Protein AF-A0A833JHH4-F1 (afdb_monomer_lite)

pLDDT: mean 77.37, std 22.22, range [22.06, 97.94]

InterPro domains:
  IPR025393 Domain of unknown function DUF4301 [PF14134] (411-539)
  IPR025393 Domain of unknown function DUF4301 [PF14134] (582-738)

Sequence (759 aa):
MQVESDKTKNTKVQNKYPLSDELILENELNINKISIHHSRIMQALNNETNTTIPIMGACTTNNGGIISWKLVTRLLSTTFHPSLRKFQKNSLRYWRENYLLTCIPAAGAASRFFTDLEKFVLGIDNKIPEFKNSFNLFLNDKNKLELTLKSRKNIQEILQNTKISPELSSLYDGLLEQDDEEIKAYSKHFYYYLSKLLISGNVDKKNLQNTILQTQSSLDFSKKEFTKSIAHSESIVRTPWEYNKNIGKSKYSEINSNLNNEIYHNSDSITSHWMDRITPQTLFARKELNTSQEPSVYLSAHEENILKTYSACCLMLNKYSNLPKALVPTTSEGDSFLMLKLAEQIGLLPCLGNILVVPAFMKSEFEKEIELLKPQLQENVSDIFALRNSPFAPLWLKENRKTSGAWAVLEQGRNLSTIRFHMDGRPYTDENGKYIPVSAGHGELIHLFDEITNNFPDAECLHIRNIDNVIGSSLDRSSELNIPAECFKIIRDCIEFLRAQVEDYLFDYIKNQSNNRLQNETTFHVLRYLANFIDDNIANEALDACVDEKLTFTGVPYPSLHKILGNLFHWQPLTPHSTDFEAWEQTMQWLEKPISVFGVVRKEVADVGGGPVFAALPDGTTIKLCLEMPHANEEDAREYFGPRGKATHFNPVLAFFELKTHTRAFESTPSIGKKVEFSKLFDERFWLLSKKEYKGTPVCYHETVLHELIGNSATTNLVFIEVPRTLFRPHKSYFDSLGNDRRTYGFDETLATTETRNF

Foldseek 3Di:
DDDDDPPDPPPPPVLPADDDPVLCVVLVADPVVQVVFLVVLLCVLVVVDALFFFFPAFQDCVALLAFEPVLLVVLVVPVDDPVCVVVLVVVLLVCFLFAEEEEAELAAFCQLQLVVLVVLLVVLCVQQVLCVCLLVCVLQVPDWQFDDLVSLVSSQVVLVPDDDDPLLLCLLVLQCLFPPPVLVVQLVLQLVVVLCCSFPRTDDVVVSCVVCVVPDDDDDPDPVPSNVVPDPPDDDDDADPPDDDDDDDDDDDDDDDDDDDDDDDDDDDDDDDDDDDDDDDDDDDPDDDDPDDDPTDDDDPSSSSSSSSSSSSVSQCVPGNRDRQQCAAQASHRQGLVLLVVLQQVFQGFHQAYEYEHEANCQVVVVVVCVVSVVLLCVLCVVLVVLLPDPPNDPVSVVPPDPTHYYDYHYCHSHQKHFWAASNSHFDADPVRRTHIDGQAPLSCLVCLVVVCVVVVSHFKYWYAYSQFQLFRDPVNSVQLSSLSSVQVLVQVLLLVVLQQLLVVLVVCVVPVDDQFRPDVVNLVSLLSLQSSADPVLLCVLSVVQADPVRHGPGRHLCSNCSSLCSNQVDDDDDDDDDSSSSSVSSSVLSPFKAKEFAWEFDALPDAWWAWGWTAAPVRDTKIFGDTLQSHDPVQSCQARHSPHSHGTHGNSGMMIGQFHHQHPPPPDPDTHHGDSLVVLADPSAWDQDWDDDPNHIITTIHGYNRGSAQMSVRHSHHYYHGYCSSGQGSSYSSSSRPHHCVNSHCCSSNPDPVRVVD

Organism: NCBI:txid2654512

Secondary structure (DSSP, 8-state):
----S----------SSPPPHHHHHHTT--HHHHHHHHHHHHHHHTTSS-----EEEE--TTTTSSB-HHHHHHHHHHSS-HHHHHHHHHHHHHHHHHHEEEEEE---BSGGGGHHHHHHHHHHHHH-TTTTTHHHHHHH-----B--HHHHHHHHHHHHT----HHHHHHHHHHHTSS-HHHHHHHHHHHHHHHHHHHHSB--HHHHHHHHTTS-----S-HHHHGGGTS--SS-PPPSTTS---------------------------------------------------------HHHHHHHHHHHHHHHHHHHHTTSBGGGSB-STT--BHHHHHHHHHHHS---SEEEEEEETT-HHHHHHHHHHHHHHHHHHHHHHHHHHHSTT--HHHHH--S-TTEEEEEEE-GGGEEE-EETTSPBPB-TTS-B-EEE-BGGGGGGGHHHHHHH-TT--EEEEE-TTB-----HHHHHHHHHHHHHHHHHHHHHHHHHHHHHHHHHHHHHH---SEE--HHHHHHHHHHHTTS-HHHHHHHHHTTB-TT--B--EEHHHHHHHHHHHHTPPPPPP-SSHHHHHHHHHHHHTSPEEEEEEEEP-TT--S-EEEEEE-TTS-EEEEEE-GGGS-HHHIIIIISTT-S--EEEEEEEEEESB-PPPTT-S--S--PBP-GGGG--TT--EEEEEEETTEEEEEEEB-HHHHSSBTTTSEEEEEE--GGG--B--SGGGTTT--HHHHT-HHHH--HHHH--

Structure (mmCIF, N/CA/C/O backbone):
data_AF-A0A833JHH4-F1
#
_entry.id   AF-A0A833JHH4-F1
#
loop_
_atom_site.group_PDB
_atom_site.id
_atom_site.type_symbol
_atom_site.label_atom_id
_atom_site.label_alt_id
_atom_site.label_comp_id
_atom_site.label_asym_id
_atom_site.label_entity_id
_atom_site.label_seq_id
_atom_site.pdbx_PDB_ins_code
_atom_site.Cartn_x
_atom_site.Cartn_y
_atom_site.Cartn_z
_atom_site.occupancy
_atom_site.B_iso_or_equiv
_atom_site.auth_seq_id
_atom_site.auth_comp_id
_atom_site.auth_asym_id
_atom_site.auth_atom_id
_atom_site.pdbx_PDB_model_num
ATOM 1 N N . MET A 1 1 ? -26.415 4.339 6.661 1.00 25.78 1 MET A N 1
ATOM 2 C CA . MET A 1 1 ? -27.611 5.100 6.239 1.00 25.78 1 MET A CA 1
ATOM 3 C C . MET A 1 1 ? -27.917 4.769 4.793 1.00 25.78 1 MET A C 1
ATOM 5 O O . MET A 1 1 ? -26.994 4.585 4.013 1.00 25.78 1 MET A O 1
ATOM 9 N N . GLN A 1 2 ? -29.199 4.554 4.522 1.00 23.88 2 GLN A N 1
ATOM 10 C CA . GLN A 1 2 ? -29.742 3.837 3.375 1.00 23.88 2 GLN A CA 1
ATOM 11 C C . GLN A 1 2 ? -29.402 4.449 2.015 1.00 23.88 2 GLN A C 1
ATOM 13 O O . GLN A 1 2 ? -29.506 5.652 1.794 1.00 23.88 2 GLN A O 1
ATOM 18 N N . VAL A 1 3 ? -29.082 3.535 1.101 1.00 33.78 3 VAL A N 1
ATOM 19 C CA . VAL A 1 3 ? -29.203 3.659 -0.347 1.00 33.78 3 VAL A CA 1
ATOM 20 C C . VAL A 1 3 ? -30.655 3.998 -0.680 1.00 33.78 3 VAL A C 1
ATOM 22 O O . VAL A 1 3 ? -31.496 3.110 -0.723 1.00 33.78 3 VAL A O 1
ATOM 25 N N . GLU A 1 4 ? -30.960 5.272 -0.900 1.00 27.66 4 GLU A N 1
ATOM 26 C CA . GLU A 1 4 ? -32.138 5.691 -1.662 1.00 27.66 4 GLU A CA 1
ATOM 27 C C . GLU A 1 4 ? -31.925 7.108 -2.210 1.00 27.66 4 GLU A C 1
ATOM 29 O O . GLU A 1 4 ? -32.164 8.106 -1.539 1.00 27.66 4 GLU A O 1
ATOM 34 N N . SER A 1 5 ? -31.441 7.193 -3.452 1.00 29.86 5 SER A N 1
ATOM 35 C CA . SER A 1 5 ? -31.979 8.121 -4.465 1.00 29.86 5 SER A CA 1
ATOM 36 C C . SER A 1 5 ? -31.295 8.047 -5.835 1.00 29.86 5 SER A C 1
ATOM 38 O O . SER A 1 5 ? -31.623 8.860 -6.682 1.00 29.86 5 SER A O 1
ATOM 40 N N . ASP A 1 6 ? -30.537 6.997 -6.166 1.00 31.73 6 ASP A N 1
ATOM 41 C CA . ASP A 1 6 ? -30.363 6.608 -7.577 1.00 31.73 6 ASP A CA 1
ATOM 42 C C . ASP A 1 6 ? -31.476 5.646 -8.013 1.00 31.73 6 ASP A C 1
ATOM 44 O O . ASP A 1 6 ? -31.269 4.566 -8.569 1.00 31.73 6 ASP A O 1
ATOM 48 N N . LYS A 1 7 ? -32.728 6.080 -7.805 1.00 30.55 7 LYS A N 1
ATOM 49 C CA . LYS A 1 7 ? -33.814 5.668 -8.697 1.00 30.55 7 LYS A CA 1
ATOM 50 C C . LYS A 1 7 ? -33.520 6.314 -10.039 1.00 30.55 7 LYS A C 1
ATOM 52 O O . LYS A 1 7 ? -33.974 7.419 -10.320 1.00 30.55 7 LYS A O 1
ATOM 57 N N . THR A 1 8 ? -32.711 5.606 -10.821 1.00 34.25 8 THR A N 1
ATOM 58 C CA . THR A 1 8 ? -32.715 5.569 -12.281 1.00 34.25 8 THR A CA 1
ATOM 59 C C . THR A 1 8 ? -33.892 6.348 -12.871 1.00 34.25 8 THR A C 1
ATOM 61 O O . THR A 1 8 ? -34.966 5.816 -13.161 1.00 34.25 8 THR A O 1
ATOM 64 N N . LYS A 1 9 ? -33.668 7.642 -13.130 1.00 30.38 9 LYS A N 1
ATOM 65 C CA . LYS A 1 9 ? -34.307 8.255 -14.285 1.00 30.38 9 LYS A CA 1
ATOM 66 C C . LYS A 1 9 ? -33.798 7.448 -15.465 1.00 30.38 9 LYS A C 1
ATOM 68 O O . LYS A 1 9 ? -32.666 7.600 -15.905 1.00 30.38 9 LYS A O 1
ATOM 73 N N . ASN A 1 10 ? -34.666 6.567 -15.940 1.00 31.50 10 ASN A N 1
ATOM 74 C CA . ASN A 1 10 ? -34.570 5.828 -17.188 1.00 31.50 10 ASN A CA 1
ATOM 75 C C . ASN A 1 10 ? -34.630 6.791 -18.394 1.00 31.50 10 ASN A C 1
ATOM 77 O O . ASN A 1 10 ? -35.328 6.558 -19.377 1.00 31.50 10 ASN A O 1
ATOM 81 N N . THR A 1 11 ? -33.906 7.909 -18.350 1.00 33.34 11 THR A N 1
ATOM 82 C CA . THR A 1 11 ? -33.400 8.523 -19.564 1.00 33.34 11 THR A CA 1
ATOM 83 C C . THR A 1 11 ? -32.365 7.548 -20.089 1.00 33.34 11 THR A C 1
ATOM 85 O O . THR A 1 11 ? -31.231 7.528 -19.621 1.00 33.34 11 THR A O 1
ATOM 88 N N . LYS A 1 12 ? -32.787 6.698 -21.033 1.00 35.81 12 LYS A N 1
ATOM 89 C CA . LYS A 1 12 ? -31.890 6.049 -21.987 1.00 35.81 12 LYS A CA 1
ATOM 90 C C . LYS A 1 12 ? -31.045 7.157 -22.612 1.00 35.81 12 LYS A C 1
ATOM 92 O O . LYS A 1 12 ? -31.427 7.721 -23.635 1.00 35.81 12 LYS A O 1
ATOM 97 N N . VAL A 1 13 ? -29.924 7.502 -21.988 1.00 42.59 13 VAL A N 1
ATOM 98 C CA . VAL A 1 13 ? -28.832 8.155 -22.690 1.00 42.59 13 VAL A CA 1
ATOM 99 C C . VAL A 1 13 ? -28.455 7.122 -23.739 1.00 42.59 13 VAL A C 1
ATOM 101 O O . VAL A 1 13 ? -27.961 6.046 -23.404 1.00 42.59 13 VAL A O 1
ATOM 104 N N . GLN A 1 14 ? -28.849 7.359 -24.991 1.00 43.47 14 GLN A N 1
ATOM 105 C CA . GLN A 1 14 ? -28.394 6.542 -26.107 1.00 43.47 14 GLN A CA 1
ATOM 106 C C . GLN A 1 14 ? -26.874 6.588 -26.055 1.00 43.47 14 GLN A C 1
ATOM 108 O O . GLN A 1 14 ? -26.272 7.622 -26.342 1.00 43.47 14 GLN A O 1
ATOM 113 N N . ASN A 1 15 ? -26.270 5.494 -25.593 1.00 54.47 15 ASN A N 1
ATOM 114 C CA . ASN A 1 15 ? -24.832 5.409 -25.459 1.00 54.47 15 ASN A CA 1
ATOM 115 C C . ASN A 1 15 ? -24.267 5.570 -26.870 1.00 54.47 15 ASN A C 1
ATOM 117 O O . ASN A 1 15 ? -24.524 4.737 -27.739 1.00 54.47 15 ASN A O 1
ATOM 121 N N . LYS A 1 16 ? -23.570 6.684 -27.117 1.00 63.78 16 LYS A N 1
ATOM 122 C CA . LYS A 1 16 ? -23.093 7.083 -28.450 1.00 63.78 16 LYS A CA 1
ATOM 123 C C . LYS A 1 16 ? -22.209 6.001 -29.092 1.00 63.78 16 LYS A C 1
ATOM 125 O O . LYS A 1 16 ? -22.111 5.945 -30.315 1.00 63.78 16 LYS A O 1
ATOM 130 N N . TYR A 1 17 ? -21.627 5.127 -28.267 1.00 78.00 17 TYR A N 1
ATOM 131 C CA . TYR A 1 17 ? -20.780 4.004 -28.657 1.00 78.00 17 TYR A CA 1
ATOM 132 C C . TYR A 1 17 ? -21.194 2.728 -27.899 1.00 78.00 17 TYR A C 1
ATOM 134 O O . TYR A 1 17 ? -20.744 2.515 -26.777 1.00 78.00 17 TYR A O 1
ATOM 142 N N . PRO A 1 18 ? -22.086 1.883 -28.444 1.00 79.94 18 PRO A N 1
ATOM 143 C CA . PRO A 1 18 ? -22.485 0.648 -27.773 1.00 79.94 18 PRO A CA 1
ATOM 144 C C . PRO A 1 18 ? -21.304 -0.326 -27.645 1.00 79.94 18 PRO A C 1
ATOM 146 O O . PRO A 1 18 ? -20.460 -0.424 -28.536 1.00 79.94 18 PRO A O 1
ATOM 149 N N . LEU A 1 19 ? -21.265 -1.052 -26.527 1.00 89.50 19 LEU A N 1
ATOM 150 C CA . LEU A 1 19 ? -20.313 -2.136 -26.293 1.00 89.50 19 LEU A CA 1
ATOM 151 C C . LEU A 1 19 ? -20.835 -3.437 -26.912 1.00 89.50 19 LEU A C 1
ATOM 153 O O . LEU A 1 19 ? -22.039 -3.682 -26.908 1.00 89.50 19 LEU A O 1
ATOM 157 N N . SER A 1 20 ? -19.927 -4.268 -27.423 1.00 91.06 20 SER A N 1
ATOM 158 C CA . SER A 1 20 ? -20.248 -5.626 -27.867 1.00 91.06 20 SER A CA 1
ATOM 159 C C . SER A 1 20 ? -20.081 -6.611 -26.712 1.00 91.06 20 SER A C 1
ATOM 161 O O . SER A 1 20 ? -18.963 -6.817 -26.236 1.00 91.06 20 SER A O 1
ATOM 163 N N . ASP A 1 21 ? -21.179 -7.242 -26.291 1.00 90.81 21 ASP A N 1
ATOM 164 C CA . ASP A 1 21 ? -21.161 -8.295 -25.267 1.00 90.81 21 ASP A CA 1
ATOM 165 C C . ASP A 1 21 ? -20.300 -9.490 -25.702 1.00 90.81 21 ASP A C 1
ATOM 167 O O . ASP A 1 21 ? -19.592 -10.068 -24.882 1.00 90.81 21 ASP A O 1
ATOM 171 N N . GLU A 1 22 ? -20.294 -9.813 -26.999 1.00 90.75 22 GLU A N 1
ATOM 172 C CA . GLU A 1 22 ? -19.462 -10.873 -27.579 1.00 90.75 22 GLU A CA 1
ATOM 173 C C . GLU A 1 22 ? -17.970 -10.580 -27.366 1.00 90.75 22 GLU A C 1
ATOM 175 O O . GLU A 1 22 ? -17.260 -11.399 -26.791 1.00 90.75 22 GLU A O 1
ATOM 180 N N . LEU A 1 23 ? -17.510 -9.367 -27.701 1.00 89.25 23 LEU A N 1
ATOM 181 C CA . LEU A 1 23 ? -16.104 -8.974 -27.522 1.00 89.25 23 LEU A CA 1
ATOM 182 C C . LEU A 1 23 ? -15.693 -8.862 -26.044 1.00 89.25 23 LEU A C 1
ATOM 184 O O . LEU A 1 23 ? -14.518 -9.044 -25.712 1.00 89.25 23 LEU A O 1
ATOM 188 N N . ILE A 1 24 ? -16.633 -8.547 -25.149 1.00 89.38 24 ILE A N 1
ATOM 189 C CA . ILE A 1 24 ? -16.396 -8.542 -23.698 1.00 89.38 24 ILE A CA 1
ATOM 190 C C . ILE A 1 24 ? -16.210 -9.977 -23.192 1.00 89.38 24 ILE A C 1
ATOM 192 O O . ILE A 1 24 ? -15.244 -10.248 -22.474 1.00 89.38 24 ILE A O 1
ATOM 196 N N . LEU A 1 25 ? -17.100 -10.893 -23.582 1.00 88.88 25 LEU A N 1
ATOM 197 C CA . LEU A 1 25 ? -17.035 -12.304 -23.196 1.00 88.88 25 LEU A CA 1
ATOM 198 C C . LEU A 1 25 ? -15.801 -13.000 -23.778 1.00 88.88 25 LEU A C 1
ATOM 200 O O . LEU A 1 25 ? -15.154 -13.762 -23.066 1.00 88.88 25 LEU A O 1
ATOM 204 N N . GLU A 1 26 ? -15.416 -12.682 -25.018 1.00 87.31 26 GLU A N 1
ATOM 205 C CA . GLU A 1 26 ? -14.167 -13.157 -25.631 1.00 87.31 26 GLU A CA 1
ATOM 206 C C . GLU A 1 26 ? -12.912 -12.772 -24.833 1.00 87.31 26 GLU A C 1
ATOM 208 O O . GLU A 1 26 ? -11.891 -13.453 -24.920 1.00 87.31 26 GLU A O 1
ATOM 213 N N . ASN A 1 27 ? -12.966 -11.678 -24.066 1.00 83.75 27 ASN A N 1
ATOM 214 C CA . ASN A 1 27 ? -11.878 -11.227 -23.196 1.00 83.75 27 ASN A CA 1
ATOM 215 C C . ASN A 1 27 ? -12.001 -11.737 -21.746 1.00 83.75 27 ASN A C 1
ATOM 217 O O . ASN A 1 27 ? -11.214 -11.315 -20.894 1.00 83.75 27 ASN A O 1
ATOM 221 N N . GLU A 1 28 ? -12.974 -12.611 -21.459 1.00 87.19 28 GLU A N 1
ATOM 222 C CA . GLU A 1 28 ? -13.291 -13.120 -20.114 1.00 87.19 28 GLU A CA 1
ATOM 223 C C . GLU A 1 28 ? -13.607 -11.994 -19.107 1.00 87.19 28 GLU A C 1
ATOM 225 O O . GLU A 1 28 ? -13.289 -12.067 -17.917 1.00 87.19 28 GLU A O 1
ATOM 230 N N . LEU A 1 29 ? -14.219 -10.907 -19.589 1.00 88.50 29 LEU A N 1
ATOM 231 C CA . LEU A 1 29 ? -14.579 -9.738 -18.787 1.00 88.50 29 LEU A CA 1
ATOM 232 C C . LEU A 1 29 ? -16.041 -9.801 -18.321 1.00 88.50 29 LEU A C 1
ATOM 234 O O . LEU A 1 29 ? -16.896 -10.446 -18.926 1.00 88.50 29 LEU A O 1
ATOM 238 N N . ASN A 1 30 ? -16.358 -9.076 -17.247 1.00 89.06 30 ASN A N 1
ATOM 239 C CA . ASN A 1 30 ? -17.719 -9.001 -16.715 1.00 89.06 30 ASN A CA 1
ATOM 240 C C . ASN A 1 30 ? -18.539 -7.901 -17.419 1.00 89.06 30 ASN A C 1
ATOM 242 O O . ASN A 1 30 ? -18.271 -6.717 -17.222 1.00 89.06 30 ASN A O 1
ATOM 246 N N . ILE A 1 31 ? -19.573 -8.286 -18.178 1.00 89.88 31 ILE A N 1
ATOM 247 C CA . ILE A 1 31 ? -20.436 -7.368 -18.954 1.00 89.88 31 ILE A CA 1
ATOM 248 C C . ILE A 1 31 ? -21.005 -6.231 -18.101 1.00 89.88 31 ILE A C 1
ATOM 250 O O . ILE A 1 31 ? -20.838 -5.059 -18.443 1.00 89.88 31 ILE A O 1
ATOM 254 N N . ASN A 1 32 ? -21.634 -6.555 -16.968 1.00 90.12 32 ASN A N 1
ATOM 255 C CA . ASN A 1 32 ? -22.278 -5.556 -16.111 1.00 90.12 32 ASN A CA 1
ATOM 256 C C . ASN A 1 32 ? -21.265 -4.529 -15.601 1.00 90.12 32 ASN A C 1
ATOM 258 O O . ASN A 1 32 ? -21.513 -3.325 -15.639 1.00 90.12 32 ASN A O 1
ATOM 262 N N . LYS A 1 33 ? -20.090 -5.002 -15.182 1.00 89.81 33 LYS A N 1
ATOM 263 C CA . LYS A 1 33 ? -19.015 -4.149 -14.682 1.00 89.81 33 LYS A CA 1
ATOM 264 C C . LYS A 1 33 ? -18.453 -3.232 -15.768 1.00 89.81 33 LYS A C 1
ATOM 266 O O . LYS A 1 33 ? -18.347 -2.029 -15.548 1.00 89.81 33 LYS A O 1
ATOM 271 N N . ILE A 1 34 ? -18.158 -3.768 -16.956 1.00 93.25 34 ILE A N 1
ATOM 272 C CA . ILE A 1 34 ? -17.670 -2.964 -18.086 1.00 93.25 34 ILE A CA 1
ATOM 273 C C . ILE A 1 34 ? -18.714 -1.922 -18.506 1.00 93.25 34 ILE A C 1
ATOM 275 O O . ILE A 1 34 ? -18.353 -0.780 -18.786 1.00 93.25 34 ILE A O 1
ATOM 279 N N . SER A 1 35 ? -20.004 -2.268 -18.481 1.00 91.12 35 SER A N 1
ATOM 280 C CA . SER A 1 35 ? -21.083 -1.315 -18.754 1.00 91.12 35 SER A CA 1
ATOM 281 C C . SER A 1 35 ? -21.122 -0.171 -17.732 1.00 91.12 35 SER A C 1
ATOM 283 O O . SER A 1 35 ? -21.247 0.991 -18.125 1.00 91.12 35 SER A O 1
ATOM 285 N N . ILE A 1 36 ? -20.969 -0.468 -16.435 1.00 90.88 36 ILE A N 1
ATOM 286 C CA . ILE A 1 36 ? -20.889 0.553 -15.373 1.00 90.88 36 ILE A CA 1
ATOM 287 C C . ILE A 1 36 ? -19.671 1.456 -15.593 1.00 90.88 36 ILE A C 1
ATOM 289 O O . ILE A 1 36 ? -19.797 2.681 -15.582 1.00 90.88 36 ILE A O 1
ATOM 293 N N . HIS A 1 37 ? -18.499 0.868 -15.843 1.00 92.81 37 HIS A N 1
ATOM 294 C CA . HIS A 1 37 ? -17.266 1.616 -16.092 1.00 92.81 37 HIS A CA 1
ATOM 295 C C . HIS A 1 37 ? -17.401 2.539 -17.303 1.00 92.81 37 HIS A C 1
ATOM 297 O O . HIS A 1 37 ? -17.054 3.714 -17.223 1.00 92.81 37 HIS A O 1
ATOM 303 N N . HIS A 1 38 ? -17.945 2.032 -18.409 1.00 92.56 38 HIS A N 1
ATOM 304 C CA . HIS A 1 38 ? -18.162 2.815 -19.619 1.00 92.56 38 HIS A CA 1
ATOM 305 C C . HIS A 1 38 ? -19.123 3.984 -19.373 1.00 92.56 38 HIS A C 1
ATOM 307 O O . HIS A 1 38 ? -18.813 5.109 -19.757 1.00 92.56 38 HIS A O 1
ATOM 313 N N . SER A 1 39 ? -20.236 3.757 -18.666 1.00 91.06 39 SER A N 1
ATOM 314 C CA . SER A 1 39 ? -21.169 4.830 -18.296 1.00 91.06 39 SER A CA 1
ATOM 315 C C . SER A 1 39 ? -20.479 5.936 -17.491 1.00 91.06 39 SER A C 1
ATOM 317 O O . SER A 1 39 ? -20.648 7.114 -17.794 1.00 91.06 39 SER A O 1
ATOM 319 N N . ARG A 1 40 ? -19.662 5.566 -16.496 1.00 91.06 40 ARG A N 1
ATOM 320 C CA . ARG A 1 40 ? -18.908 6.520 -15.665 1.00 91.06 40 ARG A CA 1
ATOM 321 C C . ARG A 1 40 ? -17.868 7.296 -16.469 1.00 91.06 40 ARG A C 1
ATOM 323 O O . ARG A 1 40 ? -17.749 8.508 -16.321 1.00 91.06 40 ARG A O 1
ATOM 330 N N . ILE A 1 41 ? -17.138 6.615 -17.352 1.00 92.44 41 ILE A N 1
ATOM 331 C CA . ILE A 1 41 ? -16.163 7.251 -18.246 1.00 92.44 41 ILE A CA 1
ATOM 332 C C . ILE A 1 41 ? -16.859 8.277 -19.142 1.00 92.44 41 ILE A C 1
ATOM 334 O O . ILE A 1 41 ? -16.375 9.398 -19.253 1.00 92.44 41 ILE A O 1
ATOM 338 N N . MET A 1 42 ? -18.004 7.928 -19.736 1.00 91.56 42 MET A N 1
ATOM 339 C CA . MET A 1 42 ? -18.779 8.846 -20.575 1.00 91.56 42 MET A CA 1
ATOM 340 C C . MET A 1 42 ? -19.248 10.078 -19.795 1.00 91.56 42 MET A C 1
ATOM 342 O O . MET A 1 42 ? -19.063 11.199 -20.266 1.00 91.56 42 MET A O 1
ATOM 346 N N . GLN A 1 43 ? -19.781 9.887 -18.585 1.00 90.25 43 GLN A N 1
ATOM 347 C CA . GLN A 1 43 ? -20.178 10.989 -17.702 1.00 90.25 43 GLN A CA 1
ATOM 348 C C . GLN A 1 43 ? -18.993 11.905 -17.365 1.00 90.25 43 GLN A C 1
ATOM 350 O O . GLN A 1 43 ? -19.097 13.126 -17.484 1.00 90.25 43 GLN A O 1
ATOM 355 N N . ALA A 1 44 ? -17.838 11.336 -17.013 1.00 89.94 44 ALA A N 1
ATOM 356 C CA . ALA A 1 44 ? -16.641 12.112 -16.702 1.00 89.94 44 ALA A CA 1
ATOM 357 C C . ALA A 1 44 ? -16.081 12.855 -17.929 1.00 89.94 44 ALA A C 1
ATOM 359 O O . ALA A 1 44 ? -15.692 14.014 -17.815 1.00 89.94 44 ALA A O 1
ATOM 360 N N . LEU A 1 45 ? -16.072 12.233 -19.114 1.00 90.44 45 LEU A N 1
ATOM 361 C CA . LEU A 1 45 ? -15.639 12.877 -20.362 1.00 90.44 45 LEU A CA 1
ATOM 362 C C . LEU A 1 45 ? -16.569 14.027 -20.784 1.00 90.44 45 LEU A C 1
ATOM 364 O O . LEU A 1 45 ? -16.098 15.008 -21.360 1.00 90.44 45 LEU A O 1
ATOM 368 N N . ASN A 1 46 ? -17.860 13.938 -20.457 1.00 88.81 46 ASN A N 1
ATOM 369 C CA . ASN A 1 46 ? -18.845 14.996 -20.686 1.00 88.81 46 ASN A CA 1
ATOM 370 C C . ASN A 1 46 ? -18.866 16.075 -19.584 1.00 88.81 46 ASN A C 1
ATOM 372 O O . ASN A 1 46 ? -19.664 17.006 -19.668 1.00 88.81 46 ASN A O 1
ATOM 376 N N . ASN A 1 47 ? -18.003 15.973 -18.563 1.00 84.69 47 ASN A N 1
ATOM 377 C CA . ASN A 1 47 ? -18.013 16.811 -17.354 1.00 84.69 47 ASN A CA 1
ATOM 378 C C . ASN A 1 47 ? -19.338 16.760 -16.563 1.00 84.69 47 ASN A C 1
ATOM 380 O O . ASN A 1 47 ? -19.690 17.713 -15.871 1.00 84.69 47 ASN A O 1
ATOM 384 N N . GLU A 1 48 ? -20.079 15.654 -16.656 1.00 82.75 48 GLU A N 1
ATOM 385 C CA . GLU A 1 48 ? -21.319 15.425 -15.897 1.00 82.75 48 GLU A CA 1
ATOM 386 C C . GLU A 1 48 ? -21.030 14.981 -14.454 1.00 82.75 48 GLU A C 1
ATOM 388 O O . GLU A 1 48 ? -21.837 15.210 -13.556 1.00 82.75 48 GLU A O 1
ATOM 393 N N . THR A 1 49 ? -19.864 14.373 -14.217 1.00 80.56 49 THR A N 1
ATOM 394 C CA . THR A 1 49 ? -19.405 13.925 -12.895 1.00 80.56 49 THR A CA 1
ATOM 395 C C . THR A 1 49 ? -18.000 14.439 -12.618 1.00 80.56 49 THR A C 1
ATOM 397 O O . THR A 1 49 ? -17.102 14.240 -13.439 1.00 80.56 49 THR A O 1
ATOM 400 N N . ASN A 1 50 ? -17.785 15.044 -11.447 1.00 76.31 50 ASN A N 1
ATOM 401 C CA . ASN A 1 50 ? -16.444 15.392 -10.996 1.00 76.31 50 ASN A CA 1
ATOM 402 C C . ASN A 1 50 ? -15.773 14.162 -10.371 1.00 76.31 50 ASN A C 1
ATOM 404 O O . ASN A 1 50 ? -16.293 13.602 -9.410 1.00 76.31 50 ASN A O 1
ATOM 408 N N . THR A 1 51 ? -14.627 13.754 -10.911 1.00 81.50 51 THR A N 1
ATOM 409 C CA . THR A 1 51 ? -13.821 12.660 -10.350 1.00 81.50 51 THR A CA 1
ATOM 410 C C . THR A 1 51 ? -12.806 13.155 -9.323 1.00 81.50 51 THR A C 1
ATOM 412 O O . THR A 1 51 ? -12.094 12.344 -8.752 1.00 81.50 51 THR A O 1
ATOM 415 N N . THR A 1 52 ? -12.677 14.469 -9.107 1.00 88.88 52 THR A N 1
ATOM 416 C CA . THR A 1 52 ? -11.744 15.011 -8.108 1.00 88.88 52 THR A CA 1
ATOM 417 C C . THR A 1 52 ? -12.405 15.176 -6.746 1.00 88.88 52 THR A C 1
ATOM 419 O O . THR A 1 52 ? -13.580 15.538 -6.663 1.00 88.88 52 THR A O 1
ATOM 422 N N . ILE A 1 53 ? -11.623 14.993 -5.689 1.00 90.19 53 ILE A N 1
ATOM 423 C CA . ILE A 1 53 ? -12.031 15.129 -4.296 1.00 90.19 53 ILE A CA 1
ATOM 424 C C . ILE A 1 53 ? -11.365 16.390 -3.718 1.00 90.19 53 ILE A C 1
ATOM 426 O O . ILE A 1 53 ? -10.134 16.447 -3.671 1.00 90.19 53 ILE A O 1
ATOM 430 N N . PRO A 1 54 ? -12.146 17.398 -3.282 1.00 92.00 54 PRO A N 1
ATOM 431 C CA . PRO A 1 54 ? -11.610 18.613 -2.672 1.00 92.00 54 PRO A CA 1
ATOM 432 C C . PRO A 1 54 ? -10.820 18.340 -1.388 1.00 92.00 54 PRO A C 1
ATOM 434 O O . PRO A 1 54 ? -11.310 17.662 -0.475 1.00 92.00 54 PRO A O 1
ATOM 437 N N . ILE A 1 55 ? -9.625 18.926 -1.284 1.00 95.50 55 ILE A N 1
ATOM 438 C CA . ILE A 1 55 ? -8.792 18.835 -0.080 1.00 95.50 55 ILE A CA 1
ATOM 439 C C . ILE A 1 55 ? -9.131 19.981 0.880 1.00 95.50 55 ILE A C 1
ATOM 441 O O . ILE A 1 55 ? -8.991 21.155 0.557 1.00 95.50 55 ILE A O 1
ATOM 445 N N . MET A 1 56 ? -9.525 19.643 2.108 1.00 95.00 56 MET A N 1
ATOM 446 C CA . MET A 1 56 ? -9.790 20.623 3.169 1.00 95.00 56 MET A CA 1
ATOM 447 C C . MET A 1 56 ? -8.539 20.982 3.975 1.00 95.00 56 MET A C 1
ATOM 449 O O . MET A 1 56 ? -8.448 22.069 4.543 1.00 95.00 56 MET A O 1
ATOM 453 N N . GLY A 1 57 ? -7.581 20.061 4.069 1.00 96.00 57 GLY A N 1
ATOM 454 C CA . GLY A 1 57 ? -6.344 20.282 4.806 1.00 96.00 57 GLY A CA 1
ATOM 455 C C . GLY A 1 57 ? -5.455 19.047 4.851 1.00 96.00 57 GLY A C 1
ATOM 456 O O . GLY A 1 57 ? -5.912 17.922 4.681 1.00 96.00 57 GLY A O 1
ATOM 457 N N . ALA A 1 58 ? -4.167 19.240 5.126 1.00 96.50 58 ALA A N 1
ATOM 458 C CA . ALA A 1 58 ? -3.255 18.124 5.346 1.00 96.50 58 ALA A CA 1
ATOM 459 C C . ALA A 1 58 ? -3.506 17.483 6.719 1.00 96.50 58 ALA A C 1
ATOM 461 O O . ALA A 1 58 ? -3.667 18.187 7.724 1.00 96.50 58 ALA A O 1
ATOM 462 N N . CYS A 1 59 ? -3.449 16.154 6.799 1.00 97.00 59 CYS A N 1
ATOM 463 C CA . CYS A 1 59 ? -3.308 15.498 8.092 1.00 97.00 59 CYS A CA 1
ATOM 464 C C . CYS A 1 59 ? -1.886 15.735 8.617 1.00 97.00 59 CYS A C 1
ATOM 466 O O . CYS A 1 59 ? -0.895 15.603 7.893 1.00 97.00 59 CYS A O 1
ATOM 468 N N . THR A 1 60 ? -1.773 16.109 9.887 1.00 96.25 60 THR A N 1
ATOM 469 C CA . THR A 1 60 ? -0.493 16.368 10.551 1.00 96.25 60 THR A CA 1
ATOM 470 C C . THR A 1 60 ? -0.515 15.809 11.967 1.00 96.25 60 THR A C 1
ATOM 472 O O . THR A 1 60 ? -1.568 15.471 12.506 1.00 96.25 60 THR A O 1
ATOM 475 N N . THR A 1 61 ? 0.650 15.773 12.607 1.00 94.81 61 THR A N 1
ATOM 476 C CA . THR A 1 61 ? 0.753 15.435 14.030 1.00 94.81 61 THR A CA 1
ATOM 477 C C . THR A 1 61 ? 0.161 16.499 14.952 1.00 94.81 61 THR A C 1
ATOM 479 O O . THR A 1 61 ? -0.157 16.197 16.094 1.00 94.81 61 THR A O 1
ATOM 482 N N . ASN A 1 62 ? 0.008 17.738 14.475 1.00 91.69 62 ASN A N 1
ATOM 483 C CA . ASN A 1 62 ? -0.422 18.868 15.302 1.00 91.69 62 ASN A CA 1
ATOM 484 C C . ASN A 1 62 ? -1.944 19.045 15.318 1.00 91.69 62 ASN A C 1
ATOM 486 O O . ASN A 1 62 ? -2.474 19.630 16.251 1.00 91.69 62 ASN A O 1
ATOM 490 N N . ASN A 1 63 ? -2.641 18.567 14.284 1.00 92.44 63 ASN A N 1
ATOM 491 C CA . ASN A 1 63 ? -4.100 18.657 14.169 1.00 92.44 63 ASN A CA 1
ATOM 492 C C . ASN A 1 63 ? -4.805 17.315 14.422 1.00 92.44 63 ASN A C 1
ATOM 494 O O . ASN A 1 63 ? -5.946 17.142 14.009 1.00 92.44 63 ASN A O 1
ATOM 498 N N . GLY A 1 64 ? -4.112 16.344 15.029 1.00 89.31 64 GLY A N 1
ATOM 499 C CA . GLY A 1 64 ? -4.665 15.018 15.327 1.00 89.31 64 GLY A CA 1
ATOM 500 C C . GLY A 1 64 ? -4.913 14.127 14.103 1.00 89.31 64 GLY A C 1
ATOM 501 O O . GLY A 1 64 ? -5.417 13.018 14.245 1.00 89.31 64 GLY A O 1
ATOM 502 N N . GLY A 1 65 ? -4.546 14.566 12.894 1.00 94.50 65 GLY A N 1
ATOM 503 C CA . GLY A 1 65 ? -4.706 13.758 11.684 1.00 94.50 65 GLY A CA 1
ATOM 504 C C . GLY A 1 65 ? -3.758 12.555 11.627 1.00 94.50 65 GLY A C 1
ATOM 505 O O . GLY A 1 65 ? -4.096 11.548 11.007 1.00 94.50 65 GLY A O 1
ATOM 506 N N . ILE A 1 66 ? -2.583 12.653 12.261 1.00 97.25 66 ILE A N 1
ATOM 507 C CA . ILE A 1 66 ? -1.544 11.611 12.302 1.00 97.25 66 ILE A CA 1
ATOM 508 C C . ILE A 1 66 ? -1.037 11.459 13.735 1.00 97.25 66 ILE A C 1
ATOM 510 O O . ILE A 1 66 ? -0.669 12.441 14.375 1.00 97.25 66 ILE A O 1
ATOM 514 N N . ILE A 1 67 ? -0.935 10.231 14.230 1.00 96.88 67 ILE A N 1
ATOM 515 C CA . ILE A 1 67 ? -0.313 9.952 15.525 1.00 96.88 67 ILE A CA 1
ATOM 516 C C . ILE A 1 67 ? 1.210 9.934 15.342 1.00 96.88 67 ILE A C 1
ATOM 518 O O . ILE A 1 67 ? 1.734 9.157 14.547 1.00 96.88 67 ILE A O 1
ATOM 522 N N . SER A 1 68 ? 1.938 10.791 16.065 1.00 95.94 68 SER A N 1
ATOM 523 C CA . SER A 1 68 ? 3.404 10.879 15.936 1.00 95.94 68 SER A CA 1
ATOM 524 C C . SER A 1 68 ? 4.125 9.611 16.408 1.00 95.94 68 SER A C 1
ATOM 526 O O . SER A 1 68 ? 3.696 8.965 17.369 1.00 95.94 68 SER A O 1
ATOM 528 N N . TRP A 1 69 ? 5.289 9.314 15.822 1.00 95.25 69 TRP A N 1
ATOM 529 C CA . TRP A 1 69 ? 6.102 8.154 16.198 1.00 95.25 69 TRP A CA 1
ATOM 530 C C . TRP A 1 69 ? 6.501 8.189 17.676 1.00 95.25 69 TRP A C 1
ATOM 532 O O . TRP A 1 69 ? 6.440 7.183 18.388 1.00 95.25 69 TRP A O 1
ATOM 542 N N . LYS A 1 70 ? 6.860 9.381 18.174 1.00 93.56 70 LYS A N 1
ATOM 543 C CA . LYS A 1 70 ? 7.211 9.612 19.582 1.00 93.56 70 LYS A CA 1
ATOM 544 C C . LYS A 1 70 ? 6.051 9.276 20.520 1.00 93.56 70 LYS A C 1
ATOM 546 O O . LYS A 1 70 ? 6.276 8.710 21.586 1.00 93.56 70 LYS A O 1
ATOM 551 N N . LEU A 1 71 ? 4.823 9.634 20.144 1.00 92.25 71 LEU A N 1
ATOM 552 C CA . LEU A 1 71 ? 3.639 9.343 20.947 1.00 92.25 71 LEU A CA 1
ATOM 553 C C . LEU A 1 71 ? 3.348 7.841 20.969 1.00 92.25 71 LEU A C 1
ATOM 555 O O . LEU A 1 71 ? 3.210 7.285 22.057 1.00 92.25 71 LEU A O 1
ATOM 559 N N . VAL A 1 72 ? 3.335 7.189 19.799 1.00 91.56 72 VAL A N 1
ATOM 560 C CA . VAL A 1 72 ? 3.108 5.738 19.676 1.00 91.56 72 VAL A CA 1
ATOM 561 C C . VAL A 1 72 ? 4.133 4.967 20.505 1.00 91.56 72 VAL A C 1
ATOM 563 O O . VAL A 1 72 ? 3.764 4.210 21.396 1.00 91.56 72 VAL A O 1
ATOM 566 N N . THR A 1 73 ? 5.425 5.204 20.282 1.00 90.25 73 THR A N 1
ATOM 567 C CA . THR A 1 73 ? 6.497 4.491 20.996 1.00 90.25 73 THR A CA 1
ATOM 568 C C . THR A 1 73 ? 6.466 4.731 22.501 1.00 90.25 73 THR A C 1
ATOM 570 O O . THR A 1 73 ? 6.622 3.781 23.269 1.00 90.25 73 THR A O 1
ATOM 573 N N . ARG A 1 74 ? 6.208 5.971 22.945 1.00 88.44 74 ARG A N 1
ATOM 574 C CA . ARG A 1 74 ? 6.024 6.286 24.367 1.00 88.44 74 ARG A CA 1
ATOM 575 C C . ARG A 1 74 ? 4.885 5.461 24.947 1.00 88.44 74 ARG A C 1
ATOM 577 O O . ARG A 1 74 ? 5.122 4.756 25.923 1.00 88.44 74 ARG A O 1
ATOM 584 N N . LEU A 1 75 ? 3.699 5.515 24.338 1.00 84.25 75 LEU A N 1
ATOM 585 C CA . LEU A 1 75 ? 2.522 4.812 24.841 1.00 84.25 75 LEU A CA 1
ATOM 586 C C . LEU A 1 75 ? 2.785 3.314 24.912 1.00 84.25 75 LEU A C 1
ATOM 588 O O . LEU A 1 75 ? 2.714 2.765 26.008 1.00 84.25 75 LEU A O 1
ATOM 592 N N . LEU A 1 76 ? 3.245 2.702 23.818 1.00 81.12 76 LEU A N 1
ATOM 593 C CA . LEU A 1 76 ? 3.611 1.285 23.771 1.00 81.12 76 LEU A CA 1
ATOM 594 C C . LEU A 1 76 ? 4.623 0.906 24.863 1.00 81.12 76 LEU A C 1
ATOM 596 O O . LEU A 1 76 ? 4.426 -0.087 25.563 1.00 81.12 76 LEU A O 1
ATOM 600 N N . SER A 1 77 ? 5.650 1.736 25.083 1.00 74.12 77 SER A N 1
ATOM 601 C CA . SER A 1 77 ? 6.688 1.499 26.096 1.00 74.12 77 SER A CA 1
ATOM 602 C C . SER A 1 77 ? 6.207 1.628 27.546 1.00 74.12 77 SER A C 1
ATOM 604 O O . SER A 1 77 ? 6.813 1.013 28.433 1.00 74.12 77 SER A O 1
ATOM 606 N N . THR A 1 78 ? 5.161 2.435 27.773 1.00 65.00 78 THR A N 1
ATOM 607 C CA . THR A 1 78 ? 4.534 2.695 29.079 1.00 65.00 78 THR A CA 1
ATOM 608 C C . THR A 1 78 ? 3.416 1.719 29.401 1.00 65.00 78 THR A C 1
ATOM 610 O O . THR A 1 78 ? 3.104 1.551 30.577 1.00 65.00 78 THR A O 1
ATOM 613 N N . THR A 1 79 ? 2.837 1.067 28.385 1.00 56.62 79 THR A N 1
ATOM 614 C CA . THR A 1 79 ? 1.626 0.262 28.556 1.00 56.62 79 THR A CA 1
ATOM 615 C C . THR A 1 79 ? 1.802 -0.820 29.612 1.00 56.62 79 THR A C 1
ATOM 617 O O . THR A 1 79 ? 0.856 -1.056 30.346 1.00 56.62 79 THR A O 1
ATOM 620 N N . PHE A 1 80 ? 2.992 -1.417 29.781 1.00 47.72 80 PHE A N 1
ATOM 621 C CA . PHE A 1 80 ? 3.227 -2.416 30.825 1.00 47.72 80 PHE A CA 1
ATOM 622 C C . PHE A 1 80 ? 4.710 -2.521 31.262 1.00 47.72 80 PHE A C 1
ATOM 624 O O . PHE A 1 80 ? 5.640 -2.419 30.462 1.00 47.72 80 PHE A O 1
ATOM 631 N N . HIS A 1 81 ? 4.915 -2.730 32.569 1.00 47.59 81 HIS A N 1
ATOM 632 C CA . HIS A 1 81 ? 6.188 -2.860 33.307 1.00 47.59 81 HIS A CA 1
ATOM 633 C C . HIS A 1 81 ? 7.251 -3.762 32.612 1.00 47.59 81 HIS A C 1
ATOM 635 O O . HIS A 1 81 ? 6.880 -4.699 31.906 1.00 47.59 81 HIS A O 1
ATOM 641 N N . PRO A 1 82 ? 8.577 -3.591 32.834 1.00 48.84 82 PRO A N 1
ATOM 642 C CA . PRO A 1 82 ? 9.629 -4.405 32.196 1.00 48.84 82 PRO A CA 1
ATOM 643 C C . PRO A 1 82 ? 9.453 -5.934 32.274 1.00 48.84 82 PRO A C 1
ATOM 645 O O . PRO A 1 82 ? 9.816 -6.644 31.338 1.00 48.84 82 PRO A O 1
ATOM 648 N N . SER A 1 83 ? 8.857 -6.453 33.351 1.00 48.88 83 SER A N 1
ATOM 649 C CA . SER A 1 83 ? 8.509 -7.879 33.495 1.00 48.88 83 SER A CA 1
ATOM 650 C C . SER A 1 83 ? 7.373 -8.325 32.563 1.00 48.88 83 SER A C 1
ATOM 652 O O . SER A 1 83 ? 7.386 -9.451 32.066 1.00 48.88 83 SER A O 1
ATOM 654 N N . LEU A 1 84 ? 6.429 -7.432 32.264 1.00 52.31 84 LEU A N 1
ATOM 655 C CA . LEU A 1 84 ? 5.339 -7.647 31.317 1.00 52.31 84 LEU A CA 1
ATOM 656 C C . LEU A 1 84 ? 5.776 -7.420 29.865 1.00 52.31 84 LEU A C 1
ATOM 658 O O . LEU A 1 84 ? 5.170 -8.007 28.980 1.00 52.31 84 LEU A O 1
ATOM 662 N N . ARG A 1 85 ? 6.875 -6.698 29.594 1.00 58.97 85 ARG A N 1
ATOM 663 C CA . ARG A 1 85 ? 7.434 -6.585 28.228 1.00 58.97 85 ARG A CA 1
ATOM 664 C C . ARG A 1 85 ? 7.800 -7.938 27.626 1.00 58.97 85 ARG A C 1
ATOM 666 O O . ARG A 1 85 ? 7.597 -8.153 26.435 1.00 58.97 85 ARG A O 1
ATOM 673 N N . LYS A 1 86 ? 8.325 -8.872 28.429 1.00 63.56 86 LYS A N 1
ATOM 674 C CA . LYS A 1 86 ? 8.619 -10.237 27.955 1.00 63.56 86 LYS A CA 1
ATOM 675 C C . LYS A 1 86 ? 7.332 -10.978 27.590 1.00 63.56 86 LYS A C 1
ATOM 677 O O . LYS A 1 86 ? 7.276 -11.620 26.546 1.00 63.56 86 LYS A O 1
ATOM 682 N N . PHE A 1 87 ? 6.304 -10.856 28.428 1.00 57.50 87 PHE A N 1
ATOM 683 C CA . PHE A 1 87 ? 4.982 -11.416 28.159 1.00 57.50 87 PHE A CA 1
ATOM 684 C C . PHE A 1 87 ? 4.354 -10.788 26.907 1.00 57.50 87 PHE A C 1
ATOM 686 O O . PHE A 1 87 ? 3.988 -11.514 25.997 1.00 57.50 87 PHE A O 1
ATOM 693 N N . GLN A 1 88 ? 4.342 -9.461 26.791 1.00 66.50 88 GLN A N 1
ATOM 694 C CA . GLN A 1 88 ? 3.851 -8.712 25.633 1.00 66.50 88 GLN A CA 1
ATOM 695 C C . GLN A 1 88 ? 4.583 -9.097 24.350 1.00 66.50 88 GLN A C 1
ATOM 697 O O . GLN A 1 88 ? 3.934 -9.390 23.354 1.00 66.50 88 GLN A O 1
ATOM 702 N N . LYS A 1 89 ? 5.918 -9.194 24.371 1.00 69.44 89 LYS A N 1
ATOM 703 C CA . LYS A 1 89 ? 6.700 -9.647 23.213 1.00 69.44 89 LYS A CA 1
ATOM 704 C C . LYS A 1 89 ? 6.305 -11.063 22.790 1.00 69.44 89 LYS A C 1
ATOM 706 O O . LYS A 1 89 ? 6.176 -11.317 21.594 1.00 69.44 89 LYS A O 1
ATOM 711 N N . ASN A 1 90 ? 6.071 -11.962 23.748 1.00 70.12 90 ASN A N 1
ATOM 712 C CA . ASN A 1 90 ? 5.592 -13.317 23.471 1.00 70.12 90 ASN A CA 1
ATOM 713 C C . ASN A 1 90 ? 4.159 -13.315 22.924 1.00 70.12 90 ASN A C 1
ATOM 715 O O . ASN A 1 90 ? 3.904 -13.967 21.922 1.00 70.12 90 ASN A O 1
ATOM 719 N N . SER A 1 91 ? 3.247 -12.543 23.513 1.00 70.81 91 SER A N 1
ATOM 720 C CA . SER A 1 91 ? 1.854 -12.411 23.067 1.00 70.81 91 SER A CA 1
ATOM 721 C C . SER A 1 91 ? 1.733 -11.721 21.706 1.00 70.81 91 SER A C 1
ATOM 723 O O . SER A 1 91 ? 0.835 -12.023 20.924 1.00 70.81 91 SER A O 1
ATOM 725 N N . LEU A 1 92 ? 2.628 -10.783 21.397 1.00 76.00 92 LEU A N 1
ATOM 726 C CA . LEU A 1 92 ? 2.713 -10.118 20.101 1.00 76.00 92 LEU A CA 1
ATOM 727 C C . LEU A 1 92 ? 3.306 -11.056 19.054 1.00 76.00 92 LEU A C 1
ATOM 729 O O . LEU A 1 92 ? 2.820 -11.114 17.932 1.00 76.00 92 LEU A O 1
ATOM 733 N N . ARG A 1 93 ? 4.356 -11.802 19.408 1.00 75.00 93 ARG A N 1
ATOM 734 C CA . ARG A 1 93 ? 4.898 -12.860 18.554 1.00 75.00 93 ARG A CA 1
ATOM 735 C C . ARG A 1 93 ? 3.827 -13.906 18.247 1.00 75.00 93 ARG A C 1
ATOM 737 O O . ARG A 1 93 ? 3.599 -14.176 17.078 1.00 75.00 93 ARG A O 1
ATOM 744 N N . TYR A 1 94 ? 3.131 -14.397 19.270 1.00 77.38 94 TYR A N 1
ATOM 745 C CA . TYR A 1 94 ? 2.012 -15.322 19.120 1.00 77.38 94 TYR A CA 1
ATOM 746 C C . TYR A 1 94 ? 0.939 -14.750 18.194 1.00 77.38 94 TYR A C 1
ATOM 748 O O . TYR A 1 94 ? 0.520 -15.430 17.265 1.00 77.38 94 TYR A O 1
ATOM 756 N N . TRP A 1 95 ? 0.542 -13.488 18.397 1.00 82.94 95 TRP A N 1
ATOM 757 C CA . TRP A 1 95 ? -0.475 -12.870 17.552 1.00 82.94 95 TRP A CA 1
ATOM 758 C C . TRP A 1 95 ? -0.047 -12.783 16.088 1.00 82.94 95 TRP A C 1
ATOM 760 O O . TRP A 1 95 ? -0.813 -13.157 15.205 1.00 82.94 95 TRP A O 1
ATOM 770 N N . ARG A 1 96 ? 1.194 -12.365 15.823 1.00 81.19 96 ARG A N 1
ATOM 771 C CA . ARG A 1 96 ? 1.698 -12.300 14.449 1.00 81.19 96 ARG A CA 1
ATOM 772 C C . ARG A 1 96 ? 1.751 -13.691 13.817 1.00 81.19 96 ARG A C 1
ATOM 774 O O . ARG A 1 96 ? 1.204 -13.882 12.742 1.00 81.19 96 ARG A O 1
ATOM 781 N N . GLU A 1 97 ? 2.314 -14.671 14.521 1.00 77.50 97 GLU A N 1
ATOM 782 C CA . GLU A 1 97 ? 2.464 -16.050 14.038 1.00 77.50 97 GLU A CA 1
ATOM 783 C C . GLU A 1 97 ? 1.129 -16.791 13.830 1.00 77.50 97 GLU A C 1
ATOM 785 O O . GLU A 1 97 ? 1.118 -17.786 13.109 1.00 77.50 97 GLU A O 1
ATOM 790 N N . ASN A 1 98 ? 0.020 -16.348 14.442 1.00 78.19 98 ASN A N 1
ATOM 791 C CA . ASN A 1 98 ? -1.254 -17.081 14.400 1.00 78.19 98 ASN A CA 1
ATOM 792 C C . ASN A 1 98 ? -2.441 -16.304 13.809 1.00 78.19 98 ASN A C 1
ATOM 794 O O . ASN A 1 98 ? -3.398 -16.952 13.407 1.00 78.19 98 ASN A O 1
ATOM 798 N N . TYR A 1 99 ? -2.397 -14.971 13.716 1.00 86.25 99 TYR A N 1
ATOM 799 C CA . TYR A 1 99 ? -3.552 -14.170 13.271 1.00 86.25 99 TYR A CA 1
ATOM 800 C C . TYR A 1 99 ? -3.223 -13.094 12.228 1.00 86.25 99 TYR A C 1
ATOM 802 O O . TYR A 1 99 ? -4.141 -12.575 11.589 1.00 86.25 99 TYR A O 1
ATOM 810 N N . LEU A 1 100 ? -1.945 -12.738 12.044 1.00 87.62 100 LEU A N 1
ATOM 811 C CA . LEU A 1 100 ? -1.524 -11.747 11.050 1.00 87.62 100 LEU A CA 1
ATOM 812 C C . LEU A 1 100 ? -1.173 -12.423 9.729 1.00 87.62 100 LEU A C 1
ATOM 814 O O . LEU A 1 100 ? -0.350 -13.333 9.698 1.00 87.62 100 LEU A O 1
ATOM 818 N N . LEU A 1 101 ? -1.723 -11.915 8.636 1.00 91.25 101 LEU A N 1
ATOM 819 C CA . LEU A 1 101 ? -1.425 -12.344 7.278 1.00 91.25 101 LEU A CA 1
ATOM 820 C C . LEU A 1 101 ? -0.744 -11.212 6.513 1.00 91.25 101 LEU A C 1
ATOM 822 O O . LEU A 1 101 ? -1.180 -10.068 6.610 1.00 91.25 101 LEU A O 1
ATOM 826 N N . THR A 1 102 ? 0.291 -11.508 5.730 1.00 90.94 102 THR A N 1
ATOM 827 C CA . THR A 1 102 ? 0.913 -10.499 4.859 1.00 90.94 102 THR A CA 1
ATOM 828 C C . THR A 1 102 ? 0.455 -10.685 3.416 1.00 90.94 102 THR A C 1
ATOM 830 O O . THR A 1 102 ? 0.434 -11.803 2.918 1.00 90.94 102 THR A O 1
ATOM 833 N N . CYS A 1 103 ? 0.118 -9.602 2.718 1.00 92.69 103 CYS A N 1
ATOM 834 C CA . CYS A 1 103 ? -0.261 -9.608 1.308 1.00 92.69 103 CYS A CA 1
ATOM 835 C C . CYS A 1 103 ? 0.620 -8.650 0.503 1.00 92.69 103 CYS A C 1
ATOM 837 O O . CYS A 1 103 ? 0.778 -7.478 0.847 1.00 92.69 103 CYS A O 1
ATOM 839 N N . ILE A 1 104 ? 1.180 -9.155 -0.593 1.00 92.12 104 ILE A N 1
ATOM 840 C CA . ILE A 1 104 ? 2.079 -8.423 -1.479 1.00 92.12 104 ILE A CA 1
ATOM 841 C C . ILE A 1 104 ? 1.482 -8.416 -2.889 1.00 92.12 104 ILE A C 1
ATOM 843 O O . ILE A 1 104 ? 1.487 -9.444 -3.574 1.00 92.12 104 ILE A O 1
ATOM 847 N N . PRO A 1 105 ? 0.978 -7.266 -3.362 1.00 91.75 105 PRO A N 1
ATOM 848 C CA . PRO A 1 105 ? 0.610 -7.098 -4.758 1.00 91.75 105 PRO A CA 1
ATOM 849 C C . PRO A 1 105 ? 1.865 -7.091 -5.643 1.00 91.75 105 PRO A C 1
ATOM 851 O O . PRO A 1 105 ? 2.693 -6.184 -5.577 1.00 91.75 105 PRO A O 1
ATOM 854 N N . ALA A 1 106 ? 1.994 -8.107 -6.490 1.00 88.12 106 ALA A N 1
ATOM 855 C CA . ALA A 1 106 ? 3.084 -8.327 -7.441 1.00 88.12 106 ALA A CA 1
ATOM 856 C C . ALA A 1 106 ? 2.644 -8.162 -8.909 1.00 88.12 106 ALA A C 1
ATOM 858 O O . ALA A 1 106 ? 3.436 -8.368 -9.827 1.00 88.12 106 ALA A O 1
ATOM 859 N N . ALA A 1 107 ? 1.392 -7.753 -9.140 1.00 79.31 107 ALA A N 1
ATOM 860 C CA . ALA A 1 107 ? 0.809 -7.605 -10.471 1.00 79.31 107 ALA A CA 1
ATOM 861 C C . ALA A 1 107 ? 1.289 -6.369 -11.267 1.00 79.31 107 ALA A C 1
ATOM 863 O O . ALA A 1 107 ? 0.904 -6.182 -12.421 1.00 79.31 107 ALA A O 1
ATOM 864 N N . GLY A 1 108 ? 2.114 -5.505 -10.666 1.00 81.25 108 GLY A N 1
ATOM 865 C CA . GLY A 1 108 ? 2.622 -4.297 -11.318 1.00 81.25 108 GLY A CA 1
ATOM 866 C C . GLY A 1 108 ? 3.516 -4.612 -12.521 1.00 81.25 108 GLY A C 1
ATOM 867 O O . GLY A 1 108 ? 4.410 -5.447 -12.429 1.00 81.25 108 GLY A O 1
ATOM 868 N N . ALA A 1 109 ? 3.307 -3.924 -13.645 1.00 75.06 109 ALA A N 1
ATOM 869 C CA . ALA A 1 109 ? 4.115 -4.099 -14.854 1.00 75.06 109 ALA A CA 1
ATOM 870 C C . ALA A 1 109 ? 5.497 -3.428 -14.739 1.00 75.06 109 ALA A C 1
ATOM 872 O O . ALA A 1 109 ? 5.610 -2.318 -14.207 1.00 75.06 109 ALA A O 1
ATOM 873 N N . ALA A 1 110 ? 6.531 -4.066 -15.297 1.00 81.88 110 ALA A N 1
ATOM 874 C CA . ALA A 1 110 ? 7.890 -3.525 -15.335 1.00 81.88 110 ALA A CA 1
ATOM 875 C C . ALA A 1 110 ? 8.075 -2.362 -16.323 1.00 81.88 110 ALA A C 1
ATOM 877 O O . ALA A 1 110 ? 9.014 -1.590 -16.172 1.00 81.88 110 ALA A O 1
ATOM 878 N N . SER A 1 111 ? 7.188 -2.183 -17.305 1.00 75.62 111 SER A N 1
ATOM 879 C CA . SER A 1 111 ? 7.324 -1.124 -18.321 1.00 75.62 111 SER A CA 1
ATOM 880 C C . SER A 1 111 ? 7.554 0.266 -17.717 1.00 75.62 111 SER A C 1
ATOM 882 O O . SER A 1 111 ? 8.461 0.986 -18.120 1.00 75.62 111 SER A O 1
ATOM 884 N N . ARG A 1 112 ? 6.824 0.614 -16.647 1.00 79.12 112 ARG A N 1
ATOM 885 C CA . ARG A 1 112 ? 7.021 1.890 -15.935 1.00 79.12 112 ARG A CA 1
ATOM 886 C C . ARG A 1 112 ? 8.413 2.027 -15.328 1.00 79.12 112 ARG A C 1
ATOM 888 O O . ARG A 1 112 ? 8.989 3.108 -15.378 1.00 79.12 112 ARG A O 1
ATOM 895 N N . PHE A 1 113 ? 8.936 0.938 -14.783 1.00 88.19 113 PHE A N 1
ATOM 896 C CA . PHE A 1 113 ? 10.254 0.882 -14.163 1.00 88.19 113 PHE A CA 1
ATOM 897 C C . PHE A 1 113 ? 11.381 1.109 -15.186 1.00 88.19 113 PHE A C 1
ATOM 899 O O . PHE A 1 113 ? 12.414 1.670 -14.838 1.00 88.19 113 PHE A O 1
ATOM 906 N N . PHE A 1 114 ? 11.148 0.775 -16.461 1.00 90.56 114 PHE A N 1
ATOM 907 C CA . PHE A 1 114 ? 12.094 0.976 -17.562 1.00 90.56 114 PHE A CA 1
ATOM 908 C C . PHE A 1 114 ? 11.779 2.175 -18.476 1.00 90.56 114 PHE A C 1
ATOM 910 O O . PHE A 1 114 ? 12.432 2.342 -19.505 1.00 90.56 114 PHE A O 1
ATOM 917 N N . THR A 1 115 ? 10.831 3.044 -18.105 1.00 89.19 115 THR A N 1
ATOM 918 C CA . THR A 1 115 ? 10.376 4.172 -18.948 1.00 89.19 115 THR A CA 1
ATOM 919 C C . THR A 1 115 ? 11.527 5.049 -19.454 1.00 89.19 115 THR A C 1
ATOM 921 O O . THR A 1 115 ? 11.503 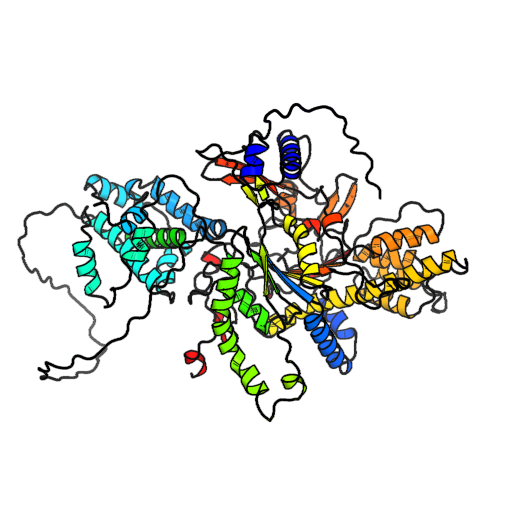5.517 -20.592 1.00 89.19 115 THR A O 1
ATOM 924 N N . ASP A 1 116 ? 12.537 5.304 -18.621 1.00 90.38 116 ASP A N 1
ATOM 925 C CA . ASP A 1 116 ? 13.671 6.156 -18.994 1.00 90.38 116 ASP A CA 1
ATOM 926 C C . ASP A 1 116 ? 14.541 5.510 -20.086 1.00 90.38 116 ASP A C 1
ATOM 928 O O . ASP A 1 116 ? 14.989 6.193 -21.011 1.00 90.38 116 ASP A O 1
ATOM 932 N N . LEU A 1 117 ? 14.703 4.183 -20.036 1.00 92.88 117 LEU A N 1
ATOM 933 C CA . LEU A 1 117 ? 15.412 3.404 -21.051 1.00 92.88 117 LEU A CA 1
ATOM 934 C C . LEU A 1 117 ? 14.604 3.378 -22.355 1.00 92.88 117 LEU A C 1
ATOM 936 O O . LEU A 1 117 ? 15.170 3.588 -23.427 1.00 92.88 117 LEU A O 1
ATOM 940 N N . GLU A 1 118 ? 13.280 3.184 -22.274 1.00 91.12 118 GLU A N 1
ATOM 941 C CA . GLU A 1 118 ? 12.384 3.227 -23.440 1.00 91.12 118 GLU A CA 1
ATOM 942 C C . GLU A 1 118 ? 12.466 4.580 -24.155 1.00 91.12 118 GLU A C 1
ATOM 944 O O . GLU A 1 118 ? 12.654 4.633 -25.371 1.00 91.12 118 GLU A O 1
ATOM 949 N N . LYS A 1 119 ? 12.392 5.688 -23.405 1.00 91.38 119 LYS A N 1
ATOM 950 C CA . LYS A 1 119 ? 12.520 7.047 -23.954 1.00 91.38 119 LYS A CA 1
ATOM 951 C C . LYS A 1 119 ? 13.863 7.264 -24.642 1.00 91.38 119 LYS A C 1
ATOM 953 O O . LYS A 1 119 ? 13.901 7.892 -25.701 1.00 91.38 119 LYS A O 1
ATOM 958 N N . PHE A 1 120 ? 14.952 6.763 -24.058 1.00 94.00 120 PHE A N 1
ATOM 959 C CA . PHE A 1 120 ? 16.279 6.873 -24.657 1.00 94.00 120 PHE A CA 1
ATOM 960 C C . PHE A 1 120 ? 16.364 6.100 -25.979 1.00 94.00 120 PHE A C 1
ATOM 962 O O . PHE A 1 120 ? 16.743 6.683 -26.995 1.00 94.00 120 PHE A O 1
ATOM 969 N N . VAL A 1 121 ? 15.938 4.831 -26.000 1.00 94.31 121 VAL A N 1
ATOM 970 C CA . VAL A 1 121 ? 15.941 3.994 -27.214 1.00 94.31 121 VAL A CA 1
ATOM 971 C C . VAL A 1 121 ? 15.062 4.599 -28.305 1.00 94.31 121 VAL A C 1
ATOM 973 O O . VAL A 1 121 ? 15.533 4.779 -29.423 1.00 94.31 121 VAL A O 1
ATOM 976 N N . LEU A 1 122 ? 13.834 5.017 -27.981 1.00 91.69 122 LEU A N 1
ATOM 977 C CA . LEU A 1 122 ? 12.943 5.686 -28.935 1.00 91.69 122 LEU A CA 1
ATOM 978 C C . LEU A 1 122 ? 13.545 6.994 -29.467 1.00 91.69 122 LEU A C 1
ATOM 980 O O . LEU A 1 122 ? 13.418 7.306 -30.650 1.00 91.69 122 LEU A O 1
ATOM 984 N N . GLY A 1 123 ? 14.218 7.764 -28.609 1.00 92.25 123 GLY A N 1
ATOM 985 C CA . GLY A 1 123 ? 14.910 8.989 -29.000 1.00 92.25 123 GLY A CA 1
ATOM 986 C C . GLY A 1 123 ? 16.040 8.746 -30.004 1.00 92.25 123 GLY A C 1
ATOM 987 O O . GLY A 1 123 ? 16.215 9.550 -30.922 1.00 92.25 123 GLY A O 1
ATOM 988 N N . ILE A 1 124 ? 16.780 7.644 -29.851 1.00 94.56 124 ILE A N 1
ATOM 989 C CA . ILE A 1 124 ? 17.818 7.215 -30.795 1.00 94.56 124 ILE A CA 1
ATOM 990 C C . ILE A 1 124 ? 17.189 6.676 -32.082 1.00 94.56 124 ILE A C 1
ATOM 992 O O . ILE A 1 124 ? 17.527 7.172 -33.153 1.00 94.56 124 ILE A O 1
ATOM 996 N N . ASP A 1 125 ? 16.236 5.748 -31.995 1.00 93.56 125 ASP A N 1
ATOM 997 C CA . ASP A 1 125 ? 15.580 5.119 -33.150 1.00 93.56 125 ASP A CA 1
ATOM 998 C C . ASP A 1 125 ? 14.881 6.139 -34.063 1.00 93.56 125 ASP A C 1
ATOM 1000 O O . ASP A 1 125 ? 14.872 5.991 -35.285 1.00 93.56 125 ASP A O 1
ATOM 1004 N N . ASN A 1 126 ? 14.310 7.202 -33.489 1.00 92.50 126 ASN A N 1
ATOM 1005 C CA . ASN A 1 126 ? 13.682 8.276 -34.261 1.00 92.50 126 ASN A CA 1
ATOM 1006 C C . ASN A 1 126 ? 14.700 9.133 -35.025 1.00 92.50 126 ASN A C 1
ATOM 1008 O O . ASN A 1 126 ? 14.382 9.655 -36.093 1.00 92.50 126 ASN A O 1
ATOM 1012 N N . LYS A 1 127 ? 15.911 9.306 -34.481 1.00 93.94 127 LYS A N 1
ATOM 1013 C CA . LYS A 1 127 ? 16.989 10.064 -35.133 1.00 93.94 127 LYS A CA 1
ATOM 1014 C C . LYS A 1 127 ? 17.792 9.201 -36.103 1.00 93.94 127 LYS A C 1
ATOM 1016 O O . LYS A 1 127 ? 18.267 9.720 -37.107 1.00 93.94 127 LYS A O 1
ATOM 1021 N N . ILE A 1 128 ? 17.936 7.911 -35.803 1.00 93.75 128 ILE A N 1
ATOM 1022 C CA . ILE A 1 128 ? 18.694 6.922 -36.572 1.00 93.75 128 ILE A CA 1
ATOM 1023 C C . ILE A 1 128 ? 17.747 5.767 -36.940 1.00 93.75 128 ILE A C 1
ATOM 1025 O O . ILE A 1 128 ? 17.728 4.734 -36.264 1.00 93.75 128 ILE A O 1
ATOM 1029 N N . PRO A 1 129 ? 16.946 5.910 -38.011 1.00 89.69 129 PRO A N 1
ATOM 1030 C CA . PRO A 1 129 ? 16.015 4.870 -38.441 1.00 89.69 129 PRO A CA 1
ATOM 1031 C C . PRO A 1 129 ? 16.694 3.532 -38.753 1.00 89.69 129 PRO A C 1
ATOM 1033 O O . PRO A 1 129 ? 16.059 2.490 -38.636 1.00 89.69 129 PRO A O 1
ATOM 1036 N N . GLU A 1 130 ? 17.978 3.533 -39.120 1.00 88.75 130 GLU A N 1
ATOM 1037 C CA . GLU A 1 130 ? 18.761 2.318 -39.360 1.00 88.75 130 GLU A CA 1
ATOM 1038 C C . GLU A 1 130 ? 19.002 1.488 -38.091 1.00 88.75 130 GLU A C 1
ATOM 1040 O O . GLU A 1 130 ? 19.260 0.287 -38.175 1.00 88.75 130 GLU A O 1
ATOM 1045 N N . PHE A 1 131 ? 18.924 2.111 -36.913 1.00 91.06 131 PHE A N 1
ATOM 1046 C CA . PHE A 1 131 ? 19.026 1.412 -35.632 1.00 91.06 131 PHE A CA 1
ATOM 1047 C C . PHE A 1 131 ? 17.696 0.786 -35.225 1.00 91.06 131 PHE A C 1
ATOM 1049 O O . PHE A 1 131 ? 17.690 -0.231 -34.525 1.00 91.06 131 PHE A O 1
ATOM 1056 N N . LYS A 1 132 ? 16.578 1.297 -35.746 1.00 85.00 132 LYS A N 1
ATOM 1057 C CA . LYS A 1 132 ? 15.255 0.724 -35.519 1.00 85.00 132 LYS A CA 1
ATOM 1058 C C . LYS A 1 132 ? 15.238 -0.733 -35.989 1.00 85.00 132 LYS A C 1
ATOM 1060 O O . LYS A 1 132 ? 15.497 -1.031 -37.151 1.00 85.00 132 LYS A O 1
ATOM 1065 N N . ASN A 1 133 ? 14.928 -1.654 -35.076 1.00 81.69 133 ASN A N 1
ATOM 1066 C CA . ASN A 1 133 ? 14.987 -3.117 -35.257 1.00 81.69 133 ASN A CA 1
ATOM 1067 C C . ASN A 1 133 ? 16.388 -3.737 -35.406 1.00 81.69 133 ASN A C 1
ATOM 1069 O O . ASN A 1 133 ? 16.478 -4.958 -35.544 1.00 81.69 133 ASN A O 1
ATOM 1073 N N . SER A 1 134 ? 17.476 -2.966 -35.333 1.00 85.94 134 SER A N 1
ATOM 1074 C CA . SER A 1 134 ? 18.845 -3.497 -35.433 1.00 85.94 134 SER A CA 1
ATOM 1075 C C . SER A 1 134 ? 19.132 -4.568 -34.378 1.00 85.94 134 SER A C 1
ATOM 1077 O O . SER A 1 134 ? 19.751 -5.585 -34.690 1.00 85.94 134 SER A O 1
ATOM 1079 N N . PHE A 1 135 ? 18.602 -4.393 -33.163 1.00 87.06 135 PHE A N 1
ATOM 1080 C CA . PHE A 1 135 ? 18.694 -5.387 -32.098 1.00 87.06 135 PHE A CA 1
ATOM 1081 C C . PHE A 1 135 ? 17.990 -6.692 -32.472 1.00 87.06 135 PHE A C 1
ATOM 1083 O O . PHE A 1 135 ? 18.604 -7.753 -32.435 1.00 87.06 135 PHE A O 1
ATOM 1090 N N . ASN A 1 136 ? 16.740 -6.625 -32.942 1.00 83.75 136 ASN A N 1
ATOM 1091 C CA . ASN A 1 136 ? 16.019 -7.809 -33.411 1.00 83.75 136 ASN A CA 1
ATOM 1092 C C . ASN A 1 136 ? 16.790 -8.509 -34.534 1.00 83.75 136 ASN A C 1
ATOM 1094 O O . ASN A 1 136 ? 16.952 -9.724 -34.486 1.00 83.75 136 ASN A O 1
ATOM 1098 N N . LEU A 1 137 ? 17.317 -7.769 -35.511 1.00 82.75 137 LEU A N 1
ATOM 1099 C CA . LEU A 1 137 ? 18.126 -8.335 -36.595 1.00 82.75 137 LEU A CA 1
ATOM 1100 C C . LEU A 1 137 ? 19.392 -9.029 -36.079 1.00 82.75 137 LEU A C 1
ATOM 1102 O O . LEU A 1 137 ? 19.734 -10.112 -36.557 1.00 82.75 137 LEU A O 1
ATOM 1106 N N . PHE A 1 138 ? 20.036 -8.450 -35.066 1.00 83.94 138 PHE A N 1
ATOM 1107 C CA . PHE A 1 138 ? 21.170 -9.053 -34.377 1.00 83.94 138 PHE A CA 1
ATOM 1108 C C . PHE A 1 138 ? 20.801 -10.384 -33.693 1.00 83.94 138 PHE A C 1
ATOM 1110 O O . PHE A 1 138 ? 21.562 -11.346 -33.833 1.00 83.94 138 PHE A O 1
ATOM 1117 N N . LEU A 1 139 ? 19.639 -10.489 -33.032 1.00 82.38 139 LEU A N 1
ATOM 1118 C CA . LEU A 1 139 ? 19.161 -11.756 -32.445 1.00 82.38 139 LEU A CA 1
ATOM 1119 C C . LEU A 1 139 ? 18.774 -12.788 -33.522 1.00 82.38 139 LEU A C 1
ATOM 1121 O O . LEU A 1 139 ? 18.945 -13.989 -33.334 1.00 82.38 139 LEU A O 1
ATOM 1125 N N . ASN A 1 140 ? 18.255 -12.309 -34.655 1.00 75.38 140 ASN A N 1
ATOM 1126 C CA . ASN A 1 140 ? 17.638 -13.105 -35.717 1.00 75.38 140 ASN A CA 1
ATOM 1127 C C . ASN A 1 140 ? 18.587 -13.842 -36.657 1.00 75.38 140 ASN A C 1
ATOM 1129 O O . ASN A 1 140 ? 18.139 -14.727 -37.385 1.00 75.38 140 ASN A O 1
ATOM 1133 N N . ASP A 1 141 ? 19.866 -13.472 -36.681 1.00 64.31 141 ASP A N 1
ATOM 1134 C CA . ASP A 1 141 ? 20.895 -14.107 -37.518 1.00 64.31 141 ASP A CA 1
ATOM 1135 C C . ASP A 1 141 ? 20.616 -14.101 -39.037 1.00 64.31 141 ASP A C 1
ATOM 1137 O O . ASP A 1 141 ? 21.332 -14.745 -39.801 1.00 64.31 141 ASP A O 1
ATOM 1141 N N . LYS A 1 142 ? 19.583 -13.383 -39.501 1.00 53.16 142 LYS A N 1
ATOM 1142 C CA . LYS A 1 142 ? 19.040 -13.544 -40.860 1.00 53.16 142 LYS A CA 1
ATOM 1143 C C . LYS A 1 142 ? 19.325 -12.410 -41.838 1.00 53.16 142 LYS A C 1
ATOM 1145 O O . LYS A 1 142 ? 19.126 -12.630 -43.025 1.00 53.16 142 LYS A O 1
ATOM 1150 N N . ASN A 1 143 ? 19.835 -11.255 -41.406 1.00 54.53 143 ASN A N 1
ATOM 1151 C CA . ASN A 1 143 ? 20.063 -10.125 -42.312 1.00 54.53 143 ASN A CA 1
ATOM 1152 C C . ASN A 1 143 ? 21.455 -9.514 -42.146 1.00 54.53 143 ASN A C 1
ATOM 1154 O O . ASN A 1 143 ? 21.869 -9.147 -41.049 1.00 54.53 143 ASN A O 1
ATOM 1158 N N . LYS A 1 144 ? 22.141 -9.357 -43.277 1.00 63.56 144 LYS A N 1
ATOM 1159 C CA . LYS A 1 144 ? 23.355 -8.559 -43.413 1.00 63.56 144 LYS A CA 1
ATOM 1160 C C . LYS A 1 144 ? 22.914 -7.096 -43.469 1.00 63.56 144 LYS A C 1
ATOM 1162 O O . LYS A 1 144 ? 22.376 -6.659 -44.485 1.00 63.56 144 LYS A O 1
ATOM 1167 N N . LEU A 1 145 ? 23.024 -6.371 -42.357 1.00 72.88 145 LEU A N 1
ATOM 1168 C CA . LEU A 1 145 ? 22.755 -4.935 -42.379 1.00 72.88 145 LEU A CA 1
ATOM 1169 C C . LEU A 1 145 ? 23.956 -4.252 -43.039 1.00 72.88 145 LEU A C 1
ATOM 1171 O O . LEU A 1 145 ? 25.084 -4.405 -42.573 1.00 72.88 145 LEU A O 1
ATOM 1175 N N . GLU A 1 146 ? 23.719 -3.535 -44.134 1.00 80.38 146 GLU A N 1
ATOM 1176 C CA . GLU A 1 146 ? 24.758 -2.795 -44.848 1.00 80.38 146 GLU A CA 1
ATOM 1177 C C . GLU A 1 146 ? 24.452 -1.296 -44.796 1.00 80.38 146 GLU A C 1
ATOM 1179 O O . GLU A 1 146 ? 23.348 -0.858 -45.119 1.00 80.38 146 GLU A O 1
ATOM 1184 N N . LEU A 1 147 ? 25.437 -0.501 -44.374 1.00 85.31 147 LEU A N 1
ATOM 1185 C CA . LEU A 1 147 ? 25.346 0.952 -44.300 1.00 85.31 147 LEU A CA 1
ATOM 1186 C C . LEU A 1 147 ? 26.306 1.600 -45.290 1.00 85.31 147 LEU A C 1
ATOM 1188 O O . LEU A 1 147 ? 27.527 1.424 -45.229 1.00 85.31 147 LEU A O 1
ATOM 1192 N N . THR A 1 148 ? 25.752 2.450 -46.152 1.00 87.25 148 THR A N 1
ATOM 1193 C CA . THR A 1 148 ? 26.555 3.298 -47.037 1.00 87.25 148 THR A CA 1
ATOM 1194 C C . THR A 1 148 ? 27.430 4.251 -46.221 1.00 87.25 148 THR A C 1
ATOM 1196 O O . THR A 1 148 ? 27.049 4.681 -45.132 1.00 87.25 148 THR A O 1
ATOM 1199 N N . LEU A 1 149 ? 28.580 4.668 -46.761 1.00 85.62 149 LEU A N 1
ATOM 1200 C CA . LEU A 1 149 ? 29.438 5.662 -46.103 1.00 85.62 149 LEU A CA 1
ATOM 1201 C C . LEU A 1 149 ? 28.686 6.950 -45.728 1.00 85.62 149 LEU A C 1
ATOM 1203 O O . LEU A 1 149 ? 28.953 7.540 -44.682 1.00 85.62 149 LEU A O 1
ATOM 1207 N N . LYS A 1 150 ? 27.746 7.387 -46.577 1.00 87.56 150 LYS A N 1
ATOM 1208 C CA . LYS A 1 150 ? 26.926 8.577 -46.324 1.00 87.56 150 LYS A CA 1
ATOM 1209 C C . LYS A 1 150 ? 26.048 8.383 -45.086 1.00 87.56 150 LYS A C 1
ATOM 1211 O O . LYS A 1 150 ? 26.049 9.252 -44.221 1.00 87.56 150 LYS A O 1
ATOM 1216 N N . SER A 1 151 ? 25.368 7.239 -44.978 1.00 88.06 151 SER A N 1
ATOM 1217 C CA . SER A 1 151 ? 24.578 6.880 -43.793 1.00 88.06 151 SER A CA 1
ATOM 1218 C C . SER A 1 151 ? 25.457 6.814 -42.547 1.00 88.06 151 SER A C 1
ATOM 1220 O O . SER A 1 151 ? 25.128 7.421 -41.537 1.00 88.06 151 SER A O 1
ATOM 1222 N N . ARG A 1 152 ? 26.628 6.170 -42.632 1.00 91.81 152 ARG A N 1
ATOM 1223 C CA . ARG A 1 152 ? 27.562 6.055 -41.501 1.00 91.81 152 ARG A CA 1
ATOM 1224 C C . ARG A 1 152 ? 28.029 7.415 -40.974 1.00 91.81 152 ARG A C 1
ATOM 1226 O O . ARG A 1 152 ? 28.011 7.627 -39.767 1.00 91.81 152 ARG A O 1
ATOM 1233 N N . LYS A 1 153 ? 28.400 8.348 -41.860 1.00 89.81 153 LYS A N 1
ATOM 1234 C CA . LYS A 1 153 ? 28.785 9.719 -41.472 1.00 89.81 153 LYS A CA 1
ATOM 1235 C C . LYS A 1 153 ? 27.623 10.507 -40.864 1.00 89.81 153 LYS A C 1
ATOM 1237 O O . LYS A 1 153 ? 27.828 11.221 -39.892 1.00 89.81 153 LYS A O 1
ATOM 1242 N N . ASN A 1 154 ? 26.415 10.350 -41.405 1.00 92.38 154 ASN A N 1
ATOM 1243 C CA . ASN A 1 154 ? 25.219 10.983 -40.851 1.00 92.38 154 ASN A CA 1
ATOM 1244 C C . ASN A 1 154 ? 24.909 10.462 -39.438 1.00 92.38 154 ASN A C 1
ATOM 1246 O O . ASN A 1 154 ? 24.677 11.245 -38.524 1.00 92.38 154 ASN A O 1
ATOM 1250 N N . ILE A 1 155 ? 24.969 9.142 -39.237 1.00 93.25 155 ILE A N 1
ATOM 1251 C CA . ILE A 1 155 ? 24.784 8.532 -37.915 1.00 93.25 155 ILE A CA 1
ATOM 1252 C C . ILE A 1 155 ? 25.849 9.035 -36.942 1.00 93.25 155 ILE A C 1
ATOM 1254 O O . ILE A 1 155 ? 25.520 9.409 -35.821 1.00 93.25 155 ILE A O 1
ATOM 1258 N N . GLN A 1 156 ? 27.107 9.101 -37.379 1.00 93.31 156 GLN A N 1
ATOM 1259 C CA . GLN A 1 156 ? 28.195 9.645 -36.578 1.00 93.31 156 GLN A CA 1
ATOM 1260 C C . GLN A 1 156 ? 27.887 11.070 -36.083 1.00 93.31 156 GLN A C 1
ATOM 1262 O O . GLN A 1 156 ? 27.946 11.336 -34.886 1.00 93.31 156 GLN A O 1
ATOM 1267 N N . GLU A 1 157 ? 27.497 11.971 -36.984 1.00 93.06 157 GLU A N 1
ATOM 1268 C CA . GLU A 1 157 ? 27.142 13.354 -36.644 1.00 93.06 157 GLU A CA 1
ATOM 1269 C C . GLU A 1 157 ? 25.964 13.427 -35.656 1.00 93.06 157 GLU A C 1
ATOM 1271 O O . GLU A 1 157 ? 25.967 14.232 -34.720 1.00 93.06 157 GLU A O 1
ATOM 1276 N N . ILE A 1 158 ? 24.968 12.550 -35.808 1.00 94.06 158 ILE A N 1
ATOM 1277 C CA . ILE A 1 158 ? 23.845 12.449 -34.868 1.00 94.06 158 ILE A CA 1
ATOM 1278 C C . ILE A 1 158 ? 24.328 12.011 -33.479 1.00 94.06 158 ILE A C 1
ATOM 1280 O O . ILE A 1 158 ? 23.899 12.586 -32.473 1.00 94.06 158 ILE A O 1
ATOM 1284 N N . LEU A 1 159 ? 25.214 11.013 -33.401 1.00 94.12 159 LEU A N 1
ATOM 1285 C CA . LEU A 1 159 ? 25.768 10.522 -32.136 1.00 94.12 159 LEU A CA 1
ATOM 1286 C C . LEU A 1 159 ? 26.605 11.604 -31.439 1.00 94.12 159 LEU A C 1
ATOM 1288 O O . LEU A 1 159 ? 26.406 11.844 -30.251 1.00 94.12 159 LEU A O 1
ATOM 1292 N N . GLN A 1 160 ? 27.449 12.339 -32.169 1.00 92.81 160 GLN A N 1
ATOM 1293 C CA . GLN A 1 160 ? 28.237 13.454 -31.614 1.00 92.81 160 GLN A CA 1
ATOM 1294 C C . GLN A 1 160 ? 27.367 14.509 -30.929 1.00 92.81 160 GLN A C 1
ATOM 1296 O O . GLN A 1 160 ? 27.719 15.025 -29.871 1.00 92.81 160 GLN A O 1
ATOM 1301 N N . ASN A 1 161 ? 26.205 14.799 -31.513 1.00 92.56 161 ASN A N 1
ATOM 1302 C CA . ASN A 1 161 ? 25.271 15.801 -31.006 1.00 92.56 161 ASN A CA 1
ATOM 1303 C C . ASN A 1 161 ? 24.255 15.244 -29.995 1.00 92.56 161 ASN A C 1
ATOM 1305 O O . ASN A 1 161 ? 23.423 15.988 -29.463 1.00 92.56 161 ASN A O 1
ATOM 1309 N N . THR A 1 162 ? 24.282 13.940 -29.721 1.00 93.75 162 THR A N 1
ATOM 1310 C CA . THR A 1 162 ? 23.365 13.313 -28.772 1.00 93.75 162 THR A CA 1
ATOM 1311 C C . THR A 1 162 ? 23.873 13.495 -27.348 1.00 93.75 162 THR A C 1
ATOM 1313 O O . THR A 1 162 ? 25.019 13.194 -27.027 1.00 93.75 162 THR A O 1
ATOM 1316 N N . LYS A 1 163 ? 22.999 14.000 -26.475 1.00 91.69 163 LYS A N 1
ATOM 1317 C CA . LYS A 1 163 ? 23.267 14.126 -25.040 1.00 91.69 163 LYS A CA 1
ATOM 1318 C C . LYS A 1 163 ? 22.814 12.862 -24.319 1.00 91.69 163 LYS A C 1
ATOM 1320 O O . LYS A 1 163 ? 21.762 12.317 -24.643 1.00 91.69 163 LYS A O 1
ATOM 1325 N N . ILE A 1 164 ? 23.584 12.456 -23.318 1.00 90.88 164 ILE A N 1
ATOM 1326 C CA . ILE A 1 164 ? 23.307 11.312 -22.451 1.00 90.88 164 ILE A CA 1
ATOM 1327 C C . ILE A 1 164 ? 23.377 11.769 -20.991 1.00 90.88 164 ILE A C 1
ATOM 1329 O O . ILE A 1 164 ? 24.207 12.617 -20.658 1.00 90.88 164 ILE A O 1
ATOM 1333 N N . SER A 1 165 ? 22.478 11.271 -20.139 1.00 90.75 165 SER A N 1
ATOM 1334 C CA . SER A 1 165 ? 22.522 11.578 -18.706 1.00 90.75 165 SER A CA 1
ATOM 1335 C C . SER A 1 165 ? 23.618 10.758 -18.007 1.00 90.75 165 SER A C 1
ATOM 1337 O O . SER A 1 165 ? 24.014 9.712 -18.531 1.00 90.75 165 SER A O 1
ATOM 1339 N N . PRO A 1 166 ? 24.117 11.191 -16.837 1.00 88.25 166 PRO A N 1
ATOM 1340 C CA . PRO A 1 166 ? 25.101 10.424 -16.074 1.00 88.25 166 PRO A CA 1
ATOM 1341 C C . PRO A 1 166 ? 24.639 8.997 -15.740 1.00 88.25 166 PRO A C 1
ATOM 1343 O O . PRO A 1 166 ? 25.418 8.061 -15.885 1.00 88.25 166 PRO A O 1
ATOM 1346 N N . GLU A 1 167 ? 23.369 8.817 -15.372 1.00 87.69 167 GLU A N 1
ATOM 1347 C CA . GLU A 1 167 ? 22.783 7.521 -15.002 1.00 87.69 167 GLU A CA 1
ATOM 1348 C C . GLU A 1 167 ? 22.711 6.566 -16.202 1.00 87.69 167 GLU A C 1
ATOM 1350 O O . GLU A 1 167 ? 23.028 5.383 -16.108 1.00 87.69 167 GLU A O 1
ATOM 1355 N N . LEU A 1 168 ? 22.339 7.090 -17.374 1.00 90.19 168 LEU A N 1
ATOM 1356 C CA . LEU A 1 168 ? 22.355 6.335 -18.627 1.00 90.19 168 LEU A CA 1
ATOM 1357 C C . LEU A 1 168 ? 23.785 6.002 -19.068 1.00 90.19 168 LEU A C 1
ATOM 1359 O O . LEU A 1 168 ? 24.031 4.936 -19.632 1.00 90.19 168 LEU A O 1
ATOM 1363 N N . SER A 1 169 ? 24.733 6.903 -18.813 1.00 88.25 169 SER A N 1
ATOM 1364 C CA . SER A 1 169 ? 26.141 6.694 -19.143 1.00 88.25 169 SER A CA 1
ATOM 1365 C C . SER A 1 169 ? 26.784 5.593 -18.301 1.00 88.25 169 SER A C 1
ATOM 1367 O O . SER A 1 169 ? 27.659 4.902 -18.809 1.00 88.25 169 SER A O 1
ATOM 1369 N N . SER A 1 170 ? 26.382 5.420 -17.039 1.00 88.19 170 SER A N 1
ATOM 1370 C CA . SER A 1 170 ? 26.919 4.363 -16.173 1.00 88.19 170 SER A CA 1
ATOM 1371 C C . SER A 1 170 ? 26.229 3.011 -16.362 1.00 88.19 170 SER A C 1
ATOM 1373 O O . SER A 1 170 ? 26.739 2.001 -15.885 1.00 88.19 170 SER A O 1
ATOM 1375 N N . LEU A 1 171 ? 25.099 2.961 -17.080 1.00 89.38 171 LEU A N 1
ATOM 1376 C CA . LEU A 1 171 ? 24.302 1.747 -17.270 1.00 89.38 171 LEU A CA 1
ATOM 1377 C C . LEU A 1 171 ? 25.124 0.579 -17.824 1.00 89.38 171 LEU A C 1
ATOM 1379 O O . LEU A 1 171 ? 25.021 -0.537 -17.326 1.00 89.38 171 LEU A O 1
ATOM 1383 N N . TYR A 1 172 ? 25.912 0.824 -18.874 1.00 88.31 172 TYR A N 1
ATOM 1384 C CA . TYR A 1 172 ? 26.678 -0.240 -19.517 1.00 88.31 172 TYR A CA 1
ATOM 1385 C C . TYR A 1 172 ? 27.731 -0.817 -18.573 1.00 88.31 172 TYR A C 1
ATOM 1387 O O . TYR A 1 172 ? 27.830 -2.034 -18.464 1.00 88.31 172 TYR A O 1
ATOM 1395 N N . ASP A 1 173 ? 28.469 0.038 -17.865 1.00 86.19 173 ASP A N 1
ATOM 1396 C CA . ASP A 1 173 ? 29.488 -0.403 -16.912 1.00 86.19 173 ASP A CA 1
ATOM 1397 C C . ASP A 1 173 ? 28.844 -1.133 -15.721 1.00 86.19 173 ASP A C 1
ATOM 1399 O O . ASP A 1 173 ? 29.296 -2.215 -15.363 1.00 86.19 173 ASP A O 1
ATOM 1403 N N . GLY A 1 174 ? 27.710 -0.642 -15.207 1.00 83.38 174 GLY A N 1
ATOM 1404 C CA . GLY A 1 174 ? 26.947 -1.326 -14.158 1.00 83.38 174 GLY A CA 1
ATOM 1405 C C . GLY A 1 174 ? 26.410 -2.700 -14.581 1.00 83.38 174 GLY A C 1
ATOM 1406 O O . GLY A 1 174 ? 26.404 -3.628 -13.779 1.00 83.38 174 GLY A O 1
ATOM 1407 N N . LEU A 1 175 ? 26.021 -2.887 -15.850 1.00 83.19 175 LEU A N 1
ATOM 1408 C CA . LEU A 1 175 ? 25.682 -4.220 -16.375 1.00 83.19 175 LEU A CA 1
ATOM 1409 C C . LEU A 1 175 ? 26.902 -5.143 -16.456 1.00 83.19 175 LEU A C 1
ATOM 1411 O O . LEU A 1 175 ? 26.759 -6.356 -16.328 1.00 83.19 175 LEU A O 1
ATOM 1415 N N . LEU A 1 176 ? 28.101 -4.596 -16.682 1.00 81.81 176 LEU A N 1
ATOM 1416 C CA . LEU A 1 176 ? 29.331 -5.389 -16.678 1.00 81.81 176 LEU A CA 1
ATOM 1417 C C . LEU A 1 176 ? 29.745 -5.849 -15.278 1.00 81.81 176 LEU A C 1
ATOM 1419 O O . LEU A 1 176 ? 30.476 -6.836 -15.174 1.00 81.81 176 LEU A O 1
ATOM 1423 N N . GLU A 1 177 ? 29.260 -5.173 -14.239 1.00 79.75 177 GLU A N 1
ATOM 1424 C CA . GLU A 1 177 ? 29.458 -5.533 -12.833 1.00 79.75 177 GLU A CA 1
ATOM 1425 C C . GLU A 1 177 ? 28.449 -6.572 -12.315 1.00 79.75 177 GLU A C 1
ATOM 1427 O O . GLU A 1 177 ? 28.680 -7.130 -11.248 1.00 79.75 177 GLU A O 1
ATOM 1432 N N . GLN A 1 178 ? 27.362 -6.867 -13.043 1.00 78.94 178 GLN A N 1
ATOM 1433 C CA . GLN A 1 178 ? 26.371 -7.873 -12.618 1.00 78.94 178 GLN A CA 1
ATOM 1434 C C . GLN A 1 178 ? 26.956 -9.291 -12.567 1.00 78.94 178 GLN A C 1
ATOM 1436 O O . GLN A 1 178 ? 27.945 -9.551 -13.225 1.00 78.94 178 GLN A O 1
ATOM 1441 N N . ASP A 1 179 ? 26.348 -10.257 -11.885 1.00 73.06 179 ASP A N 1
ATOM 1442 C CA . ASP A 1 179 ? 26.852 -11.649 -11.917 1.00 73.06 179 ASP A CA 1
ATOM 1443 C C . ASP A 1 179 ? 26.375 -12.457 -13.146 1.00 73.06 179 ASP A C 1
ATOM 1445 O O . ASP A 1 179 ? 26.916 -13.518 -13.462 1.00 73.06 179 ASP A O 1
ATOM 1449 N N . ASP A 1 180 ? 25.398 -11.943 -13.899 1.00 79.94 180 ASP A N 1
ATOM 1450 C CA . ASP A 1 180 ? 24.847 -12.600 -15.092 1.00 79.94 180 ASP A CA 1
ATOM 1451 C C . ASP A 1 180 ? 25.795 -12.460 -16.309 1.00 79.94 180 ASP A C 1
ATOM 1453 O O . ASP A 1 180 ? 25.762 -11.479 -17.061 1.00 79.94 180 ASP A O 1
ATOM 1457 N N . GLU A 1 181 ? 26.651 -13.467 -16.520 1.00 80.62 181 GLU A N 1
ATOM 1458 C CA . GLU A 1 181 ? 27.597 -13.533 -17.648 1.00 80.62 181 GLU A CA 1
ATOM 1459 C C . GLU A 1 181 ? 26.920 -13.501 -19.027 1.00 80.62 181 GLU A C 1
ATOM 1461 O O . GLU A 1 181 ? 27.496 -12.996 -19.998 1.00 80.62 181 GLU A O 1
ATOM 1466 N N . GLU A 1 182 ? 25.681 -13.989 -19.134 1.00 81.38 182 GLU A N 1
ATOM 1467 C CA . GLU A 1 182 ? 24.936 -13.965 -20.388 1.00 81.38 182 GLU A CA 1
ATOM 1468 C C . GLU A 1 182 ? 24.599 -12.516 -20.772 1.00 81.38 182 GLU A C 1
ATOM 1470 O O . GLU A 1 182 ? 24.895 -12.086 -21.893 1.00 81.38 182 GLU A O 1
ATOM 1475 N N . ILE A 1 183 ? 24.061 -11.725 -19.837 1.00 82.75 183 ILE A N 1
ATOM 1476 C CA . ILE A 1 183 ? 23.754 -10.301 -20.064 1.00 82.75 183 ILE A CA 1
ATOM 1477 C C . ILE A 1 183 ? 25.008 -9.534 -20.486 1.00 82.75 183 ILE A C 1
ATOM 1479 O O . ILE A 1 183 ? 24.973 -8.783 -21.470 1.00 82.75 183 ILE A O 1
ATOM 1483 N N . LYS A 1 184 ? 26.135 -9.753 -19.797 1.00 85.12 184 LYS A N 1
ATOM 1484 C CA . LYS A 1 184 ? 27.414 -9.115 -20.144 1.00 85.12 184 LYS A CA 1
ATOM 1485 C C . LYS A 1 184 ? 27.826 -9.428 -21.572 1.00 85.12 184 LYS A C 1
ATOM 1487 O O . LYS A 1 184 ? 28.184 -8.519 -22.327 1.00 85.12 184 LYS A O 1
ATOM 1492 N N . ALA A 1 185 ? 27.796 -10.708 -21.938 1.00 85.44 185 ALA A N 1
ATOM 1493 C CA . ALA A 1 185 ? 28.222 -11.170 -23.248 1.00 85.44 185 ALA A CA 1
ATOM 1494 C C . ALA A 1 185 ? 27.332 -10.589 -24.354 1.00 85.44 185 ALA A C 1
ATOM 1496 O O . ALA A 1 185 ? 27.849 -10.015 -25.314 1.00 85.44 185 ALA A O 1
ATOM 1497 N N . TYR A 1 186 ? 26.005 -10.654 -24.211 1.00 86.38 186 TYR A N 1
ATOM 1498 C CA . TYR A 1 186 ? 25.083 -10.112 -25.213 1.00 86.38 186 TYR A CA 1
ATOM 1499 C C . TYR A 1 186 ? 25.195 -8.595 -25.364 1.00 86.38 186 TYR A C 1
ATOM 1501 O O . TYR A 1 186 ? 25.222 -8.106 -26.497 1.00 86.38 186 TYR A O 1
ATOM 1509 N N . SER A 1 187 ? 25.318 -7.857 -24.257 1.00 87.56 187 SER A N 1
ATOM 1510 C CA . SER A 1 187 ? 25.489 -6.400 -24.287 1.00 87.56 187 SER A CA 1
ATOM 1511 C C . SER A 1 187 ? 26.776 -6.012 -25.023 1.00 87.56 187 SER A C 1
ATOM 1513 O O . SER A 1 187 ? 26.743 -5.207 -25.958 1.00 87.56 187 SER A O 1
ATOM 1515 N N . LYS A 1 188 ? 27.900 -6.672 -24.690 1.00 89.38 188 LYS A N 1
ATOM 1516 C CA . LYS A 1 188 ? 29.189 -6.501 -25.381 1.00 89.38 188 LYS A CA 1
ATOM 1517 C C . LYS A 1 188 ? 29.076 -6.826 -26.867 1.00 89.38 188 LYS A C 1
ATOM 1519 O O . LYS A 1 188 ? 29.513 -6.041 -27.705 1.00 89.38 188 LYS A O 1
ATOM 1524 N N . HIS A 1 189 ? 28.491 -7.971 -27.215 1.00 88.56 189 HIS A N 1
ATOM 1525 C CA . HIS A 1 189 ? 28.381 -8.413 -28.604 1.00 88.56 189 HIS A CA 1
ATOM 1526 C C . HIS A 1 189 ? 27.536 -7.471 -29.455 1.00 88.56 189 HIS A C 1
ATOM 1528 O O . HIS A 1 189 ? 27.918 -7.180 -30.590 1.00 88.56 189 HIS A O 1
ATOM 1534 N N . PHE A 1 190 ? 26.419 -6.976 -28.924 1.00 91.12 190 PHE A N 1
ATOM 1535 C CA . PHE A 1 190 ? 25.577 -6.043 -29.658 1.00 91.12 190 PHE A CA 1
ATOM 1536 C C . PHE A 1 190 ? 26.249 -4.673 -29.821 1.00 91.12 190 PHE A C 1
ATOM 1538 O O . PHE A 1 190 ? 26.257 -4.128 -30.927 1.00 91.12 190 PHE A O 1
ATOM 1545 N N . TYR A 1 191 ? 26.927 -4.177 -28.781 1.00 92.81 191 TYR A N 1
ATOM 1546 C CA . TYR A 1 191 ? 27.778 -2.991 -28.887 1.00 92.81 191 TYR A CA 1
ATOM 1547 C C . TYR A 1 191 ? 28.834 -3.151 -29.992 1.00 92.81 191 TYR A C 1
ATOM 1549 O O . TYR A 1 191 ? 28.942 -2.304 -30.880 1.00 92.81 191 TYR A O 1
ATOM 1557 N N . TYR A 1 192 ? 29.578 -4.261 -29.998 1.00 90.00 192 TYR A N 1
ATOM 1558 C CA . TYR A 1 192 ? 30.586 -4.515 -31.029 1.00 90.00 192 TYR A CA 1
ATOM 1559 C C . TYR A 1 192 ? 29.981 -4.646 -32.426 1.00 90.00 192 TYR A C 1
ATOM 1561 O O . TYR A 1 192 ? 30.581 -4.166 -33.389 1.00 90.00 192 TYR A O 1
ATOM 1569 N N . TYR A 1 193 ? 28.803 -5.260 -32.545 1.00 88.62 193 TYR A N 1
ATOM 1570 C CA . TYR A 1 193 ? 28.057 -5.336 -33.797 1.00 88.62 193 TYR A CA 1
ATOM 1571 C C . TYR A 1 193 ? 27.753 -3.932 -34.343 1.00 88.62 193 TYR A C 1
ATOM 1573 O O . TYR A 1 193 ? 28.105 -3.643 -35.487 1.00 88.62 193 TYR A O 1
ATOM 1581 N N . LEU A 1 194 ? 27.198 -3.030 -33.526 1.00 90.75 194 LEU A N 1
ATOM 1582 C CA . LEU A 1 194 ? 26.902 -1.651 -33.936 1.00 90.75 194 LEU A CA 1
ATOM 1583 C C . LEU A 1 194 ? 28.171 -0.859 -34.276 1.00 90.75 194 LEU A C 1
ATOM 1585 O O . LEU A 1 194 ? 28.227 -0.185 -35.305 1.00 90.75 194 LEU A O 1
ATOM 1589 N N . SER A 1 195 ? 29.221 -0.986 -33.465 1.00 90.81 195 SER A N 1
ATOM 1590 C CA . SER A 1 195 ? 30.501 -0.316 -33.713 1.00 90.81 195 SER A CA 1
ATOM 1591 C C . SER A 1 195 ? 31.137 -0.779 -35.025 1.00 90.81 195 SER A C 1
ATOM 1593 O O . SER A 1 195 ? 31.582 0.040 -35.829 1.00 90.81 195 SER A O 1
ATOM 1595 N N . LYS A 1 196 ? 31.136 -2.089 -35.311 1.00 87.69 196 LYS A N 1
ATOM 1596 C CA . LYS A 1 196 ? 31.645 -2.623 -36.585 1.00 87.69 196 LYS A CA 1
ATOM 1597 C C . LYS A 1 196 ? 30.798 -2.181 -37.771 1.00 87.69 196 LYS A C 1
ATOM 1599 O O . LYS A 1 196 ? 31.366 -1.805 -38.799 1.00 87.69 196 LYS A O 1
ATOM 1604 N N . LEU A 1 197 ? 29.478 -2.172 -37.618 1.00 87.81 197 LEU A N 1
ATOM 1605 C CA . LEU A 1 197 ? 28.545 -1.691 -38.630 1.00 87.81 197 LEU A CA 1
ATOM 1606 C C . LEU A 1 197 ? 28.823 -0.222 -38.994 1.00 87.81 197 LEU A C 1
ATOM 1608 O O . LEU A 1 197 ? 28.859 0.124 -40.174 1.00 87.81 197 LEU A O 1
ATOM 1612 N N . LEU A 1 198 ? 29.107 0.628 -38.004 1.00 89.31 198 LEU A N 1
ATOM 1613 C CA . LEU A 1 198 ? 29.448 2.035 -38.225 1.00 89.31 198 LEU A CA 1
ATOM 1614 C C . LEU A 1 198 ? 30.859 2.257 -38.768 1.00 89.31 198 LEU A C 1
ATOM 1616 O O . LEU A 1 198 ? 31.059 3.170 -39.560 1.00 89.31 198 LEU A O 1
ATOM 1620 N N . ILE A 1 199 ? 31.845 1.445 -38.389 1.00 87.62 199 ILE A N 1
ATOM 1621 C CA . ILE A 1 199 ? 33.223 1.617 -38.874 1.00 87.62 199 ILE A CA 1
ATOM 1622 C C . ILE A 1 199 ? 33.359 1.110 -40.314 1.00 87.62 199 ILE A C 1
ATOM 1624 O O . ILE A 1 199 ? 33.920 1.804 -41.164 1.00 87.62 199 ILE A O 1
ATOM 1628 N N . SER A 1 200 ? 32.834 -0.087 -40.586 1.00 82.75 200 SER A N 1
ATOM 1629 C CA . SER A 1 200 ? 33.089 -0.838 -41.824 1.00 82.75 200 SER A CA 1
ATOM 1630 C C . SER A 1 200 ? 31.899 -0.923 -42.781 1.00 82.75 200 SER A C 1
ATOM 1632 O O . SER A 1 200 ? 32.063 -1.377 -43.905 1.00 82.75 200 SER A O 1
ATOM 1634 N N . GLY A 1 201 ? 30.703 -0.484 -42.373 1.00 80.50 201 GLY A N 1
ATOM 1635 C CA . GLY A 1 201 ? 29.502 -0.510 -43.219 1.00 80.50 201 GLY A CA 1
ATOM 1636 C C . GLY A 1 201 ? 28.888 -1.885 -43.419 1.00 80.50 201 GLY A C 1
ATOM 1637 O O . GLY A 1 201 ? 27.808 -1.969 -43.990 1.00 80.50 201 GLY A O 1
ATOM 1638 N N . ASN A 1 202 ? 29.525 -2.951 -42.942 1.00 77.44 202 ASN A N 1
ATOM 1639 C CA . ASN A 1 202 ? 29.040 -4.310 -43.095 1.00 77.44 202 ASN A CA 1
ATOM 1640 C C . ASN A 1 202 ? 29.499 -5.172 -41.921 1.00 77.44 202 ASN A C 1
ATOM 1642 O O . ASN A 1 202 ? 30.639 -5.058 -41.476 1.00 77.44 202 ASN A O 1
ATOM 1646 N N . VAL A 1 203 ? 28.637 -6.064 -41.440 1.00 69.62 203 VAL A N 1
ATOM 1647 C CA . VAL A 1 203 ? 28.997 -7.024 -40.396 1.00 69.62 203 VAL A CA 1
ATOM 1648 C C . VAL A 1 203 ? 28.689 -8.433 -40.880 1.00 69.62 203 VAL A C 1
ATOM 1650 O O . VAL A 1 203 ? 27.537 -8.856 -40.913 1.00 69.62 203 VAL A O 1
ATOM 1653 N N . ASP A 1 204 ? 29.737 -9.180 -41.225 1.00 61.72 204 ASP A N 1
ATOM 1654 C CA . ASP A 1 204 ? 29.641 -10.626 -41.416 1.00 61.72 204 ASP A CA 1
ATOM 1655 C C . ASP A 1 204 ? 29.897 -11.317 -40.067 1.00 61.72 204 ASP A C 1
ATOM 1657 O O . ASP A 1 204 ? 31.002 -11.247 -39.513 1.00 61.72 204 ASP A O 1
ATOM 1661 N N . LYS A 1 205 ? 28.871 -11.967 -39.499 1.00 52.84 205 LYS A N 1
ATOM 1662 C CA . LYS A 1 205 ? 28.948 -12.589 -38.163 1.00 52.84 205 LYS A CA 1
ATOM 1663 C C . LYS A 1 205 ? 30.046 -13.659 -38.061 1.00 52.84 205 LYS A C 1
ATOM 1665 O O . LYS A 1 205 ? 30.562 -13.871 -36.963 1.00 52.84 205 LYS A O 1
ATOM 1670 N N . LYS A 1 206 ? 30.487 -14.258 -39.181 1.00 51.50 206 LYS A N 1
ATOM 1671 C CA . LYS A 1 206 ? 31.637 -15.188 -39.211 1.00 51.50 206 LYS A CA 1
ATOM 1672 C C . LYS A 1 206 ? 32.947 -14.552 -38.719 1.00 51.50 206 LYS A C 1
ATOM 1674 O O . LYS A 1 206 ? 33.756 -15.244 -38.111 1.00 51.50 206 LYS A O 1
ATOM 1679 N N . ASN A 1 207 ? 33.139 -13.243 -38.907 1.00 47.78 207 ASN A N 1
ATOM 1680 C CA . ASN A 1 207 ? 34.310 -12.517 -38.392 1.00 47.78 207 ASN A CA 1
ATOM 1681 C C . ASN A 1 207 ? 34.131 -12.012 -36.950 1.00 47.78 207 ASN A C 1
ATOM 1683 O O . ASN A 1 207 ? 35.122 -11.785 -36.251 1.00 47.78 207 ASN A O 1
ATOM 1687 N N . LEU A 1 208 ? 32.886 -11.871 -36.478 1.00 52.84 208 LEU A N 1
ATOM 1688 C CA . LEU A 1 208 ? 32.593 -11.479 -35.098 1.00 52.84 208 LEU A CA 1
ATOM 1689 C C . LEU A 1 208 ? 32.995 -12.603 -34.128 1.00 52.84 208 LEU A C 1
ATOM 1691 O O . LEU A 1 208 ? 33.704 -12.338 -33.164 1.00 52.84 208 LEU A O 1
ATOM 1695 N N . GLN A 1 209 ? 32.662 -13.864 -34.442 1.00 47.62 209 GLN A N 1
ATOM 1696 C CA . GLN A 1 209 ? 33.069 -15.028 -33.637 1.00 47.62 209 GLN A CA 1
ATOM 1697 C C . GLN A 1 209 ? 34.594 -15.167 -33.511 1.00 47.62 209 GLN A C 1
ATOM 1699 O O . GLN A 1 209 ? 35.080 -15.420 -32.415 1.00 47.62 209 GLN A O 1
ATOM 1704 N N . ASN A 1 210 ? 35.362 -14.920 -34.578 1.00 41.41 210 ASN A N 1
ATOM 1705 C CA . ASN A 1 210 ? 36.830 -15.002 -34.535 1.00 41.41 210 ASN A CA 1
ATOM 1706 C C . ASN A 1 210 ? 37.489 -13.861 -33.739 1.00 41.41 210 ASN A C 1
ATOM 1708 O O . ASN A 1 210 ? 38.562 -14.056 -33.178 1.00 41.41 210 ASN A O 1
ATOM 1712 N N . THR A 1 211 ? 36.851 -12.688 -33.666 1.00 43.25 211 THR A N 1
ATOM 1713 C CA . THR A 1 211 ? 37.334 -11.566 -32.836 1.00 43.25 211 THR A CA 1
ATOM 1714 C C . THR A 1 211 ? 36.960 -11.767 -31.359 1.00 43.25 211 THR A C 1
ATOM 1716 O O . THR A 1 211 ? 37.694 -11.343 -30.475 1.00 43.25 211 THR A O 1
ATOM 1719 N N . ILE A 1 212 ? 35.845 -12.457 -31.091 1.00 42.09 212 ILE A N 1
ATOM 1720 C CA . ILE A 1 212 ? 35.342 -12.784 -29.746 1.00 42.09 212 ILE A CA 1
ATOM 1721 C C . ILE A 1 212 ? 36.091 -13.986 -29.135 1.00 42.09 212 ILE A C 1
ATOM 1723 O O . ILE A 1 212 ? 36.369 -13.987 -27.942 1.00 42.09 212 ILE A O 1
ATOM 1727 N N . LEU A 1 213 ? 36.512 -14.968 -29.943 1.00 36.41 213 LEU A N 1
ATOM 1728 C CA . LEU A 1 213 ? 37.246 -16.170 -29.504 1.00 36.41 213 LEU A CA 1
ATOM 1729 C C . LEU A 1 213 ? 38.659 -15.906 -28.947 1.00 36.41 213 LEU A C 1
ATOM 1731 O O . LEU A 1 213 ? 39.245 -16.803 -28.345 1.00 36.41 213 LEU A O 1
ATOM 1735 N N . GLN A 1 214 ? 39.208 -14.695 -29.092 1.00 37.75 214 GLN A N 1
ATOM 1736 C CA . GLN A 1 214 ? 40.434 -14.292 -28.384 1.00 37.75 214 GLN A CA 1
ATOM 1737 C C . GLN A 1 214 ? 40.177 -13.866 -26.927 1.00 37.75 214 GLN A C 1
ATOM 1739 O O . GLN A 1 214 ? 41.124 -13.665 -26.170 1.00 37.75 214 GLN A O 1
ATOM 1744 N N . THR A 1 215 ? 38.914 -13.806 -26.502 1.00 35.97 215 THR A N 1
ATOM 1745 C CA . THR A 1 215 ? 38.499 -13.545 -25.121 1.00 35.97 215 THR A CA 1
ATOM 1746 C C . THR A 1 215 ? 37.434 -14.556 -24.698 1.00 35.97 215 THR A C 1
ATOM 1748 O O . THR A 1 215 ? 36.244 -14.341 -24.881 1.00 35.97 215 THR A O 1
ATOM 1751 N N . GLN A 1 216 ? 37.928 -15.637 -24.091 1.00 29.64 216 GLN A N 1
ATOM 1752 C CA . GLN A 1 216 ? 37.230 -16.668 -23.315 1.00 29.64 216 GLN A CA 1
ATOM 1753 C C . GLN A 1 216 ? 36.337 -17.684 -24.050 1.00 29.64 216 GLN A C 1
ATOM 1755 O O . GLN A 1 216 ? 35.436 -17.399 -24.832 1.00 29.64 216 GLN A O 1
ATOM 1760 N N . SER A 1 217 ? 36.649 -18.938 -23.724 1.00 30.61 217 SER A N 1
ATOM 1761 C CA . SER A 1 217 ? 36.063 -20.188 -24.174 1.00 30.61 217 SER A CA 1
ATOM 1762 C C . SER A 1 217 ? 34.829 -20.566 -23.356 1.00 30.61 217 SER A C 1
ATOM 1764 O O . SER A 1 217 ? 34.949 -20.817 -22.159 1.00 30.61 217 SER A O 1
ATOM 1766 N N . SER A 1 218 ? 33.672 -20.677 -24.005 1.00 31.48 218 SER A N 1
ATOM 1767 C CA . SER A 1 218 ? 32.680 -21.761 -23.845 1.00 31.48 218 SER A CA 1
ATOM 1768 C C . SER A 1 218 ? 31.337 -21.292 -24.400 1.00 31.48 218 SER A C 1
ATOM 1770 O O . SER A 1 218 ? 30.616 -20.530 -23.776 1.00 31.48 218 SER A O 1
ATOM 1772 N N . LEU A 1 219 ? 30.997 -21.727 -25.611 1.00 31.64 219 LEU A N 1
ATOM 1773 C CA . LEU A 1 219 ? 29.698 -21.445 -26.221 1.00 31.64 219 LEU A CA 1
ATOM 1774 C C . LEU A 1 219 ? 29.341 -22.609 -27.141 1.00 31.64 219 LEU A C 1
ATOM 1776 O O . LEU A 1 219 ? 29.459 -22.523 -28.356 1.00 31.64 219 LEU A O 1
ATOM 1780 N N . ASP A 1 220 ? 28.909 -23.704 -26.526 1.00 32.91 220 ASP A N 1
ATOM 1781 C CA . ASP A 1 220 ? 28.198 -24.781 -27.210 1.00 32.91 220 ASP A CA 1
ATOM 1782 C C . ASP A 1 220 ? 27.015 -25.229 -26.348 1.00 32.91 220 ASP A C 1
ATOM 1784 O O . ASP A 1 220 ? 26.976 -26.344 -25.854 1.00 32.91 220 ASP A O 1
ATOM 1788 N N . PHE A 1 221 ? 26.055 -24.324 -26.130 1.00 33.56 221 PHE A N 1
ATOM 1789 C CA . PHE A 1 221 ? 24.651 -24.643 -25.827 1.00 33.56 221 PHE A CA 1
ATOM 1790 C C . PHE A 1 221 ? 23.809 -23.350 -25.855 1.00 33.56 221 PHE A C 1
ATOM 1792 O O . PHE A 1 221 ? 23.523 -22.777 -24.818 1.00 33.56 221 PHE A O 1
ATOM 1799 N N . SER A 1 222 ? 23.427 -22.830 -27.032 1.00 36.06 222 SER A N 1
ATOM 1800 C CA . SER A 1 222 ? 22.392 -21.759 -27.093 1.00 36.06 222 SER A CA 1
ATOM 1801 C C . SER A 1 222 ? 21.740 -21.497 -28.460 1.00 36.06 222 SER A C 1
ATOM 1803 O O . SER A 1 222 ? 20.809 -20.700 -28.562 1.00 36.06 222 SER A O 1
ATOM 1805 N N . LYS A 1 223 ? 22.116 -22.198 -29.542 1.00 35.22 223 LYS A N 1
ATOM 1806 C CA . LYS A 1 223 ? 21.510 -21.946 -30.870 1.00 35.22 223 LYS A CA 1
ATOM 1807 C C . LYS A 1 223 ? 20.019 -22.306 -30.981 1.00 35.22 223 LYS A C 1
ATOM 1809 O O . LYS A 1 223 ? 19.345 -21.777 -31.863 1.00 35.22 223 LYS A O 1
ATOM 1814 N N . LYS A 1 224 ? 19.495 -23.195 -30.125 1.00 31.36 224 LYS A N 1
ATOM 1815 C CA . LYS A 1 224 ? 18.105 -23.695 -30.214 1.00 31.36 224 LYS A CA 1
ATOM 1816 C C . LYS A 1 224 ? 17.074 -22.899 -29.406 1.00 31.36 224 LYS A C 1
ATOM 1818 O O . LYS A 1 224 ? 15.903 -22.941 -29.776 1.00 31.36 224 LYS A O 1
ATOM 1823 N N . GLU A 1 225 ? 17.477 -22.171 -28.367 1.00 34.38 225 GLU A N 1
ATOM 1824 C CA . GLU A 1 225 ? 16.551 -21.337 -27.580 1.00 34.38 225 GLU A CA 1
ATOM 1825 C C . GLU A 1 225 ? 16.367 -19.953 -28.208 1.00 34.38 225 GLU A C 1
ATOM 1827 O O . GLU A 1 225 ? 15.241 -19.475 -28.337 1.00 34.38 225 GLU A O 1
ATOM 1832 N N . PHE A 1 226 ? 17.440 -19.372 -28.752 1.00 32.97 226 PHE A N 1
ATOM 1833 C CA . PHE A 1 226 ? 17.400 -18.043 -29.362 1.00 32.97 226 PHE A CA 1
ATOM 1834 C C . PHE A 1 226 ? 16.580 -17.973 -30.660 1.00 32.97 226 PHE A C 1
ATOM 1836 O O . PHE A 1 226 ? 15.807 -17.039 -30.853 1.00 32.97 226 PHE A O 1
ATOM 1843 N N . THR A 1 227 ? 16.662 -18.977 -31.540 1.00 29.77 227 THR A N 1
ATOM 1844 C CA . THR A 1 227 ? 15.971 -18.958 -32.848 1.00 29.77 227 THR A CA 1
ATOM 1845 C C . THR A 1 227 ? 14.485 -19.342 -32.798 1.00 29.77 227 THR A C 1
ATOM 1847 O O . THR A 1 227 ? 13.739 -19.000 -33.717 1.00 29.77 227 THR A O 1
ATOM 1850 N N . LYS A 1 228 ? 13.995 -19.975 -31.721 1.00 29.94 228 LYS A N 1
ATOM 1851 C CA . LYS A 1 228 ? 12.546 -20.200 -31.517 1.00 29.94 228 LYS A CA 1
ATOM 1852 C C . LYS A 1 228 ? 11.780 -18.922 -31.156 1.00 29.94 228 LYS A C 1
ATOM 1854 O O . LYS A 1 228 ? 10.572 -18.843 -31.376 1.00 29.94 228 LYS A O 1
ATOM 1859 N N . SER A 1 229 ? 12.469 -17.892 -30.663 1.00 32.22 229 SER A N 1
ATOM 1860 C CA . SER A 1 229 ? 11.856 -16.591 -30.353 1.00 32.22 229 SER A CA 1
ATOM 1861 C C . SER A 1 229 ? 11.354 -15.837 -31.598 1.00 32.22 229 SER A C 1
ATOM 1863 O O . SER A 1 229 ? 10.561 -14.910 -31.486 1.00 32.22 229 SER A O 1
ATOM 1865 N N . ILE A 1 230 ? 11.745 -16.287 -32.793 1.00 30.31 230 ILE A N 1
ATOM 1866 C CA . ILE A 1 230 ? 11.742 -15.482 -34.016 1.00 30.31 230 ILE A CA 1
ATOM 1867 C C . ILE A 1 230 ? 10.742 -15.942 -35.083 1.00 30.31 230 ILE A C 1
ATOM 1869 O O . ILE A 1 230 ? 10.284 -15.136 -35.883 1.00 30.31 230 ILE A O 1
ATOM 1873 N N . ALA A 1 231 ? 10.375 -17.224 -35.123 1.00 25.22 231 ALA A N 1
ATOM 1874 C CA . ALA A 1 231 ? 9.631 -17.778 -36.259 1.00 25.22 231 ALA A CA 1
ATOM 1875 C C . ALA A 1 231 ? 8.095 -17.740 -36.128 1.00 25.22 231 ALA A C 1
ATOM 1877 O O . ALA A 1 231 ? 7.414 -18.314 -36.971 1.00 25.22 231 ALA A O 1
ATOM 1878 N N . HIS A 1 232 ? 7.525 -17.101 -35.103 1.00 26.61 232 HIS A N 1
ATOM 1879 C CA . HIS A 1 232 ? 6.067 -16.938 -34.949 1.00 26.61 232 HIS A CA 1
ATOM 1880 C C . HIS A 1 232 ? 5.714 -15.456 -34.824 1.00 26.61 232 HIS A C 1
ATOM 1882 O O . HIS A 1 232 ? 5.247 -14.980 -33.792 1.00 26.61 232 HIS A O 1
ATOM 1888 N N . SER A 1 233 ? 6.015 -14.731 -35.897 1.00 29.61 233 SER A N 1
ATOM 1889 C CA . SER A 1 233 ? 5.654 -13.337 -36.125 1.00 29.61 233 SER A CA 1
ATOM 1890 C C . SER A 1 233 ? 4.510 -13.263 -37.135 1.00 29.61 233 SER A C 1
ATOM 1892 O O . SER A 1 233 ? 4.693 -12.725 -38.216 1.00 29.61 233 SER A O 1
ATOM 1894 N N . GLU A 1 234 ? 3.361 -13.852 -36.823 1.00 28.30 234 GLU A N 1
ATOM 1895 C CA . GLU A 1 234 ? 2.098 -13.564 -37.512 1.00 28.30 234 GLU A CA 1
ATOM 1896 C C . GLU A 1 234 ? 0.965 -14.052 -36.601 1.00 28.30 234 GLU A C 1
ATOM 1898 O O . GLU A 1 234 ? 0.842 -15.244 -36.337 1.00 28.30 234 GLU A O 1
ATOM 1903 N N . SER A 1 235 ? 0.232 -13.088 -36.030 1.00 32.16 235 SER A N 1
ATOM 1904 C CA . SER A 1 235 ? -0.986 -13.235 -35.216 1.00 32.16 235 SER A CA 1
ATOM 1905 C C . SER A 1 235 ? -1.003 -14.386 -34.196 1.00 32.16 235 SER A C 1
ATOM 1907 O O . SER A 1 235 ? -1.359 -15.496 -34.557 1.00 32.16 235 SER A O 1
ATOM 1909 N N . ILE A 1 236 ? -0.690 -14.116 -32.921 1.00 24.05 236 ILE A N 1
ATOM 1910 C CA . ILE A 1 236 ? -1.292 -14.725 -31.708 1.00 24.05 236 ILE A CA 1
ATOM 1911 C C . ILE A 1 236 ? -0.542 -14.183 -30.476 1.00 24.05 236 ILE A C 1
ATOM 1913 O O . ILE A 1 236 ? 0.688 -14.175 -30.417 1.00 24.05 236 ILE A O 1
ATOM 1917 N N . VAL A 1 237 ? -1.299 -13.727 -29.475 1.00 28.30 237 VAL A N 1
ATOM 1918 C CA . VAL A 1 237 ? -0.820 -13.457 -28.110 1.00 28.30 237 VAL A CA 1
ATOM 1919 C C . VAL A 1 237 ? -0.196 -14.743 -27.557 1.00 28.30 237 VAL A C 1
ATOM 1921 O O . VAL A 1 237 ? -0.889 -15.750 -27.433 1.00 28.30 237 VAL A O 1
ATOM 1924 N N . ARG A 1 238 ? 1.106 -14.746 -27.242 1.00 24.11 238 ARG A N 1
ATOM 1925 C CA . ARG A 1 238 ? 1.768 -15.928 -26.664 1.00 24.11 238 ARG A CA 1
ATOM 1926 C C . ARG A 1 238 ? 1.204 -16.231 -25.268 1.00 24.11 238 ARG A C 1
ATOM 1928 O O . ARG A 1 238 ? 1.259 -15.377 -24.389 1.00 24.11 238 ARG A O 1
ATOM 1935 N N . THR A 1 239 ? 0.706 -17.452 -25.072 1.00 32.16 239 THR A N 1
ATOM 1936 C CA . THR A 1 239 ? 0.342 -18.035 -23.766 1.00 32.16 239 THR A CA 1
ATOM 1937 C C . THR A 1 239 ? 1.481 -18.905 -23.194 1.00 32.16 239 THR A C 1
ATOM 1939 O O . THR A 1 239 ? 2.305 -19.389 -23.971 1.00 32.16 239 THR A O 1
ATOM 1942 N N . PRO A 1 240 ? 1.521 -19.191 -21.876 1.00 31.33 240 PRO A N 1
ATOM 1943 C CA . PRO A 1 240 ? 2.723 -19.661 -21.155 1.00 31.33 240 PRO A CA 1
ATOM 1944 C C . PRO A 1 240 ? 3.243 -21.106 -21.372 1.00 31.33 240 PRO A C 1
ATOM 1946 O O . PRO A 1 240 ? 4.081 -21.579 -20.606 1.00 31.33 240 PRO A O 1
ATOM 1949 N N . TRP A 1 241 ? 2.814 -21.855 -22.390 1.00 36.94 241 TRP A N 1
ATOM 1950 C CA . TRP A 1 241 ? 3.061 -23.314 -22.459 1.00 36.94 241 TRP A CA 1
ATOM 1951 C C . TRP A 1 241 ? 4.347 -23.788 -23.168 1.00 36.94 241 TRP A C 1
ATOM 1953 O O . TRP A 1 241 ? 4.448 -24.963 -23.516 1.00 36.94 241 TRP A O 1
ATOM 1963 N N . GLU A 1 242 ? 5.377 -22.954 -23.337 1.00 30.95 242 GLU A N 1
ATOM 1964 C CA . GLU A 1 242 ? 6.610 -23.368 -24.045 1.00 30.95 242 GLU A CA 1
ATOM 1965 C C . GLU A 1 242 ? 7.908 -23.359 -23.223 1.00 30.95 242 GLU A C 1
ATOM 1967 O O . GLU A 1 242 ? 8.989 -23.426 -23.803 1.00 30.95 242 GLU A O 1
ATOM 1972 N N . TYR A 1 243 ? 7.839 -23.365 -21.888 1.00 32.97 243 TYR A N 1
ATOM 1973 C CA . TYR A 1 243 ? 9.054 -23.317 -21.057 1.00 32.97 243 TYR A CA 1
ATOM 1974 C C . TYR A 1 243 ? 9.588 -24.653 -20.520 1.00 32.97 243 TYR A C 1
ATOM 1976 O O . TYR A 1 243 ? 10.649 -24.650 -19.916 1.00 32.97 243 TYR A O 1
ATOM 1984 N N . ASN A 1 244 ? 8.948 -25.810 -20.743 1.00 34.50 244 ASN A N 1
ATOM 1985 C CA . ASN A 1 244 ? 9.519 -27.083 -20.269 1.00 34.50 244 ASN A CA 1
ATOM 1986 C C . ASN A 1 244 ? 9.138 -28.306 -21.123 1.00 34.50 244 ASN A C 1
ATOM 1988 O O . ASN A 1 244 ? 8.082 -28.911 -20.945 1.00 34.50 244 ASN A O 1
ATOM 1992 N N . LYS A 1 245 ? 10.056 -28.746 -21.994 1.00 27.09 245 LYS A N 1
ATOM 1993 C CA . LYS A 1 245 ? 10.143 -30.149 -22.438 1.00 27.09 245 LYS A CA 1
ATOM 1994 C C . LYS A 1 245 ? 11.576 -30.651 -22.261 1.00 27.09 245 LYS A C 1
ATOM 1996 O O . LYS A 1 245 ? 12.428 -30.407 -23.108 1.00 27.09 245 LYS A O 1
ATOM 2001 N N . ASN A 1 246 ? 11.800 -31.412 -21.191 1.00 32.12 246 ASN A N 1
ATOM 2002 C CA . ASN A 1 246 ? 12.967 -32.279 -21.046 1.00 32.12 246 ASN A CA 1
ATOM 2003 C C . ASN A 1 246 ? 12.769 -33.560 -21.875 1.00 32.12 246 ASN A C 1
ATOM 2005 O O . ASN A 1 246 ? 11.782 -34.272 -21.704 1.00 32.12 246 ASN A O 1
ATOM 2009 N N . ILE A 1 247 ? 13.735 -33.880 -22.735 1.00 26.64 247 ILE A N 1
ATOM 2010 C CA . ILE A 1 247 ? 13.950 -35.217 -23.312 1.00 26.64 247 ILE A CA 1
ATOM 2011 C C . ILE A 1 247 ? 15.413 -35.514 -22.963 1.00 26.64 247 ILE A C 1
ATOM 2013 O O . ILE A 1 247 ? 16.297 -34.853 -23.481 1.00 26.64 247 ILE A O 1
ATOM 2017 N N . GLY A 1 248 ? 15.763 -36.314 -21.961 1.00 25.09 248 GLY A N 1
ATOM 2018 C CA . GLY A 1 248 ? 15.471 -37.733 -21.794 1.00 25.09 248 GLY A CA 1
ATOM 2019 C C . GLY A 1 248 ? 16.828 -38.422 -21.584 1.00 25.09 248 GLY A C 1
ATOM 2020 O O . GLY A 1 248 ? 17.714 -38.302 -22.423 1.00 25.09 248 GLY A O 1
ATOM 2021 N N . LYS A 1 249 ? 17.027 -39.085 -20.439 1.00 33.31 249 LYS A N 1
ATOM 2022 C CA . LYS A 1 249 ? 18.256 -39.828 -20.106 1.00 33.31 249 LYS A CA 1
ATOM 2023 C C . LYS A 1 249 ? 18.563 -40.890 -21.177 1.00 33.31 249 LYS A C 1
ATOM 2025 O O . LYS A 1 249 ? 17.725 -41.760 -21.399 1.00 33.31 249 LYS A O 1
ATOM 2030 N N . SER A 1 250 ? 19.787 -40.924 -21.712 1.00 23.94 250 SER A N 1
ATOM 2031 C CA . SER A 1 250 ? 20.366 -42.140 -22.308 1.00 23.94 250 SER A CA 1
ATOM 2032 C C . SER A 1 250 ? 21.765 -42.417 -21.747 1.00 23.94 250 SER A C 1
ATOM 2034 O O . SER A 1 250 ? 22.638 -41.557 -21.767 1.00 23.94 250 SER A O 1
ATOM 2036 N N . LYS A 1 251 ? 21.926 -43.633 -21.213 1.00 25.50 251 LYS A N 1
ATOM 2037 C CA . LYS A 1 251 ? 23.161 -44.264 -20.716 1.00 25.50 251 LYS A CA 1
ATOM 2038 C C . LYS A 1 251 ? 24.170 -44.564 -21.843 1.00 25.50 251 LYS A C 1
ATOM 2040 O O . LYS A 1 251 ? 23.752 -44.654 -22.992 1.00 25.50 251 LYS A O 1
ATOM 2045 N N . TYR A 1 252 ? 25.389 -44.930 -21.406 1.00 22.17 252 TYR A N 1
ATOM 2046 C CA . TYR A 1 252 ? 26.520 -45.604 -22.091 1.00 22.17 252 TYR A CA 1
ATOM 2047 C C . TYR A 1 252 ? 27.555 -44.657 -22.712 1.00 22.17 252 TYR A C 1
ATOM 2049 O O . TYR A 1 252 ? 27.174 -43.653 -23.291 1.00 22.17 252 TYR A O 1
ATOM 2057 N N . SER A 1 253 ? 28.867 -44.903 -22.709 1.00 22.80 253 SER A N 1
ATOM 2058 C CA . SER A 1 253 ? 29.833 -45.760 -21.987 1.00 22.80 253 SER A CA 1
ATOM 2059 C C . SER A 1 253 ? 31.205 -45.438 -22.611 1.00 22.80 253 SER A C 1
ATOM 2061 O O . SER A 1 253 ? 31.241 -44.946 -23.732 1.00 22.80 253 SER A O 1
ATOM 2063 N N . GLU A 1 254 ? 32.292 -45.712 -21.886 1.00 25.08 254 GLU A N 1
ATOM 2064 C CA . GLU A 1 254 ? 33.676 -45.940 -22.351 1.00 25.08 254 GLU A CA 1
ATOM 2065 C C . GLU A 1 254 ? 34.014 -45.677 -23.836 1.00 25.08 254 GLU A C 1
ATOM 2067 O O . GLU A 1 254 ? 33.495 -46.354 -24.716 1.00 25.08 254 GLU A O 1
ATOM 2072 N N . ILE A 1 255 ? 35.015 -44.822 -24.084 1.00 23.84 255 ILE A N 1
ATOM 2073 C CA . ILE A 1 255 ? 36.228 -45.185 -24.839 1.00 23.84 255 ILE A CA 1
ATOM 2074 C C . ILE A 1 255 ? 37.378 -44.282 -24.374 1.00 23.84 255 ILE A C 1
ATOM 2076 O O . ILE A 1 255 ? 37.284 -43.059 -24.318 1.00 23.84 255 ILE A O 1
ATOM 2080 N N . ASN A 1 256 ? 38.452 -44.965 -24.002 1.00 23.83 256 ASN A N 1
ATOM 2081 C CA . ASN A 1 256 ? 39.739 -44.472 -23.551 1.00 23.83 256 ASN A CA 1
ATOM 2082 C C . ASN A 1 256 ? 40.619 -43.987 -24.718 1.00 23.83 256 ASN A C 1
ATOM 2084 O O . ASN A 1 256 ? 40.513 -44.481 -25.839 1.00 23.83 256 ASN A O 1
ATOM 2088 N N . SER A 1 257 ? 41.642 -43.224 -24.327 1.00 22.89 257 SER A N 1
ATOM 2089 C CA . SER A 1 257 ? 43.034 -43.264 -24.814 1.00 22.89 257 SER A CA 1
ATOM 2090 C C . SER A 1 257 ? 43.461 -42.482 -26.064 1.00 22.89 257 SER A C 1
ATOM 2092 O O . SER A 1 257 ? 42.895 -42.618 -27.144 1.00 22.89 257 SER A O 1
ATOM 2094 N N . ASN A 1 258 ? 44.619 -41.826 -25.867 1.00 22.06 258 ASN A N 1
ATOM 2095 C CA . ASN A 1 258 ? 45.601 -41.285 -26.819 1.00 22.06 258 ASN A CA 1
ATOM 2096 C C . ASN A 1 258 ? 45.346 -39.822 -27.245 1.00 22.06 258 ASN A C 1
ATOM 2098 O O . ASN A 1 258 ? 44.282 -39.503 -27.746 1.00 22.06 258 ASN A O 1
ATOM 2102 N N . LEU A 1 259 ? 46.261 -38.859 -27.087 1.00 24.02 259 LEU A N 1
ATOM 2103 C CA . LEU A 1 259 ? 47.720 -38.908 -26.970 1.00 24.02 259 LEU A CA 1
ATOM 2104 C C . LEU A 1 259 ? 48.247 -37.691 -26.188 1.00 24.02 259 LEU A C 1
ATOM 2106 O O . LEU A 1 259 ? 47.783 -36.568 -26.365 1.00 24.02 259 LEU A O 1
ATOM 2110 N N . ASN A 1 260 ? 49.263 -37.975 -25.373 1.00 22.47 260 ASN A N 1
ATOM 2111 C CA . ASN A 1 260 ? 50.206 -37.049 -24.753 1.00 22.47 260 ASN A CA 1
ATOM 2112 C C . ASN A 1 260 ? 51.215 -36.475 -25.768 1.00 22.47 260 ASN A C 1
ATOM 2114 O O . ASN A 1 260 ? 51.413 -37.053 -26.838 1.00 22.47 260 ASN A O 1
ATOM 2118 N N . ASN A 1 261 ? 51.956 -35.472 -25.271 1.00 23.08 261 ASN A N 1
ATOM 2119 C CA . ASN A 1 261 ? 53.224 -34.876 -25.732 1.00 23.08 261 ASN A CA 1
ATOM 2120 C C . ASN A 1 261 ? 52.996 -33.561 -26.506 1.00 23.08 261 ASN A C 1
ATOM 2122 O O . ASN A 1 261 ? 52.239 -33.535 -27.461 1.00 23.08 261 ASN A O 1
ATOM 2126 N N . GLU A 1 262 ? 53.567 -32.415 -26.128 1.00 22.78 262 GLU A N 1
ATOM 2127 C CA . GLU A 1 262 ? 54.915 -32.186 -25.594 1.00 22.78 262 GLU A CA 1
ATOM 2128 C C . GLU A 1 262 ? 54.971 -31.037 -24.562 1.00 22.78 262 GLU A C 1
ATOM 2130 O O . GLU A 1 262 ? 54.258 -30.039 -24.652 1.00 22.78 262 GLU A O 1
ATOM 2135 N N . ILE A 1 263 ? 55.863 -31.216 -23.584 1.00 23.64 263 ILE A N 1
ATOM 2136 C CA . ILE A 1 263 ? 56.314 -30.273 -22.549 1.00 23.64 263 ILE A CA 1
ATOM 2137 C C . ILE A 1 263 ? 57.764 -29.871 -22.893 1.00 23.64 263 ILE A C 1
ATOM 2139 O O . ILE A 1 263 ? 58.469 -30.671 -23.507 1.00 23.64 263 ILE A O 1
ATOM 2143 N N . TYR A 1 264 ? 58.194 -28.713 -22.360 1.00 22.47 264 TYR A N 1
ATOM 2144 C CA . TYR A 1 264 ? 59.560 -28.149 -22.224 1.00 22.47 264 TYR A CA 1
ATOM 2145 C C . TYR A 1 264 ? 59.962 -27.206 -23.370 1.00 22.47 264 TYR A C 1
ATOM 2147 O O . TYR A 1 264 ? 59.766 -27.535 -24.527 1.00 22.47 264 TYR A O 1
ATOM 2155 N N . HIS A 1 265 ? 60.501 -25.994 -23.195 1.00 23.44 265 HIS A N 1
ATOM 2156 C CA . HIS A 1 265 ? 61.267 -25.246 -22.174 1.00 23.44 265 HIS A CA 1
ATOM 2157 C C . HIS A 1 265 ? 60.931 -23.734 -22.413 1.00 23.44 265 HIS A C 1
ATOM 2159 O O . HIS A 1 265 ? 60.441 -23.410 -23.487 1.00 23.44 265 HIS A O 1
ATOM 2165 N N . ASN A 1 266 ? 61.128 -22.708 -21.576 1.00 23.16 266 ASN A N 1
ATOM 2166 C CA . ASN A 1 266 ? 62.139 -22.391 -20.573 1.00 23.16 266 ASN A CA 1
ATOM 2167 C C . ASN A 1 266 ? 61.652 -21.214 -19.696 1.00 23.16 266 ASN A C 1
ATOM 2169 O O . ASN A 1 266 ? 60.812 -20.416 -20.111 1.00 23.16 266 ASN A O 1
ATOM 2173 N N . SER A 1 267 ? 62.235 -21.121 -18.505 1.00 24.09 267 SER A N 1
ATOM 2174 C CA . SER A 1 267 ? 62.121 -20.054 -17.511 1.00 24.09 267 SER A CA 1
ATOM 2175 C C . SER A 1 267 ? 62.678 -18.704 -17.985 1.00 24.09 267 SER A C 1
ATOM 2177 O O . SER A 1 267 ? 63.593 -18.670 -18.801 1.00 24.09 267 SER A O 1
ATOM 2179 N N . ASP A 1 268 ? 62.162 -17.597 -17.438 1.00 23.23 268 ASP A N 1
ATOM 2180 C CA . ASP A 1 268 ? 62.934 -16.754 -16.510 1.00 23.23 268 ASP A CA 1
ATOM 2181 C C . ASP A 1 268 ? 62.091 -15.606 -15.930 1.00 23.23 268 ASP A C 1
ATOM 2183 O O . ASP A 1 268 ? 61.377 -14.875 -16.614 1.00 23.23 268 ASP A O 1
ATOM 2187 N N . SER A 1 269 ? 62.187 -15.484 -14.610 1.00 24.72 269 SER A N 1
ATOM 2188 C CA . SER A 1 269 ? 61.663 -14.422 -13.758 1.00 24.72 269 SER A CA 1
ATOM 2189 C C . SER A 1 269 ? 62.549 -13.178 -13.822 1.00 24.72 269 SER A C 1
ATOM 2191 O O . SER A 1 269 ? 63.739 -13.327 -13.574 1.00 24.72 269 SER A O 1
ATOM 2193 N N . ILE A 1 270 ? 61.991 -11.972 -13.982 1.00 25.67 270 ILE A N 1
ATOM 2194 C CA . ILE A 1 270 ? 62.573 -10.727 -13.443 1.00 25.67 270 ILE A CA 1
ATOM 2195 C C . ILE A 1 270 ? 61.447 -9.825 -12.915 1.00 25.67 270 ILE A C 1
ATOM 2197 O O . ILE A 1 270 ? 60.424 -9.586 -13.552 1.00 25.67 270 ILE A O 1
ATOM 2201 N N . THR A 1 271 ? 61.693 -9.366 -11.697 1.00 25.41 271 THR A N 1
ATOM 2202 C CA . THR A 1 271 ? 60.927 -8.496 -10.814 1.00 25.41 271 THR A CA 1
ATOM 2203 C C . THR A 1 271 ? 60.788 -7.050 -11.300 1.00 25.41 271 THR A C 1
ATOM 2205 O O . THR A 1 271 ? 61.632 -6.516 -12.011 1.00 25.41 271 THR A O 1
ATOM 2208 N N . SER A 1 272 ? 59.735 -6.413 -10.793 1.00 30.67 272 SER A N 1
ATOM 2209 C CA . SER A 1 272 ? 59.380 -4.990 -10.823 1.00 30.67 272 SER A CA 1
ATOM 2210 C C . SER A 1 272 ? 60.529 -3.980 -10.679 1.00 30.67 272 SER A C 1
ATOM 2212 O O . SER A 1 272 ? 61.326 -4.090 -9.748 1.00 30.67 272 SER A O 1
ATOM 2214 N N . HIS A 1 273 ? 60.474 -2.882 -11.444 1.00 26.58 273 HIS A N 1
ATOM 2215 C CA . HIS A 1 273 ? 60.892 -1.569 -10.942 1.00 26.58 273 HIS A CA 1
ATOM 2216 C C . HIS A 1 273 ? 60.083 -0.412 -11.550 1.00 26.58 273 HIS A C 1
ATOM 2218 O O . HIS A 1 273 ? 59.655 -0.437 -12.698 1.00 26.58 273 HIS A O 1
ATOM 2224 N N . TRP A 1 274 ? 59.849 0.584 -10.699 1.00 31.25 274 TRP A N 1
ATOM 2225 C CA . TRP A 1 274 ? 58.830 1.634 -10.741 1.00 31.25 274 TRP A CA 1
ATOM 2226 C C . TRP A 1 274 ? 59.386 3.006 -11.163 1.00 31.25 274 TRP A C 1
ATOM 2228 O O . TRP A 1 274 ? 58.902 4.039 -10.715 1.00 31.25 274 TRP A O 1
ATOM 2238 N N . MET A 1 275 ? 60.408 3.052 -12.011 1.00 27.39 275 MET A N 1
ATOM 2239 C CA . MET A 1 275 ? 60.916 4.303 -12.576 1.00 27.39 275 MET A CA 1
ATOM 2240 C C . MET A 1 275 ? 61.389 4.038 -13.995 1.00 27.39 275 MET A C 1
ATOM 2242 O O . MET A 1 275 ? 62.497 3.566 -14.173 1.00 27.39 275 MET A O 1
ATOM 2246 N N . ASP A 1 276 ? 60.514 4.302 -14.963 1.00 27.09 276 ASP A N 1
ATOM 2247 C CA . ASP A 1 276 ? 60.882 4.810 -16.288 1.00 27.09 276 ASP A CA 1
ATOM 2248 C C . ASP A 1 276 ? 59.607 5.292 -16.992 1.00 27.09 276 ASP A C 1
ATOM 2250 O O . ASP A 1 276 ? 58.948 4.598 -17.765 1.00 27.09 276 ASP A O 1
ATOM 2254 N N . ARG A 1 277 ? 59.215 6.526 -16.664 1.00 30.42 277 ARG A N 1
ATOM 2255 C CA . ARG A 1 277 ? 58.360 7.345 -17.525 1.00 30.42 277 ARG A CA 1
ATOM 2256 C C . ARG A 1 277 ? 59.265 8.380 -18.188 1.00 30.42 277 ARG A C 1
ATOM 2258 O O . ARG A 1 277 ? 59.852 9.177 -17.465 1.00 30.42 277 ARG A O 1
ATOM 2265 N N . ILE A 1 278 ? 59.293 8.400 -19.527 1.00 27.75 278 ILE A N 1
ATOM 2266 C CA . ILE A 1 278 ? 59.048 9.561 -20.419 1.00 27.75 278 ILE A CA 1
ATOM 2267 C C . ILE A 1 278 ? 59.692 9.333 -21.815 1.00 27.75 278 ILE A C 1
ATOM 2269 O O . ILE A 1 278 ? 60.892 9.498 -22.000 1.00 27.75 278 ILE A O 1
ATOM 2273 N N . THR A 1 279 ? 58.814 9.080 -22.807 1.00 24.95 279 THR A N 1
ATOM 2274 C CA . THR A 1 279 ? 58.885 9.356 -24.277 1.00 24.95 279 THR A CA 1
ATOM 2275 C C . THR A 1 279 ? 59.878 8.603 -25.189 1.00 24.95 279 THR A C 1
ATOM 2277 O O . THR A 1 279 ? 60.901 8.142 -24.703 1.00 24.95 279 THR A O 1
ATOM 2280 N N . PRO A 1 280 ? 59.671 8.556 -26.535 1.00 26.64 280 PRO A N 1
ATOM 2281 C CA . PRO A 1 280 ? 58.496 8.884 -27.363 1.00 26.64 280 PRO A CA 1
ATOM 2282 C C . PRO A 1 280 ? 58.045 7.731 -28.299 1.00 26.64 280 PRO A C 1
ATOM 2284 O O . PRO A 1 280 ? 58.732 6.740 -28.514 1.00 26.64 280 PRO A O 1
ATOM 2287 N N . GLN A 1 281 ? 56.863 7.927 -28.883 1.00 33.78 281 GLN A N 1
ATOM 2288 C CA . GLN A 1 281 ? 56.247 7.178 -29.983 1.00 33.78 281 GLN A CA 1
ATOM 2289 C C . GLN A 1 281 ? 57.246 6.587 -30.999 1.00 33.78 281 GLN A C 1
ATOM 2291 O O . GLN A 1 281 ? 57.934 7.328 -31.700 1.00 33.78 281 GLN A O 1
ATOM 2296 N N . THR A 1 282 ? 57.236 5.264 -31.174 1.00 26.23 282 THR A N 1
ATOM 2297 C CA . THR A 1 282 ? 57.817 4.608 -32.351 1.00 26.23 282 THR A CA 1
ATOM 2298 C C . THR A 1 282 ? 56.739 3.861 -33.123 1.00 26.23 282 THR A C 1
ATOM 2300 O O . THR A 1 282 ? 56.189 2.846 -32.701 1.00 26.23 282 THR A O 1
ATOM 2303 N N . LEU A 1 283 ? 56.436 4.426 -34.293 1.00 29.95 283 LEU A N 1
ATOM 2304 C CA . LEU A 1 283 ? 55.763 3.772 -35.400 1.00 29.95 283 LEU A CA 1
ATOM 2305 C C . LEU A 1 283 ? 56.417 2.413 -35.692 1.00 29.95 283 LEU A C 1
ATOM 2307 O O . LEU A 1 283 ? 57.562 2.371 -36.138 1.00 29.95 283 LEU A O 1
ATOM 2311 N N . PHE A 1 284 ? 55.659 1.324 -35.577 1.00 28.00 284 PHE A N 1
ATOM 2312 C CA . PHE A 1 284 ? 55.928 0.115 -36.352 1.00 28.00 284 PHE A CA 1
ATOM 2313 C C . PHE A 1 284 ? 54.886 -0.019 -37.455 1.00 28.00 284 PHE A C 1
ATOM 2315 O O . PHE A 1 284 ? 53.811 -0.591 -37.297 1.00 28.00 284 PHE A O 1
ATOM 2322 N N . ALA A 1 285 ? 55.251 0.539 -38.607 1.00 27.30 285 ALA A N 1
ATOM 2323 C CA . ALA A 1 285 ? 54.654 0.216 -39.884 1.00 27.30 285 ALA A CA 1
ATOM 2324 C C . ALA A 1 285 ? 55.022 -1.231 -40.256 1.00 27.30 285 ALA A C 1
ATOM 2326 O O . ALA A 1 285 ? 56.157 -1.508 -40.645 1.00 27.30 285 ALA A O 1
ATOM 2327 N N . ARG A 1 286 ? 54.053 -2.150 -40.196 1.00 27.83 286 ARG A N 1
ATOM 2328 C CA . ARG A 1 286 ? 54.048 -3.325 -41.075 1.00 27.83 286 ARG A CA 1
ATOM 2329 C C . ARG A 1 286 ? 53.130 -3.025 -42.249 1.00 27.83 286 ARG A C 1
ATOM 2331 O O . ARG A 1 286 ? 51.922 -2.872 -42.116 1.00 27.83 286 ARG A O 1
ATOM 2338 N N . LYS A 1 287 ? 53.783 -2.861 -43.393 1.00 30.33 287 LYS A N 1
ATOM 2339 C CA . LYS A 1 287 ? 53.220 -2.575 -44.703 1.00 30.33 287 LYS A CA 1
ATOM 2340 C C . LYS A 1 287 ? 52.653 -3.885 -45.261 1.00 30.33 287 LYS A C 1
ATOM 2342 O O . LYS A 1 287 ? 53.373 -4.626 -45.918 1.00 30.33 287 LYS A O 1
ATOM 2347 N N . GLU A 1 288 ? 51.384 -4.166 -44.998 1.00 27.58 288 GLU A N 1
ATOM 2348 C CA . GLU A 1 288 ? 50.595 -5.022 -45.886 1.00 27.58 288 GLU A CA 1
ATOM 2349 C C . GLU A 1 288 ? 49.810 -4.104 -46.821 1.00 27.58 288 GLU A C 1
ATOM 2351 O O . GLU A 1 288 ? 48.895 -3.386 -46.418 1.00 27.58 288 GLU A O 1
ATOM 2356 N N . LEU A 1 289 ? 50.241 -4.068 -48.084 1.00 32.81 289 LEU A N 1
ATOM 2357 C CA . LEU A 1 289 ? 49.454 -3.493 -49.162 1.00 32.81 289 LEU A CA 1
ATOM 2358 C C . LEU A 1 289 ? 48.220 -4.377 -49.360 1.00 32.81 289 LEU A C 1
ATOM 2360 O O . LEU A 1 289 ? 48.303 -5.404 -50.022 1.00 32.81 289 LEU A O 1
ATOM 2364 N N . ASN A 1 290 ? 47.081 -3.928 -48.843 1.00 28.56 290 ASN A N 1
ATOM 2365 C CA . ASN A 1 290 ? 45.785 -4.245 -49.421 1.00 28.56 290 ASN A CA 1
ATOM 2366 C C . ASN A 1 290 ? 45.105 -2.937 -49.823 1.00 28.56 290 ASN A C 1
ATOM 2368 O O . ASN A 1 290 ? 44.637 -2.138 -49.013 1.00 28.56 290 ASN A O 1
ATOM 2372 N N . THR A 1 291 ? 45.118 -2.708 -51.128 1.00 36.06 291 THR A N 1
ATOM 2373 C CA . THR A 1 291 ? 44.384 -1.670 -51.838 1.00 36.06 291 THR A CA 1
ATOM 2374 C C . THR A 1 291 ? 42.882 -1.939 -51.750 1.00 36.06 291 THR A C 1
ATOM 2376 O O . THR A 1 291 ? 42.358 -2.770 -52.485 1.00 36.06 291 THR A O 1
ATOM 2379 N N . SER A 1 292 ? 42.201 -1.250 -50.834 1.00 35.97 292 SER A N 1
ATOM 2380 C CA . SER A 1 292 ? 40.794 -0.806 -50.921 1.00 35.97 292 SER A CA 1
ATOM 2381 C C . SER A 1 292 ? 40.427 -0.061 -49.629 1.00 35.97 292 SER A C 1
ATOM 2383 O O . SER A 1 292 ? 39.728 -0.570 -48.761 1.00 35.97 292 SER A O 1
ATOM 2385 N N . GLN A 1 293 ? 40.945 1.158 -49.452 1.00 42.50 293 GLN A N 1
ATOM 2386 C CA . GLN A 1 293 ? 40.496 2.017 -48.352 1.00 42.50 293 GLN A CA 1
ATOM 2387 C C . GLN A 1 293 ? 39.119 2.592 -48.696 1.00 42.50 293 GLN A C 1
ATOM 2389 O O . GLN A 1 293 ? 39.009 3.678 -49.264 1.00 42.50 293 GLN A O 1
ATOM 2394 N N . GLU A 1 294 ? 38.053 1.869 -48.348 1.00 48.78 294 GLU A N 1
ATOM 2395 C CA . GLU A 1 294 ? 36.797 2.553 -48.053 1.00 48.78 294 GLU A CA 1
ATOM 2396 C C . GLU A 1 294 ? 37.027 3.512 -46.871 1.00 48.78 294 GLU A C 1
ATOM 2398 O O . GLU A 1 294 ? 37.731 3.151 -45.924 1.00 48.78 294 GLU A O 1
ATOM 2403 N N . PRO A 1 295 ? 36.455 4.727 -46.868 1.00 52.38 295 PRO A N 1
ATOM 2404 C CA . PRO A 1 295 ? 36.635 5.649 -45.754 1.00 52.38 295 PRO A CA 1
ATOM 2405 C C . PRO A 1 295 ? 36.035 5.051 -44.472 1.00 52.38 295 PRO A C 1
ATOM 2407 O O . PRO A 1 295 ? 34.820 4.847 -44.362 1.00 52.38 295 PRO A O 1
ATOM 2410 N N . SER A 1 296 ? 36.883 4.745 -43.493 1.00 63.84 296 SER A N 1
ATOM 2411 C CA . SER A 1 296 ? 36.448 4.293 -42.174 1.00 63.84 296 SER A CA 1
ATOM 2412 C C . SER A 1 296 ? 35.951 5.487 -41.362 1.00 63.84 296 SER A C 1
ATOM 2414 O O . SER A 1 296 ? 36.614 6.523 -41.289 1.00 63.84 296 SER A O 1
ATOM 2416 N N . VAL A 1 297 ? 34.777 5.348 -40.754 1.00 78.44 297 VAL A N 1
ATOM 2417 C CA . VAL A 1 297 ? 34.302 6.275 -39.720 1.00 78.44 297 VAL A CA 1
ATOM 2418 C C . VAL A 1 297 ? 35.059 5.961 -38.426 1.00 78.44 297 VAL A C 1
ATOM 2420 O O . VAL A 1 297 ? 35.240 4.788 -38.104 1.00 78.44 297 VAL A O 1
ATOM 2423 N N . TYR A 1 298 ? 35.522 6.986 -37.708 1.00 84.56 298 TYR A N 1
ATOM 2424 C CA . TYR A 1 298 ? 36.236 6.842 -36.432 1.00 84.56 298 TYR A CA 1
ATOM 2425 C C . TYR A 1 298 ? 35.329 7.262 -35.283 1.00 84.56 298 TYR A C 1
ATOM 2427 O O . TYR A 1 298 ? 34.849 8.388 -35.299 1.00 84.56 298 TYR A O 1
ATOM 2435 N N . LEU A 1 299 ? 35.123 6.391 -34.297 1.00 88.06 299 LEU A N 1
ATOM 2436 C CA . LEU A 1 299 ? 34.317 6.694 -33.116 1.00 88.06 299 LEU A CA 1
ATOM 2437 C C . LEU A 1 299 ? 35.206 7.279 -32.008 1.00 88.06 299 LEU A C 1
ATOM 2439 O O . LEU A 1 299 ? 36.277 6.761 -31.705 1.00 88.06 299 LEU A O 1
ATOM 2443 N N . SER A 1 300 ? 34.764 8.381 -31.425 1.00 91.75 300 SER A N 1
ATOM 2444 C CA . SER A 1 300 ? 35.266 8.985 -30.196 1.00 91.75 300 SER A CA 1
ATOM 2445 C C . SER A 1 300 ? 34.664 8.293 -28.973 1.00 91.75 300 SER A C 1
ATOM 2447 O O . SER A 1 300 ? 33.637 7.617 -29.061 1.00 91.75 300 SER A O 1
ATOM 2449 N N . ALA A 1 301 ? 35.250 8.540 -27.799 1.00 91.19 301 ALA A N 1
ATOM 2450 C CA . ALA A 1 301 ? 34.755 7.997 -26.534 1.00 91.19 301 ALA A CA 1
ATOM 2451 C C . ALA A 1 301 ? 33.279 8.348 -26.257 1.00 91.19 301 ALA A C 1
ATOM 2453 O O . ALA A 1 301 ? 32.554 7.541 -25.682 1.00 91.19 301 ALA A O 1
ATOM 2454 N N . HIS A 1 302 ? 32.816 9.529 -26.686 1.00 93.00 302 HIS A N 1
ATOM 2455 C CA . HIS A 1 302 ? 31.420 9.948 -26.515 1.00 93.00 302 HIS A CA 1
ATOM 2456 C C . HIS A 1 302 ? 30.457 9.121 -27.375 1.00 93.00 302 HIS A C 1
ATOM 2458 O O . HIS A 1 302 ? 29.441 8.636 -26.882 1.00 93.00 302 HIS A O 1
ATOM 2464 N N . GLU A 1 303 ? 30.792 8.909 -28.649 1.00 94.25 303 GLU A N 1
ATOM 2465 C CA . GLU A 1 303 ? 29.975 8.095 -29.557 1.00 94.25 303 GLU A CA 1
ATOM 2466 C C . GLU A 1 303 ? 29.968 6.624 -29.119 1.00 94.25 303 GLU A C 1
ATOM 2468 O O . GLU A 1 303 ? 28.910 5.997 -29.102 1.00 94.25 303 GLU A O 1
ATOM 2473 N N . GLU A 1 304 ? 31.118 6.086 -28.697 1.00 93.44 304 GLU A N 1
ATOM 2474 C CA . GLU A 1 304 ? 31.205 4.735 -28.128 1.00 93.44 304 GLU A CA 1
ATOM 2475 C C . GLU A 1 304 ? 30.322 4.580 -26.889 1.00 93.44 304 GLU A C 1
ATOM 2477 O O . GLU A 1 304 ? 29.626 3.575 -26.752 1.00 93.44 304 GLU A O 1
ATOM 2482 N N . ASN A 1 305 ? 30.312 5.580 -26.007 1.00 94.25 305 ASN A N 1
ATOM 2483 C CA . ASN A 1 305 ? 29.484 5.574 -24.810 1.00 94.25 305 ASN A CA 1
ATOM 2484 C C . ASN A 1 305 ? 27.983 5.543 -25.147 1.00 94.25 305 ASN A C 1
ATOM 2486 O O . ASN A 1 305 ? 27.238 4.745 -24.586 1.00 94.25 305 ASN A O 1
ATOM 2490 N N . ILE A 1 306 ? 27.538 6.325 -26.136 1.00 95.75 306 ILE A N 1
ATOM 2491 C CA . ILE A 1 306 ? 26.140 6.278 -26.594 1.00 95.75 306 ILE A CA 1
ATOM 2492 C C . ILE A 1 306 ? 25.788 4.896 -27.150 1.00 95.75 306 ILE A C 1
ATOM 2494 O O . ILE A 1 306 ? 24.716 4.374 -26.844 1.00 95.75 306 ILE A O 1
ATOM 2498 N N . LEU A 1 307 ? 26.674 4.282 -27.940 1.00 95.25 307 LEU A N 1
ATOM 2499 C CA . LEU A 1 307 ? 26.445 2.941 -28.487 1.00 95.25 307 LEU A CA 1
ATOM 2500 C C . LEU A 1 307 ? 26.387 1.876 -27.391 1.00 95.25 307 LEU A C 1
ATOM 2502 O O . LEU A 1 307 ? 25.525 0.998 -27.443 1.00 95.25 307 LEU A O 1
ATOM 2506 N N . LYS A 1 308 ? 27.266 1.965 -26.389 1.00 95.19 308 LYS A N 1
ATOM 2507 C CA . LYS A 1 308 ? 27.249 1.111 -25.196 1.00 95.19 308 LYS A CA 1
ATOM 2508 C C . LYS A 1 308 ? 25.923 1.232 -24.451 1.00 95.19 308 LYS A C 1
ATOM 2510 O O . LYS A 1 308 ? 25.244 0.225 -24.255 1.00 95.19 308 LYS A O 1
ATOM 2515 N N . THR A 1 309 ? 25.499 2.448 -24.112 1.00 95.12 309 THR A N 1
ATOM 2516 C CA . THR A 1 309 ? 24.224 2.675 -23.422 1.00 95.12 309 THR A CA 1
ATOM 2517 C C . THR A 1 309 ? 23.031 2.221 -24.251 1.00 95.12 309 THR A C 1
ATOM 2519 O O . THR A 1 309 ? 22.135 1.571 -23.716 1.00 95.12 309 THR A O 1
ATOM 2522 N N . TYR A 1 310 ? 23.003 2.518 -25.552 1.00 96.06 310 TYR A N 1
ATOM 2523 C CA . TYR A 1 310 ? 21.929 2.065 -26.438 1.00 96.06 310 TYR A CA 1
ATOM 2524 C C . TYR A 1 310 ? 21.846 0.536 -26.467 1.00 96.06 310 TYR A C 1
ATOM 2526 O O . TYR A 1 310 ? 20.754 -0.025 -26.369 1.00 96.06 310 TYR A O 1
ATOM 2534 N N . SER A 1 311 ? 22.999 -0.136 -26.513 1.00 94.50 311 SER A N 1
ATOM 2535 C CA . SER A 1 311 ? 23.077 -1.598 -26.494 1.00 94.50 311 SER A CA 1
ATOM 2536 C C . SER A 1 311 ? 22.547 -2.185 -25.189 1.00 94.50 311 SER A C 1
ATOM 2538 O O . SER A 1 311 ? 21.710 -3.089 -25.214 1.00 94.50 311 SER A O 1
ATOM 2540 N N . ALA A 1 312 ? 22.974 -1.618 -24.059 1.00 93.12 312 ALA A N 1
ATOM 2541 C CA . ALA A 1 312 ? 22.492 -1.976 -22.732 1.00 93.12 312 ALA A CA 1
ATOM 2542 C C . ALA A 1 312 ? 20.972 -1.784 -22.599 1.00 93.12 312 ALA A C 1
ATOM 2544 O O . ALA A 1 312 ? 20.269 -2.691 -22.155 1.00 93.12 312 ALA A O 1
ATOM 2545 N N . CYS A 1 313 ? 20.442 -0.638 -23.042 1.00 94.00 313 CYS A N 1
ATOM 2546 C CA . CYS A 1 313 ? 19.007 -0.361 -22.996 1.00 94.00 313 CYS A CA 1
ATOM 2547 C C . CYS A 1 313 ? 18.211 -1.359 -23.844 1.00 94.00 313 CYS A C 1
ATOM 2549 O O . CYS A 1 313 ? 17.226 -1.907 -23.360 1.00 94.00 313 CYS A O 1
ATOM 2551 N N . CYS A 1 314 ? 18.639 -1.635 -25.082 1.00 93.00 314 CYS A N 1
ATOM 2552 C CA . CYS A 1 314 ? 17.958 -2.592 -25.959 1.00 93.00 314 CYS A CA 1
ATOM 2553 C C . CYS A 1 314 ? 17.888 -3.990 -25.335 1.00 93.00 314 CYS A C 1
ATOM 2555 O O . CYS A 1 314 ? 16.830 -4.620 -25.362 1.00 93.00 314 CYS A O 1
ATOM 2557 N N . LEU A 1 315 ? 18.990 -4.451 -24.735 1.00 91.56 315 LEU A N 1
ATOM 2558 C CA . LEU A 1 315 ? 19.048 -5.743 -24.057 1.00 91.56 315 LEU A CA 1
ATOM 2559 C C . LEU A 1 315 ? 18.102 -5.799 -22.851 1.00 91.56 315 LEU A C 1
ATOM 2561 O O . LEU A 1 315 ? 17.296 -6.723 -22.749 1.00 91.56 315 LEU A O 1
ATOM 2565 N N . MET A 1 316 ? 18.161 -4.798 -21.968 1.00 89.94 316 MET A N 1
ATOM 2566 C CA . MET A 1 316 ? 17.327 -4.747 -20.763 1.00 89.94 316 MET A CA 1
ATOM 2567 C C . MET A 1 316 ? 15.839 -4.660 -21.098 1.00 89.94 316 MET A C 1
ATOM 2569 O O . MET A 1 316 ? 15.030 -5.394 -20.530 1.00 89.94 316 MET A O 1
ATOM 2573 N N . LEU A 1 317 ? 15.475 -3.810 -22.061 1.00 91.00 317 LEU A N 1
ATOM 2574 C CA . LEU A 1 317 ? 14.098 -3.699 -22.529 1.00 91.00 317 LEU A CA 1
ATOM 2575 C C . LEU A 1 317 ? 13.621 -5.012 -23.143 1.00 91.00 317 LEU A C 1
ATOM 2577 O O . LEU A 1 317 ? 12.517 -5.455 -22.843 1.00 91.00 317 LEU A O 1
ATOM 2581 N N . ASN A 1 318 ? 14.441 -5.677 -23.952 1.00 89.12 318 ASN A N 1
ATOM 2582 C CA . ASN A 1 318 ? 14.060 -6.952 -24.546 1.00 89.12 318 ASN A CA 1
ATOM 2583 C C . ASN A 1 318 ? 13.851 -8.057 -23.496 1.00 89.12 318 ASN A C 1
ATOM 2585 O O . ASN A 1 318 ? 12.862 -8.782 -23.586 1.00 89.12 318 ASN A O 1
ATOM 2589 N N . LYS A 1 319 ? 14.738 -8.151 -22.496 1.00 87.12 319 LYS A N 1
ATOM 2590 C CA . LYS A 1 319 ? 14.695 -9.203 -21.467 1.00 87.12 319 LYS A CA 1
ATOM 2591 C C . LYS A 1 319 ? 13.585 -8.969 -20.433 1.00 87.12 319 LYS A C 1
ATOM 2593 O O . LYS A 1 319 ? 12.915 -9.924 -20.051 1.00 87.12 319 LYS A O 1
ATOM 2598 N N . TYR A 1 320 ? 13.355 -7.722 -20.003 1.00 89.69 320 TYR A N 1
ATOM 2599 C CA . TYR A 1 320 ? 12.566 -7.446 -18.791 1.00 89.69 320 TYR A CA 1
ATOM 2600 C C . TYR A 1 320 ? 11.323 -6.561 -18.966 1.00 89.69 320 TYR A C 1
ATOM 2602 O O . TYR A 1 320 ? 10.445 -6.611 -18.106 1.00 89.69 320 TYR A O 1
ATOM 2610 N N . SER A 1 321 ? 11.188 -5.766 -20.037 1.00 83.88 321 SER A N 1
ATOM 2611 C CA . SER A 1 321 ? 10.093 -4.768 -20.141 1.00 83.88 321 SER A CA 1
ATOM 2612 C C . SER A 1 321 ? 8.682 -5.371 -20.091 1.00 83.88 321 SER A C 1
ATOM 2614 O O . SER A 1 321 ? 7.754 -4.743 -19.577 1.00 83.88 321 SER A O 1
ATOM 2616 N N . ASN A 1 322 ? 8.530 -6.602 -20.592 1.00 84.69 322 ASN A N 1
ATOM 2617 C CA . ASN A 1 322 ? 7.256 -7.322 -20.655 1.00 84.69 322 ASN A CA 1
ATOM 2618 C C . ASN A 1 322 ? 6.969 -8.177 -19.414 1.00 84.69 322 ASN A C 1
ATOM 2620 O O . ASN A 1 322 ? 5.909 -8.799 -19.340 1.00 84.69 322 ASN A O 1
ATOM 2624 N N . LEU A 1 323 ? 7.895 -8.238 -18.456 1.00 88.25 323 LEU A N 1
ATOM 2625 C CA . LEU A 1 323 ? 7.699 -9.008 -17.237 1.00 88.25 323 LEU A CA 1
ATOM 2626 C C . LEU A 1 323 ? 6.915 -8.200 -16.190 1.00 88.25 323 LEU A C 1
ATOM 2628 O O . LEU A 1 323 ? 6.906 -6.963 -16.198 1.00 88.25 323 LEU A O 1
ATOM 2632 N N . PRO A 1 324 ? 6.264 -8.880 -15.237 1.00 89.88 324 PRO A N 1
ATOM 2633 C CA . PRO A 1 324 ? 5.844 -8.247 -13.999 1.00 89.88 324 PRO A CA 1
ATOM 2634 C C . PRO A 1 324 ? 7.074 -7.738 -13.255 1.00 89.88 324 PRO A C 1
ATOM 2636 O O . PRO A 1 324 ? 8.106 -8.406 -13.203 1.00 89.88 324 PRO A O 1
ATOM 2639 N N . LYS A 1 325 ? 6.943 -6.579 -12.615 1.00 90.81 325 LYS A N 1
ATOM 2640 C CA . LYS A 1 325 ? 8.026 -5.930 -11.875 1.00 90.81 325 LYS A CA 1
ATOM 2641 C C . LYS A 1 325 ? 8.632 -6.846 -10.813 1.00 90.81 325 LYS A C 1
ATOM 2643 O O . LYS A 1 325 ? 9.831 -6.802 -10.599 1.00 90.81 325 LYS A O 1
ATOM 2648 N N . ALA A 1 326 ? 7.825 -7.712 -10.203 1.00 91.88 326 ALA A N 1
ATOM 2649 C CA . ALA A 1 326 ? 8.285 -8.684 -9.217 1.00 91.88 326 ALA A CA 1
ATOM 2650 C C . ALA A 1 326 ? 9.415 -9.604 -9.725 1.00 91.88 326 ALA A C 1
ATOM 2652 O O . ALA A 1 326 ? 10.234 -10.038 -8.928 1.00 91.88 326 ALA A O 1
ATOM 2653 N N . LEU A 1 327 ? 9.474 -9.884 -11.030 1.00 91.12 327 LEU A N 1
ATOM 2654 C CA . LEU A 1 327 ? 10.461 -10.786 -11.638 1.00 91.12 327 LEU A CA 1
ATOM 2655 C C . LEU A 1 327 ? 11.672 -10.047 -12.229 1.00 91.12 327 LEU A C 1
ATOM 2657 O O . LEU A 1 327 ? 12.522 -10.656 -12.870 1.00 91.12 327 LEU A O 1
ATOM 2661 N N . VAL A 1 328 ? 11.746 -8.727 -12.053 1.00 90.19 328 VAL A N 1
ATOM 2662 C CA . VAL A 1 328 ? 12.845 -7.907 -12.570 1.00 90.19 328 VAL A CA 1
ATOM 2663 C C . VAL A 1 328 ? 14.001 -7.905 -11.566 1.00 90.19 328 VAL A C 1
ATOM 2665 O O . VAL A 1 328 ? 13.724 -7.773 -10.370 1.00 90.19 328 VAL A O 1
ATOM 2668 N N . PRO A 1 329 ? 15.267 -8.015 -12.018 1.00 88.38 329 PRO A N 1
ATOM 2669 C CA . PRO A 1 329 ? 16.431 -7.926 -11.144 1.00 88.38 329 PRO A CA 1
ATOM 2670 C C . PRO A 1 329 ? 16.557 -6.539 -10.511 1.00 88.38 329 PRO A C 1
ATOM 2672 O O . PRO A 1 329 ? 16.348 -5.509 -11.162 1.00 88.38 329 PRO A O 1
ATOM 2675 N N . THR A 1 330 ? 16.935 -6.534 -9.240 1.00 88.50 330 THR A N 1
ATOM 2676 C CA . THR A 1 330 ? 17.045 -5.346 -8.387 1.00 88.50 330 THR A CA 1
ATOM 2677 C C . THR A 1 330 ? 18.425 -5.225 -7.741 1.00 88.50 330 THR A C 1
ATOM 2679 O O . THR A 1 330 ? 18.782 -4.139 -7.296 1.00 88.50 330 THR A O 1
ATOM 2682 N N . THR A 1 331 ? 19.213 -6.302 -7.712 1.00 87.44 331 THR A N 1
ATOM 2683 C CA . THR A 1 331 ? 20.594 -6.299 -7.208 1.00 87.44 331 THR A CA 1
ATOM 2684 C C . THR A 1 331 ? 21.606 -6.562 -8.325 1.00 87.44 331 THR A C 1
ATOM 2686 O O . THR A 1 331 ? 21.247 -7.056 -9.400 1.00 87.44 331 THR A O 1
ATOM 2689 N N . SER A 1 332 ? 22.881 -6.250 -8.078 1.00 84.50 332 SER A N 1
ATOM 2690 C CA . SER A 1 332 ? 24.015 -6.652 -8.930 1.00 84.50 332 SER A CA 1
ATOM 2691 C C . SER A 1 332 ? 24.099 -8.167 -9.144 1.00 84.50 332 SER A C 1
ATOM 2693 O O . SER A 1 332 ? 24.418 -8.629 -10.236 1.00 84.50 332 SER A O 1
ATOM 2695 N N . GLU A 1 333 ? 23.732 -8.939 -8.128 1.00 84.06 333 GLU A N 1
ATOM 2696 C CA . GLU A 1 333 ? 23.728 -10.401 -8.104 1.00 84.06 333 GLU A CA 1
ATOM 2697 C C . GLU A 1 333 ? 22.569 -10.994 -8.931 1.00 84.06 333 GLU A C 1
ATOM 2699 O O . GLU A 1 333 ? 22.480 -12.206 -9.117 1.00 84.06 333 GLU A O 1
ATOM 2704 N N . GLY A 1 334 ? 21.665 -10.147 -9.441 1.00 83.75 334 GLY A N 1
ATOM 2705 C CA . GLY A 1 334 ? 20.519 -10.557 -10.250 1.00 83.75 334 GLY A CA 1
ATOM 2706 C C . GLY A 1 334 ? 19.286 -10.959 -9.438 1.00 83.75 334 GLY A C 1
ATOM 2707 O O . GLY A 1 334 ? 18.336 -11.495 -10.011 1.00 83.75 334 GLY A O 1
ATOM 2708 N N . ASP A 1 335 ? 19.255 -10.679 -8.131 1.00 86.44 335 ASP A N 1
ATOM 2709 C CA . ASP A 1 335 ? 18.105 -10.998 -7.284 1.00 86.44 335 ASP A CA 1
ATOM 2710 C C . ASP A 1 335 ? 16.893 -10.170 -7.709 1.00 86.44 335 ASP A C 1
ATOM 2712 O O . ASP A 1 335 ? 16.957 -8.942 -7.824 1.00 86.44 335 ASP A O 1
ATOM 2716 N N . SER A 1 336 ? 15.766 -10.841 -7.924 1.00 90.56 336 SER A N 1
ATOM 2717 C CA . SER A 1 336 ? 14.517 -10.177 -8.284 1.00 90.56 336 SER A CA 1
ATOM 2718 C C . SER A 1 336 ? 13.842 -9.523 -7.079 1.00 90.56 336 SER A C 1
ATOM 2720 O O . SER A 1 336 ? 14.037 -9.940 -5.932 1.00 90.56 336 SER A O 1
ATOM 2722 N N . PHE A 1 337 ? 12.954 -8.553 -7.323 1.00 92.38 337 PHE A N 1
ATOM 2723 C CA . PHE A 1 337 ? 12.091 -8.011 -6.264 1.00 92.38 337 PHE A CA 1
ATOM 2724 C C . PHE A 1 337 ? 11.336 -9.111 -5.502 1.00 92.38 337 PHE A C 1
ATOM 2726 O O . PHE A 1 337 ? 11.175 -9.009 -4.286 1.00 92.38 337 PHE A O 1
ATOM 2733 N N . LEU A 1 338 ? 10.884 -10.164 -6.196 1.00 90.31 338 LEU A N 1
ATOM 2734 C CA . LEU A 1 338 ? 10.255 -11.330 -5.582 1.00 90.31 338 LEU A CA 1
ATOM 2735 C C . LEU A 1 338 ? 11.213 -11.987 -4.592 1.00 90.31 338 LEU A C 1
ATOM 2737 O O . LEU A 1 338 ? 10.851 -12.121 -3.429 1.00 90.31 338 LEU A O 1
ATOM 2741 N N . MET A 1 339 ? 12.432 -12.330 -5.012 1.00 87.56 339 MET A N 1
ATOM 2742 C CA . MET A 1 339 ? 13.424 -12.967 -4.144 1.00 87.56 339 MET A CA 1
ATOM 2743 C C . MET A 1 339 ? 13.727 -12.129 -2.899 1.00 87.56 339 MET A C 1
ATOM 2745 O O . MET A 1 339 ? 13.648 -12.645 -1.783 1.00 87.56 339 MET A O 1
ATOM 2749 N N . LEU A 1 340 ? 13.986 -10.829 -3.071 1.00 87.12 340 LEU A N 1
ATOM 2750 C CA . LEU A 1 340 ? 14.236 -9.925 -1.945 1.00 87.12 340 LEU A CA 1
ATOM 2751 C C . LEU A 1 340 ? 13.031 -9.874 -1.001 1.00 87.12 340 LEU A C 1
ATOM 2753 O O . LEU A 1 340 ? 13.182 -9.927 0.218 1.00 87.12 340 LEU A O 1
ATOM 2757 N N . LYS A 1 341 ? 11.811 -9.831 -1.544 1.00 88.00 341 LYS A N 1
ATOM 2758 C CA . LYS A 1 341 ? 10.589 -9.805 -0.738 1.00 88.00 341 LYS A CA 1
ATOM 2759 C C . LYS A 1 341 ? 10.348 -11.116 0.008 1.00 88.00 341 LYS A C 1
ATOM 2761 O O . LYS A 1 341 ? 9.921 -11.070 1.161 1.00 88.00 341 LYS A O 1
ATOM 2766 N N . LEU A 1 342 ? 10.629 -12.261 -0.616 1.00 82.25 342 LEU A N 1
ATOM 2767 C CA . LEU A 1 342 ? 10.588 -13.567 0.044 1.00 82.25 342 LEU A CA 1
ATOM 2768 C C . LEU A 1 342 ? 11.590 -13.603 1.209 1.00 82.25 342 LEU A C 1
ATOM 2770 O O . LEU A 1 342 ? 11.223 -14.015 2.309 1.00 82.25 342 LEU A O 1
ATOM 2774 N N . ALA A 1 343 ? 12.813 -13.103 0.997 1.00 79.06 343 ALA A N 1
ATOM 2775 C CA . ALA A 1 343 ? 13.853 -13.025 2.021 1.00 79.06 343 ALA A CA 1
ATOM 2776 C C . ALA A 1 343 ? 13.459 -12.117 3.199 1.00 79.06 343 ALA A C 1
ATOM 2778 O O . ALA A 1 343 ? 13.659 -12.491 4.356 1.00 79.06 343 ALA A O 1
ATOM 2779 N N . GLU A 1 344 ? 12.827 -10.966 2.936 1.00 80.06 344 GLU A N 1
ATOM 2780 C CA . GLU A 1 344 ? 12.283 -10.113 4.000 1.00 80.06 344 GLU A CA 1
ATOM 2781 C C . GLU A 1 344 ? 11.301 -10.883 4.890 1.00 80.06 344 GLU A C 1
ATOM 2783 O O . GLU A 1 344 ? 11.393 -10.793 6.110 1.00 80.06 344 GLU A O 1
ATOM 2788 N N . GLN A 1 345 ? 10.382 -11.673 4.325 1.00 77.00 345 GLN A N 1
ATOM 2789 C CA . GLN A 1 345 ? 9.353 -12.357 5.124 1.00 77.00 345 GLN A CA 1
ATOM 2790 C C . GLN A 1 345 ? 9.907 -13.434 6.062 1.00 77.00 345 GLN A C 1
ATOM 2792 O O . GLN A 1 345 ? 9.262 -13.762 7.058 1.00 77.00 345 GLN A O 1
ATOM 2797 N N . ILE A 1 346 ? 11.106 -13.953 5.794 1.00 68.44 346 ILE A N 1
ATOM 2798 C CA . ILE A 1 346 ? 11.762 -14.937 6.663 1.00 68.44 346 ILE A CA 1
ATOM 2799 C C . ILE A 1 346 ? 12.179 -14.300 7.994 1.00 68.44 346 ILE A C 1
ATOM 2801 O O . ILE A 1 346 ? 11.969 -14.892 9.053 1.00 68.44 346 ILE A O 1
ATOM 2805 N N . GLY A 1 347 ? 12.772 -13.103 7.949 1.00 57.25 347 GLY A N 1
ATOM 2806 C CA . GLY A 1 347 ? 13.389 -12.469 9.122 1.00 57.25 347 GLY A CA 1
ATOM 2807 C C . GLY A 1 347 ? 12.609 -11.292 9.710 1.00 57.25 347 GLY A C 1
ATOM 2808 O O . GLY A 1 347 ? 12.702 -11.016 10.905 1.00 57.25 347 GLY A O 1
ATOM 2809 N N . LEU A 1 348 ? 11.837 -10.584 8.888 1.00 65.56 348 LEU A N 1
ATOM 2810 C CA . LEU A 1 348 ? 11.338 -9.254 9.225 1.00 65.56 348 LEU A CA 1
ATOM 2811 C C . LEU A 1 348 ? 10.043 -9.289 10.046 1.00 65.56 348 LEU A C 1
ATOM 2813 O O . LEU A 1 348 ? 9.927 -8.541 11.021 1.00 65.56 348 LEU A O 1
ATOM 2817 N N . LEU A 1 349 ? 9.079 -10.141 9.670 1.00 66.62 349 LEU A N 1
ATOM 2818 C CA . LEU A 1 349 ? 7.750 -10.193 10.288 1.00 66.62 349 LEU A CA 1
ATOM 2819 C C . LEU A 1 349 ? 7.137 -11.610 10.218 1.00 66.62 349 LEU A C 1
ATOM 2821 O O . LEU A 1 349 ? 6.353 -11.891 9.311 1.00 66.62 349 LEU A O 1
ATOM 2825 N N . PRO A 1 350 ? 7.456 -12.512 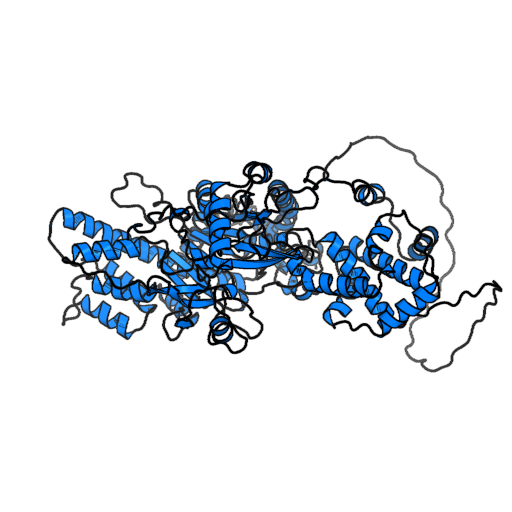11.168 1.00 67.50 350 PRO A N 1
ATOM 2826 C CA . PRO A 1 350 ? 6.860 -13.845 11.189 1.00 67.50 350 PRO A CA 1
ATOM 2827 C C . PRO A 1 350 ? 5.339 -13.726 11.309 1.00 67.50 350 PRO A C 1
ATOM 2829 O O . PRO A 1 350 ? 4.845 -13.058 12.214 1.00 67.50 350 PRO A O 1
ATOM 2832 N N . CYS A 1 351 ? 4.614 -14.353 10.388 1.00 78.56 351 CYS A N 1
ATOM 2833 C CA . CYS A 1 351 ? 3.169 -14.228 10.227 1.00 78.56 351 CYS A CA 1
ATOM 2834 C C . CYS A 1 351 ? 2.498 -15.608 10.089 1.00 78.56 351 CYS A C 1
ATOM 2836 O O . CYS A 1 351 ? 3.180 -16.620 9.890 1.00 78.56 351 CYS A O 1
ATOM 2838 N N . LEU A 1 352 ? 1.166 -15.654 10.183 1.00 83.00 352 LEU A N 1
ATOM 2839 C CA . LEU A 1 352 ? 0.362 -16.855 9.928 1.00 83.00 352 LEU A CA 1
ATOM 2840 C C . LEU A 1 352 ? 0.622 -17.400 8.515 1.00 83.00 352 LEU A C 1
ATOM 2842 O O . LEU A 1 352 ? 0.793 -18.604 8.320 1.00 83.00 352 LEU A O 1
ATOM 2846 N N . GLY A 1 353 ? 0.700 -16.501 7.536 1.00 83.62 353 GLY A N 1
ATOM 2847 C CA . GLY A 1 353 ? 0.909 -16.826 6.132 1.00 83.62 353 GLY A CA 1
ATOM 2848 C C . GLY A 1 353 ? 1.233 -15.595 5.294 1.00 83.62 353 GLY A C 1
ATOM 2849 O O . GLY A 1 353 ? 1.159 -14.453 5.758 1.00 83.62 353 GLY A O 1
ATOM 2850 N N . ASN A 1 354 ? 1.565 -15.845 4.035 1.00 86.50 354 ASN A N 1
ATOM 2851 C CA . ASN A 1 354 ? 1.866 -14.825 3.047 1.00 86.50 354 ASN A CA 1
ATOM 2852 C C . ASN A 1 354 ? 1.001 -15.033 1.807 1.00 86.50 354 ASN A C 1
ATOM 2854 O O . ASN A 1 354 ? 0.747 -16.162 1.391 1.00 86.50 354 ASN A O 1
ATOM 2858 N N . ILE A 1 355 ? 0.584 -13.938 1.188 1.00 91.31 355 ILE A N 1
ATOM 2859 C CA . ILE A 1 355 ? -0.138 -13.934 -0.076 1.00 91.31 355 ILE A CA 1
ATOM 2860 C C . ILE A 1 355 ? 0.636 -13.111 -1.083 1.00 91.31 355 ILE A C 1
ATOM 2862 O O . ILE A 1 355 ? 1.006 -11.966 -0.818 1.00 91.31 355 ILE A O 1
ATOM 2866 N N . LEU A 1 356 ? 0.812 -13.683 -2.264 1.00 92.69 356 LEU A N 1
ATOM 2867 C CA . LEU A 1 356 ? 1.272 -12.967 -3.437 1.00 92.69 356 LEU A CA 1
ATOM 2868 C C . LEU A 1 356 ? 0.095 -12.795 -4.395 1.00 92.69 356 LEU A C 1
ATOM 2870 O O . LEU A 1 356 ? -0.503 -13.787 -4.809 1.00 92.69 356 LEU A O 1
ATOM 2874 N N . VAL A 1 357 ? -0.235 -11.552 -4.754 1.00 92.69 357 VAL A N 1
ATOM 2875 C CA . VAL A 1 357 ? -1.233 -11.288 -5.802 1.00 92.69 357 VAL A CA 1
ATOM 2876 C C . VAL A 1 357 ? -0.522 -10.990 -7.110 1.00 92.69 357 VAL A C 1
ATOM 2878 O O . VAL A 1 357 ? 0.110 -9.944 -7.254 1.00 92.69 357 VAL A O 1
ATOM 2881 N N . VAL A 1 358 ? -0.619 -11.904 -8.064 1.00 91.75 358 VAL A N 1
ATOM 2882 C CA . VAL A 1 358 ? 0.118 -11.869 -9.332 1.00 91.75 358 VAL A CA 1
ATOM 2883 C C . VAL A 1 358 ? -0.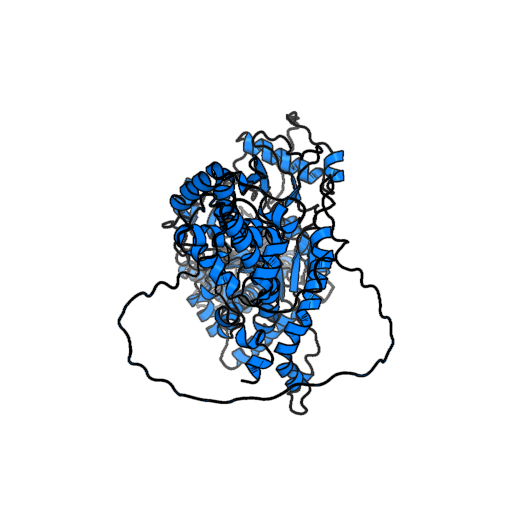795 -11.435 -10.487 1.00 91.75 358 VAL A C 1
ATOM 2885 O O . VAL A 1 358 ? -2.016 -11.371 -10.311 1.00 91.75 358 VAL A O 1
ATOM 2888 N N . PRO A 1 359 ? -0.249 -11.090 -11.667 1.00 88.25 359 PRO A N 1
ATOM 2889 C CA . PRO A 1 359 ? -1.074 -10.806 -12.839 1.00 88.25 359 PRO A CA 1
ATOM 2890 C C . PRO A 1 359 ? -1.940 -12.004 -13.252 1.00 88.25 359 PRO A C 1
ATOM 2892 O O . PRO A 1 359 ? -1.643 -13.148 -12.912 1.00 88.25 359 PRO A O 1
ATOM 2895 N N . ALA A 1 360 ? -2.983 -11.739 -14.039 1.00 85.56 360 ALA A N 1
ATOM 2896 C CA . ALA A 1 360 ? -3.805 -12.783 -14.645 1.00 85.56 360 ALA A CA 1
ATOM 2897 C C . ALA A 1 360 ? -2.959 -13.803 -15.432 1.00 85.56 360 ALA A C 1
ATOM 2899 O O . ALA A 1 360 ? -2.078 -13.406 -16.201 1.00 85.56 360 ALA A O 1
ATOM 2900 N N . PHE A 1 361 ? -3.289 -15.091 -15.291 1.00 86.38 361 PHE A N 1
ATOM 2901 C CA . PHE A 1 361 ? -2.645 -16.216 -15.983 1.00 86.38 361 PHE A CA 1
ATOM 2902 C C . PHE A 1 361 ? -1.153 -16.401 -15.663 1.00 86.38 361 PHE A C 1
ATOM 2904 O O . PHE A 1 361 ? -0.405 -16.889 -16.509 1.00 86.38 361 PHE A O 1
ATOM 2911 N N . MET A 1 362 ? -0.709 -15.980 -14.475 1.00 89.19 362 MET A N 1
ATOM 2912 C CA . MET A 1 362 ? 0.687 -16.111 -14.034 1.00 89.19 362 MET A CA 1
ATOM 2913 C C . MET A 1 362 ? 0.841 -16.844 -12.697 1.00 89.19 362 MET A C 1
ATOM 2915 O O . MET A 1 362 ? 1.952 -16.946 -12.174 1.00 89.19 362 MET A O 1
ATOM 2919 N N . LYS A 1 363 ? -0.244 -17.359 -12.107 1.00 90.62 363 LYS A N 1
ATOM 2920 C CA . LYS A 1 363 ? -0.189 -18.078 -10.828 1.00 90.62 363 LYS A CA 1
ATOM 2921 C C . LYS A 1 363 ? 0.797 -19.235 -10.855 1.00 90.62 363 LYS A C 1
ATOM 2923 O O . LYS A 1 363 ? 1.648 -19.318 -9.976 1.00 90.62 363 LYS A O 1
ATOM 2928 N N . SER A 1 364 ? 0.720 -20.090 -11.873 1.00 90.38 364 SER A N 1
ATOM 2929 C CA . SER A 1 364 ? 1.545 -21.300 -11.947 1.00 90.38 364 SER A CA 1
ATOM 2930 C C . SER A 1 364 ? 3.038 -20.989 -12.100 1.00 90.38 364 SER A C 1
ATOM 2932 O O . SER A 1 364 ? 3.896 -21.737 -11.639 1.00 90.38 364 SER A O 1
ATOM 2934 N N . GLU A 1 365 ? 3.349 -19.881 -12.761 1.00 90.19 365 GLU A N 1
ATOM 2935 C CA . GLU A 1 365 ? 4.682 -19.373 -13.037 1.00 90.19 365 GLU A CA 1
ATOM 2936 C C . GLU A 1 365 ? 5.306 -18.852 -11.748 1.00 90.19 365 GLU A C 1
ATOM 2938 O O . GLU A 1 365 ? 6.407 -19.262 -11.395 1.00 90.19 365 GLU A O 1
ATOM 2943 N N . PHE A 1 366 ? 4.573 -18.024 -11.001 1.00 90.81 366 PHE A N 1
ATOM 2944 C CA . PHE A 1 366 ? 5.029 -17.533 -9.704 1.00 90.81 366 PHE A CA 1
ATOM 2945 C C . PHE A 1 366 ? 5.124 -18.642 -8.655 1.00 90.81 366 PHE A C 1
ATOM 2947 O O . PHE A 1 366 ? 6.057 -18.631 -7.860 1.00 90.81 366 PHE A O 1
ATOM 2954 N N . GLU A 1 367 ? 4.212 -19.617 -8.650 1.00 88.19 367 GLU A N 1
ATOM 2955 C CA . GLU A 1 367 ? 4.313 -20.785 -7.764 1.00 88.19 367 GLU A CA 1
ATOM 2956 C C . GLU A 1 367 ? 5.592 -21.590 -8.041 1.00 88.19 367 GLU A C 1
ATOM 2958 O O . GLU A 1 367 ? 6.309 -21.948 -7.106 1.00 88.19 367 GLU A O 1
ATOM 2963 N N . LYS A 1 368 ? 5.925 -21.824 -9.319 1.00 88.62 368 LYS A N 1
ATOM 2964 C CA . LYS A 1 368 ? 7.190 -22.469 -9.708 1.00 88.62 368 LYS A CA 1
ATOM 2965 C C . LYS A 1 368 ? 8.396 -21.635 -9.296 1.00 88.62 368 LYS A C 1
ATOM 2967 O O . LYS A 1 368 ? 9.345 -22.199 -8.766 1.00 88.62 368 LYS A O 1
ATOM 2972 N N . GLU A 1 369 ? 8.353 -20.324 -9.513 1.00 85.44 369 GLU A N 1
ATOM 2973 C CA . GLU A 1 369 ? 9.444 -19.418 -9.151 1.00 85.44 369 GLU A CA 1
ATOM 2974 C C . GLU A 1 369 ? 9.695 -19.419 -7.638 1.00 85.44 369 GLU A C 1
ATOM 2976 O O . GLU A 1 369 ? 10.829 -19.558 -7.192 1.00 85.44 369 GLU A O 1
ATOM 2981 N N . ILE A 1 370 ? 8.636 -19.364 -6.825 1.00 83.88 370 ILE A N 1
ATOM 2982 C CA . ILE A 1 370 ? 8.748 -19.471 -5.365 1.00 83.88 370 ILE A CA 1
ATOM 2983 C C . ILE A 1 370 ? 9.387 -20.808 -4.972 1.00 83.88 370 ILE A C 1
ATOM 2985 O O . ILE A 1 370 ? 10.293 -20.819 -4.141 1.00 83.88 370 ILE A O 1
ATOM 2989 N N . GLU A 1 371 ? 8.964 -21.930 -5.563 1.00 81.38 371 GLU A N 1
ATOM 2990 C CA . GLU A 1 371 ? 9.564 -23.238 -5.267 1.00 81.38 371 GLU A CA 1
ATOM 2991 C C . GLU A 1 371 ? 11.019 -23.360 -5.759 1.00 81.38 371 GLU A C 1
ATOM 2993 O O . GLU A 1 371 ? 11.806 -24.051 -5.114 1.00 81.38 371 GLU A O 1
ATOM 2998 N N . LEU A 1 372 ? 11.408 -22.664 -6.834 1.00 82.69 372 LEU A N 1
ATOM 2999 C CA . LEU A 1 372 ? 12.800 -22.581 -7.301 1.00 82.69 372 LEU A CA 1
ATOM 3000 C C . LEU A 1 372 ? 13.686 -21.761 -6.354 1.00 82.69 372 LEU A C 1
ATOM 3002 O O . LEU A 1 372 ? 14.828 -22.141 -6.103 1.00 82.69 372 LEU A O 1
ATOM 3006 N N . LEU A 1 373 ? 13.163 -20.663 -5.804 1.00 77.44 373 LEU A N 1
ATOM 3007 C CA . LEU A 1 373 ? 13.887 -19.778 -4.883 1.00 77.44 373 LEU A CA 1
ATOM 3008 C C . LEU A 1 373 ? 13.965 -20.343 -3.457 1.00 77.44 373 LEU A C 1
ATOM 3010 O O . LEU A 1 373 ? 14.878 -20.035 -2.691 1.00 77.44 373 LEU A O 1
ATOM 3014 N N . LYS A 1 374 ? 13.014 -21.196 -3.076 1.00 72.12 374 LYS A N 1
ATOM 3015 C CA . LYS A 1 374 ? 12.879 -21.733 -1.718 1.00 72.12 374 LYS A CA 1
ATOM 3016 C C . LYS A 1 374 ? 14.131 -22.453 -1.188 1.00 72.12 374 LYS A C 1
ATOM 3018 O O . LYS A 1 374 ? 14.473 -22.175 -0.041 1.00 72.12 374 LYS A O 1
ATOM 3023 N N . PRO A 1 375 ? 14.858 -23.306 -1.941 1.00 66.31 375 PRO A N 1
ATOM 3024 C CA . PRO A 1 375 ? 16.112 -23.898 -1.470 1.00 66.31 375 PRO A CA 1
ATOM 3025 C C . PRO A 1 375 ? 17.199 -22.856 -1.181 1.00 66.31 375 PRO A C 1
ATOM 3027 O O . PRO A 1 375 ? 17.846 -22.942 -0.142 1.00 66.31 375 PRO A O 1
ATOM 3030 N N . GLN A 1 376 ? 17.341 -21.834 -2.035 1.00 66.00 376 GLN A N 1
ATOM 3031 C CA . GLN A 1 376 ? 18.319 -20.747 -1.854 1.00 66.00 376 GLN A CA 1
ATOM 3032 C C . GLN A 1 376 ? 18.026 -19.941 -0.582 1.00 66.00 376 GLN A C 1
ATOM 3034 O O . GLN A 1 376 ? 18.923 -19.559 0.164 1.00 66.00 376 GLN A O 1
ATOM 3039 N N . LEU A 1 377 ? 16.741 -19.737 -0.293 1.00 65.94 377 LEU A N 1
ATOM 3040 C CA . LEU A 1 377 ? 16.280 -19.107 0.938 1.00 65.94 377 LEU A CA 1
ATOM 3041 C C . LEU A 1 377 ? 16.465 -20.023 2.164 1.00 65.94 377 LEU A C 1
ATOM 3043 O O . LEU A 1 377 ? 16.739 -19.535 3.255 1.00 65.94 377 LEU A O 1
ATOM 3047 N N . GLN A 1 378 ? 16.327 -21.345 2.011 1.00 53.44 378 GLN A N 1
ATOM 3048 C CA . GLN A 1 378 ? 16.425 -22.330 3.099 1.00 53.44 378 GLN A CA 1
ATOM 3049 C C . GLN A 1 378 ? 17.864 -22.663 3.512 1.00 53.44 378 GLN A C 1
ATOM 3051 O O . GLN A 1 378 ? 18.115 -22.799 4.711 1.00 53.44 378 GLN A O 1
ATOM 3056 N N . GLU A 1 379 ? 18.809 -22.769 2.571 1.00 45.03 379 GLU A N 1
ATOM 3057 C CA . GLU A 1 379 ? 20.237 -22.954 2.881 1.00 45.03 379 GLU A CA 1
ATOM 3058 C C . GLU A 1 379 ? 20.764 -21.810 3.756 1.00 45.03 379 GLU A C 1
ATOM 3060 O O . GLU A 1 379 ? 21.563 -22.035 4.666 1.00 45.03 379 GLU A O 1
ATOM 3065 N N . ASN A 1 380 ? 20.199 -20.612 3.607 1.00 49.53 380 ASN A N 1
ATOM 3066 C CA . ASN A 1 380 ? 20.563 -19.464 4.423 1.00 49.53 380 ASN A CA 1
ATOM 3067 C C . ASN A 1 380 ? 19.967 -19.452 5.836 1.00 49.53 380 ASN A C 1
ATOM 3069 O O . ASN A 1 380 ? 20.559 -18.849 6.729 1.00 49.53 380 ASN A O 1
ATOM 3073 N N . VAL A 1 381 ? 18.871 -20.179 6.073 1.00 47.97 381 VAL A N 1
ATOM 3074 C CA . VAL A 1 381 ? 18.224 -20.350 7.394 1.00 47.97 381 VAL A CA 1
ATOM 3075 C C . VAL A 1 381 ? 18.703 -21.633 8.100 1.00 47.97 381 VAL A C 1
ATOM 3077 O O . VAL A 1 381 ? 18.348 -21.900 9.251 1.00 47.97 381 VAL A O 1
ATOM 3080 N N . SER A 1 382 ? 19.516 -22.449 7.423 1.00 42.44 382 SER A N 1
ATOM 3081 C CA . SER A 1 382 ? 19.911 -23.790 7.867 1.00 42.44 382 SER A CA 1
ATOM 3082 C C . SER A 1 382 ? 20.598 -23.828 9.240 1.00 42.44 382 SER A C 1
ATOM 3084 O O . SER A 1 382 ? 20.382 -24.794 9.968 1.00 42.44 382 SER A O 1
ATOM 3086 N N . ASP A 1 383 ? 21.277 -22.765 9.683 1.00 45.16 383 ASP A N 1
ATOM 3087 C CA . ASP A 1 383 ? 21.874 -22.693 11.027 1.00 45.16 383 ASP A CA 1
ATOM 3088 C C . ASP A 1 383 ? 20.836 -22.685 12.160 1.00 45.16 383 ASP A C 1
ATOM 3090 O O . ASP A 1 383 ? 21.041 -23.313 13.200 1.00 45.16 383 ASP A O 1
ATOM 3094 N N . ILE A 1 384 ? 19.665 -22.072 11.953 1.00 43.12 384 ILE A N 1
ATOM 3095 C CA . ILE A 1 384 ? 18.556 -22.111 12.924 1.00 43.12 384 ILE A CA 1
ATOM 3096 C C . ILE A 1 384 ? 17.968 -23.526 13.002 1.00 43.12 384 ILE A C 1
ATOM 3098 O O . ILE A 1 384 ? 17.600 -23.995 14.084 1.00 43.12 384 ILE A O 1
ATOM 3102 N N . PHE A 1 385 ? 17.915 -24.244 11.878 1.00 43.84 385 PHE A N 1
ATOM 3103 C CA . PHE A 1 385 ? 17.428 -25.623 11.822 1.00 43.84 385 PHE A CA 1
ATOM 3104 C C . PHE A 1 385 ? 18.467 -26.648 12.312 1.00 43.84 385 PHE A C 1
ATOM 3106 O O . PHE A 1 385 ? 18.091 -27.644 12.933 1.00 43.84 385 PHE A O 1
ATOM 3113 N N . ALA A 1 386 ? 19.763 -26.387 12.129 1.00 46.97 386 ALA A N 1
ATOM 3114 C CA . ALA A 1 386 ? 20.857 -27.155 12.718 1.00 46.97 386 ALA A CA 1
ATOM 3115 C C . ALA A 1 386 ? 20.887 -26.988 14.249 1.00 46.97 386 ALA A C 1
ATOM 3117 O O . ALA A 1 386 ? 20.945 -27.983 14.974 1.00 46.97 386 ALA A O 1
ATOM 3118 N N . LEU A 1 387 ? 20.710 -25.759 14.757 1.00 45.41 387 LEU A N 1
ATOM 3119 C CA . LEU A 1 387 ? 20.473 -25.480 16.180 1.00 45.41 387 LEU A CA 1
ATOM 3120 C C . LEU A 1 387 ? 19.199 -26.155 16.692 1.00 45.41 387 LEU A C 1
ATOM 3122 O O . LEU A 1 387 ? 19.218 -26.696 17.790 1.00 45.41 387 LEU A O 1
ATOM 3126 N N . ARG A 1 388 ? 18.113 -26.188 15.909 1.00 51.97 388 ARG A N 1
ATOM 3127 C CA . ARG A 1 388 ? 16.861 -26.883 16.264 1.00 51.97 388 ARG A CA 1
ATOM 3128 C C . ARG A 1 388 ? 17.045 -28.390 16.426 1.00 51.97 388 ARG A C 1
ATOM 3130 O O . ARG A 1 388 ? 16.481 -28.983 17.345 1.00 51.97 388 ARG A O 1
ATOM 3137 N N . ASN A 1 389 ? 17.818 -29.001 15.535 1.00 47.62 389 ASN A N 1
ATOM 3138 C CA . ASN A 1 389 ? 18.112 -30.433 15.556 1.00 47.62 389 ASN A CA 1
ATOM 3139 C C . ASN A 1 389 ? 19.249 -30.786 16.534 1.00 47.62 389 ASN A C 1
ATOM 3141 O O . ASN A 1 389 ? 19.530 -31.964 16.749 1.00 47.62 389 ASN A O 1
ATOM 3145 N N . SER A 1 390 ? 19.867 -29.785 17.172 1.00 55.28 390 SER A N 1
ATOM 3146 C CA . SER A 1 390 ? 20.853 -29.986 18.229 1.00 55.28 390 SER A CA 1
ATOM 3147 C C . SER A 1 390 ? 20.212 -30.604 19.481 1.00 55.28 390 SER A C 1
ATOM 3149 O O . SER A 1 390 ? 19.120 -30.195 19.903 1.00 55.28 390 SER A O 1
ATOM 3151 N N . PRO A 1 391 ? 20.896 -31.536 20.168 1.00 54.38 391 PRO A N 1
ATOM 3152 C CA . PRO A 1 391 ? 20.446 -32.034 21.465 1.00 54.38 391 PRO A CA 1
ATOM 3153 C C . PRO A 1 391 ? 20.255 -30.905 22.492 1.00 54.38 391 PRO A C 1
ATOM 3155 O O . PRO A 1 391 ? 19.360 -31.010 23.331 1.00 54.38 391 PRO A O 1
ATOM 3158 N N . PHE A 1 392 ? 20.982 -29.791 22.353 1.00 47.00 392 PHE A N 1
ATOM 3159 C CA . PHE A 1 392 ? 20.949 -28.635 23.257 1.00 47.00 392 PHE A CA 1
ATOM 3160 C C . PHE A 1 392 ? 19.895 -27.576 22.912 1.00 47.00 392 PHE A C 1
ATOM 3162 O O . PHE A 1 392 ? 19.779 -26.579 23.626 1.00 47.00 392 PHE A O 1
ATOM 3169 N N . ALA A 1 393 ? 19.116 -27.763 21.842 1.00 47.69 393 ALA A N 1
ATOM 3170 C CA . ALA A 1 393 ? 18.088 -26.793 21.486 1.00 47.69 393 ALA A CA 1
ATOM 3171 C C . ALA A 1 393 ? 17.018 -26.696 22.595 1.00 47.69 393 ALA A C 1
ATOM 3173 O O . ALA A 1 393 ? 16.525 -27.735 23.058 1.00 47.69 393 ALA A O 1
ATOM 3174 N N . PRO A 1 394 ? 16.621 -25.481 23.011 1.00 43.19 394 PRO A N 1
ATOM 3175 C CA . PRO A 1 394 ? 15.561 -25.306 23.996 1.00 43.19 394 PRO A CA 1
ATOM 3176 C C . PRO A 1 394 ? 14.224 -25.841 23.456 1.00 43.19 394 PRO A C 1
ATOM 3178 O O . PRO A 1 394 ? 13.957 -25.762 22.258 1.00 43.19 394 PRO A O 1
ATOM 3181 N N . LEU A 1 395 ? 13.373 -26.380 24.341 1.00 47.53 395 LEU A N 1
ATOM 3182 C CA . LEU A 1 395 ? 12.109 -27.049 23.977 1.00 47.53 395 LEU A CA 1
ATOM 3183 C C . LEU A 1 395 ? 11.223 -26.208 23.046 1.00 47.53 395 LEU A C 1
ATOM 3185 O O . LEU A 1 395 ? 10.749 -26.730 22.044 1.00 47.53 395 LEU A O 1
ATOM 3189 N N . TRP A 1 396 ? 11.121 -24.894 23.277 1.00 49.19 396 TRP A N 1
ATOM 3190 C CA . TRP A 1 396 ? 10.350 -23.986 22.415 1.00 49.19 396 TRP A CA 1
ATOM 3191 C C . TRP A 1 396 ? 10.838 -23.958 20.956 1.00 49.19 396 TRP A C 1
ATOM 3193 O O . TRP A 1 396 ? 10.038 -23.756 20.050 1.00 49.19 396 TRP A O 1
ATOM 3203 N N . LEU A 1 397 ? 12.137 -24.171 20.710 1.00 42.56 397 LEU A N 1
ATOM 3204 C CA . LEU A 1 397 ? 12.718 -24.209 19.366 1.00 42.56 397 LEU A CA 1
ATOM 3205 C C . LEU A 1 397 ? 12.449 -25.565 18.691 1.00 42.56 397 LEU A C 1
ATOM 3207 O O . LEU A 1 397 ? 12.224 -25.612 17.485 1.00 42.56 397 LEU A O 1
ATOM 3211 N N . LYS A 1 398 ? 12.411 -26.658 19.470 1.00 47.47 398 LYS A N 1
ATOM 3212 C CA . LYS A 1 398 ? 12.090 -28.022 18.999 1.00 47.47 398 LYS A CA 1
ATOM 3213 C C . LYS A 1 398 ? 10.593 -28.230 18.734 1.00 47.47 398 LYS A C 1
ATOM 3215 O O . LYS A 1 398 ? 10.230 -28.984 17.831 1.00 47.47 398 LYS A O 1
ATOM 3220 N N . GLU A 1 399 ? 9.737 -27.581 19.521 1.00 45.31 399 GLU A N 1
ATOM 3221 C CA . GLU A 1 399 ? 8.273 -27.687 19.462 1.00 45.31 399 GLU A CA 1
ATOM 3222 C C . GLU A 1 399 ? 7.644 -26.792 18.386 1.00 45.31 399 GLU A C 1
ATOM 3224 O O . GLU A 1 399 ? 6.538 -27.081 17.929 1.00 45.31 399 GLU A O 1
ATOM 3229 N N . ASN A 1 400 ? 8.362 -25.770 17.899 1.00 47.34 400 ASN A N 1
ATOM 3230 C CA . ASN A 1 400 ? 7.923 -24.927 16.782 1.00 47.34 400 ASN A CA 1
ATOM 3231 C C . ASN A 1 400 ? 8.070 -25.668 15.433 1.00 47.34 400 ASN A C 1
ATOM 3233 O O . ASN A 1 400 ? 8.925 -25.374 14.597 1.00 47.34 400 ASN A O 1
ATOM 3237 N N . ARG A 1 401 ? 7.250 -26.712 15.250 1.00 44.47 401 ARG A N 1
ATOM 3238 C CA . ARG A 1 401 ? 7.162 -27.530 14.028 1.00 44.47 401 ARG A CA 1
ATOM 3239 C C . ARG A 1 401 ? 6.263 -26.926 12.950 1.00 44.47 401 ARG A C 1
ATOM 3241 O O . ARG A 1 401 ? 6.239 -27.461 11.844 1.00 44.47 401 ARG A O 1
ATOM 3248 N N . LYS A 1 402 ? 5.516 -25.857 13.241 1.00 44.22 402 LYS A N 1
ATOM 3249 C CA . LYS A 1 402 ? 4.669 -25.215 12.236 1.00 44.22 402 LYS A CA 1
ATOM 3250 C C . LYS A 1 402 ? 5.562 -24.514 11.214 1.00 44.22 402 LYS A C 1
ATOM 3252 O O . LYS A 1 402 ? 6.343 -23.637 11.561 1.00 44.22 402 LYS A O 1
ATOM 3257 N N . THR A 1 403 ? 5.430 -24.914 9.957 1.00 47.16 403 THR A N 1
ATOM 3258 C CA . THR A 1 403 ? 5.731 -24.087 8.787 1.00 47.16 403 THR A CA 1
ATOM 3259 C C . THR A 1 403 ? 4.918 -22.789 8.889 1.00 47.16 403 THR A C 1
ATOM 3261 O O . THR A 1 403 ? 3.815 -22.716 8.353 1.00 47.16 403 THR A O 1
ATOM 3264 N N . SER A 1 404 ? 5.387 -21.798 9.652 1.00 47.72 404 SER A N 1
ATOM 3265 C CA . SER A 1 404 ? 4.819 -20.448 9.630 1.00 47.72 404 SER A CA 1
ATOM 3266 C C . SER A 1 404 ? 5.215 -19.768 8.317 1.00 47.72 404 SER A C 1
ATOM 3268 O O . SER A 1 404 ? 6.320 -19.981 7.816 1.00 47.72 404 SER A O 1
ATOM 3270 N N . GLY A 1 405 ? 4.307 -18.984 7.730 1.00 56.41 405 GLY A N 1
ATOM 3271 C CA . GLY A 1 405 ? 4.595 -18.227 6.507 1.00 56.41 405 GLY A CA 1
ATOM 3272 C C . GLY A 1 405 ? 4.363 -18.967 5.185 1.00 56.41 405 GLY A C 1
ATOM 3273 O O . GLY A 1 405 ? 5.025 -18.641 4.200 1.00 56.41 405 GLY A O 1
ATOM 3274 N N . ALA A 1 406 ? 3.437 -19.935 5.134 1.00 68.00 406 ALA A N 1
ATOM 3275 C CA . ALA A 1 406 ? 3.017 -20.555 3.872 1.00 68.00 406 ALA A CA 1
ATOM 3276 C C . ALA A 1 406 ? 2.602 -19.485 2.845 1.00 68.00 406 ALA A C 1
ATOM 3278 O O . ALA A 1 406 ? 1.886 -18.545 3.190 1.00 68.00 406 ALA A O 1
ATOM 3279 N N . TRP A 1 407 ? 3.061 -19.634 1.602 1.00 83.06 407 TRP A N 1
ATOM 3280 C CA . TRP A 1 407 ? 2.710 -18.740 0.503 1.00 83.06 407 TRP A CA 1
ATOM 3281 C C . TRP A 1 407 ? 1.469 -19.257 -0.215 1.00 83.06 407 TRP A C 1
ATOM 3283 O O . TRP A 1 407 ? 1.439 -20.399 -0.667 1.00 83.06 407 TRP A O 1
ATOM 3293 N N . ALA A 1 408 ? 0.464 -18.400 -0.343 1.00 87.69 408 ALA A N 1
ATOM 3294 C CA . ALA A 1 408 ? -0.642 -18.581 -1.267 1.00 87.69 408 ALA A CA 1
ATOM 3295 C C . ALA A 1 408 ? -0.478 -17.607 -2.437 1.00 87.69 408 ALA A C 1
ATOM 3297 O O . ALA A 1 408 ? -0.171 -16.430 -2.239 1.00 87.69 408 ALA A O 1
ATOM 3298 N N . VAL A 1 409 ? -0.703 -18.087 -3.657 1.00 90.62 409 VAL A N 1
ATOM 3299 C CA . VAL A 1 409 ? -0.676 -17.248 -4.857 1.00 90.62 409 VAL A CA 1
ATOM 3300 C C . VAL A 1 409 ? -2.104 -17.046 -5.354 1.00 90.62 409 VAL A C 1
ATOM 3302 O O . VAL A 1 409 ? -2.828 -18.007 -5.638 1.00 90.62 409 VAL A O 1
ATOM 3305 N N . LEU A 1 410 ? -2.511 -15.781 -5.432 1.00 92.25 410 LEU A N 1
ATOM 3306 C CA . LEU A 1 410 ? -3.798 -15.333 -5.963 1.00 92.25 410 LEU A CA 1
ATOM 3307 C C . LEU A 1 410 ? -3.575 -14.537 -7.246 1.00 92.25 410 LEU A C 1
ATOM 3309 O O . LEU A 1 410 ? -2.531 -13.912 -7.415 1.00 92.25 410 LEU A O 1
ATOM 3313 N N . GLU A 1 411 ? -4.562 -14.517 -8.136 1.00 89.94 411 GLU A N 1
ATOM 3314 C CA . GLU A 1 411 ? -4.475 -13.768 -9.391 1.00 89.94 411 GLU A CA 1
ATOM 3315 C C . GLU A 1 411 ? -5.371 -12.537 -9.369 1.00 89.94 411 GLU A C 1
ATOM 3317 O O . GLU A 1 411 ? -6.549 -12.607 -9.018 1.00 89.94 411 GLU A O 1
ATOM 3322 N N . GLN A 1 412 ? -4.845 -11.413 -9.854 1.00 85.69 412 GLN A N 1
ATOM 3323 C CA . GLN A 1 412 ? -5.687 -10.313 -10.299 1.00 85.69 412 GLN A CA 1
ATOM 3324 C C . GLN A 1 412 ? -6.269 -10.659 -11.680 1.00 85.69 412 GLN A C 1
ATOM 3326 O O . GLN A 1 412 ? -5.752 -10.231 -12.714 1.00 85.69 412 GLN A O 1
ATOM 3331 N N . GLY A 1 413 ? -7.312 -11.493 -11.685 1.00 83.12 413 GLY A N 1
ATOM 3332 C CA . GLY A 1 413 ? -7.925 -12.052 -12.892 1.00 83.12 413 GLY A CA 1
ATOM 3333 C C . GLY A 1 413 ? -8.581 -11.027 -13.830 1.00 83.12 413 GLY A C 1
ATOM 3334 O O . GLY A 1 413 ? -8.738 -9.843 -13.518 1.00 83.12 413 GLY A O 1
ATOM 3335 N N . ARG A 1 414 ? -9.015 -11.496 -15.010 1.00 85.62 414 ARG A N 1
ATOM 3336 C CA . ARG A 1 414 ? -9.719 -10.678 -16.023 1.00 85.62 414 ARG A CA 1
ATOM 3337 C C . ARG A 1 414 ? -11.007 -10.042 -15.491 1.00 85.62 414 ARG A C 1
ATOM 3339 O O . ARG A 1 414 ? -11.309 -8.903 -15.825 1.00 85.62 414 ARG A O 1
ATOM 3346 N N . ASN A 1 415 ? -11.712 -10.708 -14.585 1.00 85.50 415 ASN A N 1
ATOM 3347 C CA . ASN A 1 415 ? -12.881 -10.173 -13.880 1.00 85.50 415 ASN A CA 1
ATOM 3348 C C . ASN A 1 415 ? -12.594 -8.899 -13.047 1.00 85.50 415 ASN A C 1
ATOM 3350 O O . ASN A 1 415 ? -13.515 -8.131 -12.755 1.00 85.50 415 ASN A O 1
ATOM 3354 N N . LEU A 1 416 ? -11.331 -8.656 -12.686 1.00 88.12 416 LEU A N 1
ATOM 3355 C CA . LEU A 1 416 ? -10.848 -7.456 -11.989 1.00 88.12 416 LEU A CA 1
ATOM 3356 C C . LEU A 1 416 ? -10.249 -6.412 -12.951 1.00 88.12 416 LEU A C 1
ATOM 3358 O O . LEU A 1 416 ? -9.607 -5.448 -12.536 1.00 88.12 416 LEU A O 1
ATOM 3362 N N . SER A 1 417 ? -10.432 -6.607 -14.256 1.00 90.88 417 SER A N 1
ATOM 3363 C CA . SER A 1 417 ? -9.979 -5.698 -15.305 1.00 90.88 417 SER A CA 1
ATOM 3364 C C . SER A 1 417 ? -11.132 -4.867 -15.872 1.00 90.88 417 SER A C 1
ATOM 3366 O O . SER A 1 417 ? -12.306 -5.222 -15.786 1.00 90.88 417 SER A O 1
ATOM 3368 N N . THR A 1 418 ? -10.768 -3.748 -16.486 1.00 93.00 418 THR A N 1
ATOM 3369 C CA . THR A 1 418 ? -11.611 -2.930 -17.356 1.00 93.00 418 THR A CA 1
ATOM 3370 C C . THR A 1 418 ? -11.061 -2.966 -18.787 1.00 93.00 418 THR A C 1
ATOM 3372 O O . THR A 1 418 ? -10.126 -3.713 -19.080 1.00 93.00 418 THR A O 1
ATOM 3375 N N . ILE A 1 419 ? -11.607 -2.154 -19.691 1.00 94.44 419 ILE A N 1
ATOM 3376 C CA . ILE A 1 419 ? -11.071 -1.956 -21.044 1.00 94.44 419 ILE A CA 1
ATOM 3377 C C . ILE A 1 419 ? -10.572 -0.526 -21.236 1.00 94.44 419 ILE A C 1
ATOM 3379 O O . ILE A 1 419 ? -10.978 0.398 -20.530 1.00 94.44 419 ILE A O 1
ATOM 3383 N N . ARG A 1 420 ? -9.666 -0.355 -22.200 1.00 95.00 420 ARG A N 1
ATOM 3384 C CA . ARG A 1 420 ? -9.231 0.965 -22.658 1.00 95.00 420 ARG A CA 1
ATOM 3385 C C . ARG A 1 420 ? -10.282 1.583 -23.573 1.00 95.00 420 ARG A C 1
ATOM 3387 O O . ARG A 1 420 ? -10.896 0.894 -24.384 1.00 95.00 420 ARG A O 1
ATOM 3394 N N . PHE A 1 421 ? -10.408 2.896 -23.485 1.00 95.31 421 PHE A N 1
ATOM 3395 C CA . PHE A 1 421 ? -11.236 3.724 -24.347 1.00 95.31 421 PHE A CA 1
ATOM 3396 C C . PHE A 1 421 ? -10.380 4.821 -24.975 1.00 95.31 421 PHE A C 1
ATOM 3398 O O . PHE A 1 421 ? -9.351 5.224 -24.434 1.00 95.31 421 PHE A O 1
ATOM 3405 N N . HIS A 1 422 ? -10.802 5.316 -26.127 1.00 94.62 422 HIS A N 1
ATOM 3406 C CA . HIS A 1 422 ? -10.319 6.572 -26.671 1.00 94.62 422 HIS A CA 1
ATOM 3407 C C . HIS A 1 422 ? -10.818 7.744 -25.818 1.00 94.62 422 HIS A C 1
ATOM 3409 O O . HIS A 1 422 ? -11.811 7.644 -25.100 1.00 94.62 422 HIS A O 1
ATOM 3415 N N . MET A 1 423 ? -10.165 8.899 -25.955 1.00 93.62 423 MET A N 1
ATOM 3416 C CA . MET A 1 423 ? -10.543 10.129 -25.245 1.00 93.62 423 MET A CA 1
ATOM 3417 C C . MET A 1 423 ? -11.934 10.672 -25.621 1.00 93.62 423 MET A C 1
ATOM 3419 O O . MET A 1 423 ? -12.423 11.581 -24.960 1.00 93.62 423 MET A O 1
ATOM 3423 N N . ASP A 1 424 ? -12.569 10.131 -26.664 1.00 91.19 424 ASP A N 1
ATOM 3424 C CA . ASP A 1 424 ? -13.951 10.431 -27.050 1.00 91.19 424 ASP A CA 1
ATOM 3425 C C . ASP A 1 424 ? -14.975 9.415 -26.509 1.00 91.19 424 ASP A C 1
ATOM 3427 O O . ASP A 1 424 ? -16.162 9.553 -26.798 1.00 91.19 424 ASP A O 1
ATOM 3431 N N . GLY A 1 425 ? -14.530 8.408 -25.748 1.00 89.94 425 GLY A N 1
ATOM 3432 C CA . GLY A 1 425 ? -15.368 7.371 -25.148 1.00 89.94 425 GLY A CA 1
ATOM 3433 C C . GLY A 1 425 ? -15.566 6.113 -25.999 1.00 89.94 425 GLY A C 1
ATOM 3434 O O . GLY A 1 425 ? -16.185 5.163 -25.529 1.00 89.94 425 GLY A O 1
ATOM 3435 N N . ARG A 1 426 ? -15.034 6.041 -27.229 1.00 92.50 426 ARG A N 1
ATOM 3436 C CA . ARG A 1 426 ? -15.079 4.799 -28.024 1.00 92.50 426 ARG A CA 1
ATOM 3437 C C . ARG A 1 426 ? -14.198 3.708 -27.410 1.00 92.50 426 ARG A C 1
ATOM 3439 O O . ARG A 1 426 ? -13.066 4.018 -27.040 1.00 92.50 426 ARG A O 1
ATOM 3446 N N . PRO A 1 427 ? -14.633 2.435 -27.353 1.00 93.25 427 PRO A N 1
ATOM 3447 C CA . PRO A 1 427 ? -13.762 1.332 -26.948 1.00 93.25 427 PRO A CA 1
ATOM 3448 C C . PRO A 1 427 ? -12.511 1.259 -27.829 1.00 93.25 427 PRO A C 1
ATOM 3450 O O . PRO A 1 427 ? -12.606 1.365 -29.050 1.00 93.25 427 PRO A O 1
ATOM 3453 N N . TYR A 1 428 ? -11.346 1.075 -27.213 1.00 93.94 428 TYR A N 1
ATOM 3454 C CA . TYR A 1 428 ? -10.085 0.912 -27.930 1.00 93.94 428 TYR A CA 1
ATOM 3455 C C . TYR A 1 428 ? -9.911 -0.552 -28.353 1.00 93.94 428 TYR A C 1
ATOM 3457 O O . TYR A 1 428 ? -9.968 -1.456 -27.510 1.00 93.94 428 TYR A O 1
ATOM 3465 N N . THR A 1 429 ? -9.652 -0.778 -29.641 1.00 92.56 429 THR A N 1
ATOM 3466 C CA . THR A 1 429 ? -9.439 -2.110 -30.222 1.00 92.56 429 THR A CA 1
ATOM 3467 C C . THR A 1 429 ? -8.028 -2.281 -30.776 1.00 92.56 429 THR A C 1
ATOM 3469 O O . THR A 1 429 ? -7.394 -1.307 -31.180 1.00 92.56 429 THR A O 1
ATOM 3472 N N . ASP A 1 430 ? -7.533 -3.518 -30.824 1.00 89.00 430 ASP A N 1
ATOM 3473 C CA . ASP A 1 430 ? -6.335 -3.849 -31.604 1.00 89.00 430 ASP A CA 1
ATOM 3474 C C . ASP A 1 430 ? -6.610 -3.948 -33.117 1.00 89.00 430 ASP A C 1
ATOM 3476 O O . ASP A 1 430 ? -7.717 -3.700 -33.598 1.00 89.00 430 ASP A O 1
ATOM 3480 N N . GLU A 1 431 ? -5.572 -4.329 -33.865 1.00 88.19 431 GLU A N 1
ATOM 3481 C CA . GLU A 1 431 ? -5.592 -4.571 -35.314 1.00 88.19 431 GLU A CA 1
ATOM 3482 C C . GLU A 1 431 ? -6.596 -5.659 -35.732 1.00 88.19 431 GLU A C 1
ATOM 3484 O O . GLU A 1 431 ? -7.059 -5.655 -36.870 1.00 88.19 431 GLU A O 1
ATOM 3489 N N . ASN A 1 432 ? -6.969 -6.557 -34.814 1.00 87.62 432 ASN A N 1
ATOM 3490 C CA . ASN A 1 432 ? -7.942 -7.625 -35.043 1.00 87.62 432 ASN A CA 1
ATOM 3491 C C . ASN A 1 432 ? -9.359 -7.237 -34.586 1.00 87.62 432 ASN A C 1
ATOM 3493 O O . ASN A 1 432 ? -10.259 -8.073 -34.614 1.00 87.62 432 ASN A O 1
ATOM 3497 N N . GLY A 1 433 ? -9.569 -5.996 -34.133 1.00 87.31 433 GLY A N 1
ATOM 3498 C CA . GLY A 1 433 ? -10.861 -5.519 -33.644 1.00 87.31 433 GLY A CA 1
ATOM 3499 C C . GLY A 1 433 ? -11.216 -5.974 -32.224 1.00 87.31 433 GLY A C 1
ATOM 3500 O O . GLY A 1 433 ? -12.345 -5.746 -31.789 1.00 87.31 433 GLY A O 1
ATOM 3501 N N . LYS A 1 434 ? -10.287 -6.579 -31.470 1.00 90.06 434 LYS A N 1
ATOM 3502 C CA . LYS A 1 434 ? -10.538 -7.026 -30.091 1.00 90.06 434 LYS A CA 1
ATOM 3503 C C . LYS A 1 434 ? -10.344 -5.897 -29.092 1.00 90.06 434 LYS A C 1
ATOM 3505 O O . LYS A 1 434 ? -9.407 -5.110 -29.213 1.00 90.06 434 LYS A O 1
ATOM 3510 N N . TYR A 1 435 ? -11.198 -5.838 -28.068 1.00 93.12 435 TYR A N 1
ATOM 3511 C CA . TYR A 1 435 ? -11.020 -4.897 -26.959 1.00 93.12 435 TYR A CA 1
ATOM 3512 C C . TYR A 1 435 ? -9.723 -5.162 -26.204 1.00 93.12 435 TYR A C 1
ATOM 3514 O O . TYR A 1 435 ? -9.331 -6.310 -26.012 1.00 93.12 435 TYR A O 1
ATOM 3522 N N . ILE A 1 436 ? -9.074 -4.085 -25.752 1.00 92.06 436 ILE A N 1
ATOM 3523 C CA . ILE A 1 436 ? -7.794 -4.176 -25.044 1.00 92.06 436 ILE A CA 1
ATOM 3524 C C . ILE A 1 436 ? -7.996 -4.004 -23.532 1.00 92.06 436 ILE A C 1
ATOM 3526 O O . ILE A 1 436 ? -8.063 -2.866 -23.045 1.00 92.06 436 ILE A O 1
ATOM 3530 N N . PRO A 1 437 ? -8.036 -5.110 -22.764 1.00 90.38 437 PRO A N 1
ATOM 3531 C CA . PRO A 1 437 ? -8.209 -5.080 -21.317 1.00 90.38 437 PRO A CA 1
ATOM 3532 C C . PRO A 1 437 ? -7.018 -4.462 -20.578 1.00 90.38 437 PRO A C 1
ATOM 3534 O O . PRO A 1 437 ? -5.856 -4.577 -20.984 1.00 90.38 437 PRO A O 1
ATOM 3537 N N . VAL A 1 438 ? -7.307 -3.826 -19.449 1.00 89.19 438 VAL A N 1
ATOM 3538 C CA . VAL A 1 438 ? -6.344 -3.252 -18.503 1.00 89.19 438 VAL A CA 1
ATOM 3539 C C . VAL A 1 438 ? -6.832 -3.508 -17.082 1.00 89.19 438 VAL A C 1
ATOM 3541 O O . VAL A 1 438 ? -8.034 -3.519 -16.852 1.00 89.19 438 VAL A O 1
ATOM 3544 N N . SER A 1 439 ? -5.925 -3.703 -16.124 1.00 87.31 439 SER A N 1
ATOM 3545 C CA . SER A 1 439 ? -6.307 -3.773 -14.706 1.00 87.31 439 SER A CA 1
ATOM 3546 C C . SER A 1 439 ? -7.126 -2.532 -14.325 1.00 87.31 439 SER A C 1
ATOM 3548 O O . SER A 1 439 ? -6.721 -1.414 -14.655 1.00 87.31 439 SER A O 1
ATOM 3550 N N . ALA A 1 440 ? -8.259 -2.716 -13.638 1.00 88.88 440 ALA A N 1
ATOM 3551 C CA . ALA A 1 440 ? -9.108 -1.614 -13.169 1.00 88.88 440 ALA A CA 1
ATOM 3552 C C . ALA A 1 440 ? -8.564 -0.966 -11.877 1.00 88.88 440 ALA A C 1
ATOM 3554 O O . ALA A 1 440 ? -9.302 -0.381 -11.088 1.00 88.88 440 ALA A O 1
ATOM 3555 N N . GLY A 1 441 ? -7.246 -1.045 -11.676 1.00 86.88 441 GLY A N 1
ATOM 3556 C CA . GLY A 1 441 ? -6.537 -0.490 -10.531 1.00 86.88 441 GLY A CA 1
ATOM 3557 C C . GLY A 1 441 ? -6.328 -1.500 -9.413 1.00 86.88 441 GLY A C 1
ATOM 3558 O O . GLY A 1 441 ? -6.794 -2.638 -9.459 1.00 86.88 441 GLY A O 1
ATOM 3559 N N . HIS A 1 442 ? -5.579 -1.092 -8.395 1.00 85.88 442 HIS A N 1
ATOM 3560 C CA . HIS A 1 442 ? -5.329 -1.943 -7.234 1.00 85.88 442 HIS A CA 1
ATOM 3561 C C . HIS A 1 442 ? -6.493 -1.916 -6.231 1.00 85.88 442 HIS A C 1
ATOM 3563 O O . HIS A 1 442 ? -6.534 -2.770 -5.353 1.00 85.88 442 HIS A O 1
ATOM 3569 N N . GLY A 1 443 ? -7.456 -0.989 -6.349 1.00 86.50 443 GLY A N 1
ATOM 3570 C CA . GLY A 1 443 ? -8.690 -1.004 -5.548 1.00 86.50 443 GLY A CA 1
ATOM 3571 C C . GLY A 1 443 ? -9.496 -2.286 -5.711 1.00 86.50 443 GLY A C 1
ATOM 3572 O O . GLY A 1 443 ? -10.053 -2.794 -4.747 1.00 86.50 443 GLY A O 1
ATOM 3573 N N . GLU A 1 444 ? -9.413 -2.895 -6.888 1.00 87.62 444 GLU A N 1
ATOM 3574 C CA . GLU A 1 444 ? -10.013 -4.186 -7.218 1.00 87.62 444 GLU A CA 1
ATOM 3575 C C . GLU A 1 444 ? -9.531 -5.358 -6.359 1.00 87.62 444 GLU A C 1
ATOM 3577 O O . GLU A 1 444 ? -10.225 -6.367 -6.237 1.00 87.62 444 GLU A O 1
ATOM 3582 N N . LEU A 1 445 ? -8.359 -5.229 -5.728 1.00 88.00 445 LEU A N 1
ATOM 3583 C CA . LEU A 1 445 ? -7.828 -6.243 -4.816 1.00 88.00 445 LEU A CA 1
ATOM 3584 C C . LEU A 1 445 ? -8.760 -6.496 -3.627 1.00 88.00 445 LEU A C 1
ATOM 3586 O O . LEU A 1 445 ? -8.719 -7.581 -3.053 1.00 88.00 445 LEU A O 1
ATOM 3590 N N . ILE A 1 446 ? -9.632 -5.542 -3.290 1.00 88.50 446 ILE A N 1
ATOM 3591 C CA . ILE A 1 446 ? -10.644 -5.690 -2.243 1.00 88.50 446 ILE A CA 1
ATOM 3592 C C . ILE A 1 446 ? -11.564 -6.898 -2.482 1.00 88.50 446 ILE A C 1
ATOM 3594 O O . ILE A 1 446 ? -11.989 -7.551 -1.532 1.00 88.50 446 ILE A O 1
ATOM 3598 N N . HIS A 1 447 ? -11.813 -7.262 -3.744 1.00 87.56 447 HIS A N 1
ATOM 3599 C CA . HIS A 1 447 ? -12.626 -8.425 -4.103 1.00 87.56 447 HIS A CA 1
ATOM 3600 C C . HIS A 1 447 ? -11.905 -9.758 -3.875 1.00 87.56 447 HIS A C 1
ATOM 3602 O O . HIS A 1 447 ? -12.558 -10.795 -3.790 1.00 87.56 447 HIS A O 1
ATOM 3608 N N . LEU A 1 448 ? -10.576 -9.742 -3.736 1.00 89.31 448 LEU A N 1
ATOM 3609 C CA . LEU A 1 448 ? -9.797 -10.924 -3.371 1.00 89.31 448 LEU A CA 1
ATOM 3610 C C . LEU A 1 448 ? -9.774 -11.151 -1.858 1.00 89.31 448 LEU A C 1
ATOM 3612 O O . LEU A 1 448 ? -9.450 -12.251 -1.426 1.00 89.31 448 LEU A O 1
ATOM 3616 N N . PHE A 1 449 ? -10.136 -10.160 -1.032 1.00 88.81 449 PHE A N 1
ATOM 3617 C CA . PHE A 1 449 ? -10.063 -10.302 0.429 1.00 88.81 449 PHE A CA 1
ATOM 3618 C C . PHE A 1 449 ? -10.991 -11.412 0.932 1.00 88.81 449 PHE A C 1
ATOM 3620 O O . PHE A 1 449 ? -10.656 -12.117 1.881 1.00 88.81 449 PHE A O 1
ATOM 3627 N N . ASP A 1 450 ? -12.115 -11.634 0.246 1.00 83.75 450 ASP A N 1
ATOM 3628 C CA . ASP A 1 450 ? -13.006 -12.740 0.564 1.00 83.75 450 ASP A CA 1
ATOM 3629 C C . ASP A 1 450 ? -12.336 -14.106 0.366 1.00 83.75 450 ASP A C 1
ATOM 3631 O O . ASP A 1 450 ? -12.465 -14.971 1.234 1.00 83.75 450 ASP A O 1
ATOM 3635 N N . GLU A 1 451 ? -11.604 -14.281 -0.736 1.00 87.62 451 GLU A N 1
ATOM 3636 C CA . GLU A 1 451 ? -10.816 -15.483 -1.028 1.00 87.62 451 GLU A CA 1
ATOM 3637 C C . GLU A 1 451 ? -9.642 -15.632 -0.051 1.00 87.62 451 GLU A C 1
ATOM 3639 O O . GLU A 1 451 ? -9.385 -16.728 0.448 1.00 87.62 451 GLU A O 1
ATOM 3644 N N . ILE A 1 452 ? -8.990 -14.521 0.301 1.00 89.25 452 ILE A N 1
ATOM 3645 C CA . ILE A 1 452 ? -7.928 -14.467 1.311 1.00 89.25 452 ILE A CA 1
ATOM 3646 C C . ILE A 1 452 ? -8.414 -15.044 2.645 1.00 89.25 452 ILE A C 1
ATOM 3648 O O . ILE A 1 452 ? -7.779 -15.948 3.187 1.00 89.25 452 ILE A O 1
ATOM 3652 N N . THR A 1 453 ? -9.554 -14.577 3.163 1.00 84.88 453 THR A N 1
ATOM 3653 C CA . THR A 1 453 ? -10.097 -15.090 4.430 1.00 84.88 453 THR A CA 1
ATOM 3654 C C . THR A 1 453 ? -10.568 -16.540 4.321 1.00 84.88 453 THR A C 1
ATOM 3656 O O . THR A 1 453 ? -10.558 -17.252 5.318 1.00 84.88 453 THR A O 1
ATOM 3659 N N . ASN A 1 454 ? -10.973 -17.007 3.137 1.00 84.88 454 ASN A N 1
ATOM 3660 C CA . ASN A 1 454 ? -11.343 -18.412 2.949 1.00 84.88 454 ASN A CA 1
ATOM 3661 C C . ASN A 1 454 ? -10.107 -19.329 2.980 1.00 84.88 454 ASN A C 1
ATOM 3663 O O . ASN A 1 454 ? -10.170 -20.412 3.557 1.00 84.88 454 ASN A O 1
ATOM 3667 N N . ASN A 1 455 ? -8.984 -18.887 2.401 1.00 86.56 455 ASN A N 1
ATOM 3668 C CA . ASN A 1 455 ? -7.714 -19.620 2.428 1.00 86.56 455 ASN A CA 1
ATOM 3669 C C . ASN A 1 455 ? -7.054 -19.599 3.815 1.00 86.56 455 ASN A C 1
ATOM 3671 O O . ASN A 1 455 ? -6.384 -20.557 4.195 1.00 86.56 455 ASN A O 1
ATOM 3675 N N . PHE A 1 456 ? -7.261 -18.520 4.574 1.00 86.94 456 PHE A N 1
ATOM 3676 C CA . PHE A 1 456 ? -6.737 -18.341 5.926 1.00 86.94 456 PHE A CA 1
ATOM 3677 C C . PHE A 1 456 ? -7.881 -18.014 6.900 1.00 86.94 456 PHE A C 1
ATOM 3679 O O . PHE A 1 456 ? -8.030 -16.862 7.314 1.00 86.94 456 PHE A O 1
ATOM 3686 N N . PRO A 1 457 ? -8.702 -19.012 7.284 1.00 84.19 457 PRO A N 1
ATOM 3687 C CA . PRO A 1 457 ? -9.888 -18.792 8.112 1.00 84.19 457 PRO A CA 1
ATOM 3688 C C . PRO A 1 457 ? -9.557 -18.292 9.519 1.00 84.19 457 PRO A C 1
ATOM 3690 O O . PRO A 1 457 ? -10.399 -17.653 10.140 1.00 84.19 457 PRO A O 1
ATOM 3693 N N . ASP A 1 458 ? -8.346 -18.528 10.012 1.00 82.19 458 ASP A N 1
ATOM 3694 C CA . ASP A 1 458 ? -7.908 -18.057 11.328 1.00 82.19 458 ASP A CA 1
ATOM 3695 C C . ASP A 1 458 ? -7.280 -16.651 11.276 1.00 82.19 458 ASP A C 1
ATOM 3697 O O . ASP A 1 458 ? -6.949 -16.087 12.315 1.00 82.19 458 ASP A O 1
ATOM 3701 N N . ALA A 1 459 ? -7.112 -16.059 10.084 1.00 88.06 459 ALA A N 1
ATOM 3702 C CA . ALA A 1 459 ? -6.548 -14.721 9.955 1.00 88.06 459 ALA A CA 1
ATOM 3703 C C . ALA A 1 459 ? -7.531 -13.657 10.462 1.00 88.06 459 ALA A C 1
ATOM 3705 O O . ALA A 1 459 ? -8.681 -13.584 10.025 1.00 88.06 459 ALA A O 1
ATOM 3706 N N . GLU A 1 460 ? -7.043 -12.784 11.339 1.00 89.06 460 GLU A N 1
ATOM 3707 C CA . GLU A 1 460 ? -7.800 -11.656 11.893 1.00 89.06 460 GLU A CA 1
ATOM 3708 C C . GLU A 1 460 ? -7.313 -10.315 11.344 1.00 89.06 460 GLU A C 1
ATOM 3710 O O . GLU A 1 460 ? -8.054 -9.333 11.354 1.00 89.06 460 GLU A O 1
ATOM 3715 N N . CYS A 1 461 ? -6.074 -10.264 10.849 1.00 91.50 461 CYS A N 1
ATOM 3716 C CA . CYS A 1 461 ? -5.454 -9.053 10.335 1.00 91.50 461 CYS A CA 1
ATOM 3717 C C . CYS A 1 461 ? -4.751 -9.303 9.000 1.00 91.50 461 CYS A C 1
ATOM 3719 O O . CYS A 1 461 ? -4.100 -10.332 8.817 1.00 91.50 461 CYS A O 1
ATOM 3721 N N . LEU A 1 462 ? -4.834 -8.328 8.097 1.00 93.69 462 LEU A N 1
ATOM 3722 C CA . LEU A 1 462 ? -4.103 -8.292 6.837 1.00 93.69 462 LEU A CA 1
ATOM 3723 C C . LEU A 1 462 ? -3.126 -7.118 6.827 1.00 93.69 462 LEU A C 1
ATOM 3725 O O . LEU A 1 462 ? -3.536 -5.974 6.986 1.00 93.69 462 LEU A O 1
ATOM 3729 N N . HIS A 1 463 ? -1.852 -7.386 6.577 1.00 93.75 463 HIS A N 1
ATOM 3730 C CA . HIS A 1 463 ? -0.819 -6.385 6.352 1.00 93.75 463 HIS A CA 1
ATOM 3731 C C . HIS A 1 463 ? -0.459 -6.334 4.869 1.00 93.75 463 HIS A C 1
ATOM 3733 O O . HIS A 1 463 ? 0.031 -7.316 4.315 1.00 93.75 463 HIS A O 1
ATOM 3739 N N . ILE A 1 464 ? -0.679 -5.192 4.222 1.00 92.88 464 ILE A N 1
ATOM 3740 C CA . ILE A 1 464 ? -0.361 -4.992 2.806 1.00 92.88 464 ILE A CA 1
ATOM 3741 C C . ILE A 1 464 ? 0.940 -4.214 2.667 1.00 92.88 464 ILE A C 1
ATOM 3743 O O . ILE A 1 464 ? 1.142 -3.202 3.343 1.00 92.88 464 ILE A O 1
ATOM 3747 N N . ARG A 1 465 ? 1.807 -4.697 1.770 1.00 90.19 465 ARG A N 1
ATOM 3748 C CA . ARG A 1 465 ? 3.091 -4.075 1.428 1.00 90.19 465 ARG A CA 1
ATOM 3749 C C . ARG A 1 465 ? 3.319 -4.088 -0.076 1.00 90.19 465 ARG A C 1
ATOM 3751 O O . ARG A 1 465 ? 2.975 -5.055 -0.751 1.00 90.19 465 ARG A O 1
ATOM 3758 N N . ASN A 1 466 ? 4.003 -3.068 -0.580 1.00 89.81 466 ASN A N 1
ATOM 3759 C CA . ASN A 1 466 ? 4.431 -3.043 -1.974 1.00 89.81 466 ASN A CA 1
ATOM 3760 C C . ASN A 1 466 ? 5.608 -3.989 -2.253 1.00 89.81 466 ASN A C 1
ATOM 3762 O O . ASN A 1 466 ? 6.538 -4.119 -1.448 1.00 89.81 466 ASN A O 1
ATOM 3766 N N . ILE A 1 467 ? 5.589 -4.597 -3.442 1.00 91.19 467 ILE A N 1
ATOM 3767 C CA . ILE A 1 467 ? 6.674 -5.447 -3.945 1.00 91.19 467 ILE A CA 1
ATOM 3768 C C . ILE A 1 467 ? 7.972 -4.658 -4.181 1.00 91.19 467 ILE A C 1
ATOM 3770 O O . ILE A 1 467 ? 9.056 -5.179 -3.948 1.00 91.19 467 ILE A O 1
ATOM 3774 N N . ASP A 1 468 ? 7.860 -3.389 -4.577 1.00 89.31 468 ASP A N 1
ATOM 3775 C CA . ASP A 1 468 ? 8.973 -2.523 -4.978 1.00 89.31 468 ASP A CA 1
ATOM 3776 C C . ASP A 1 468 ? 9.524 -1.628 -3.857 1.00 89.31 468 ASP A C 1
ATOM 3778 O O . ASP A 1 468 ? 10.425 -0.829 -4.099 1.00 89.31 468 ASP A O 1
ATOM 3782 N N . ASN A 1 469 ? 9.004 -1.760 -2.633 1.00 91.06 469 ASN A N 1
ATOM 3783 C CA . ASN A 1 469 ? 9.545 -1.118 -1.437 1.00 91.06 469 ASN A CA 1
ATOM 3784 C C . ASN A 1 469 ? 10.441 -2.110 -0.679 1.00 91.06 469 ASN A C 1
ATOM 3786 O O . ASN A 1 469 ? 9.924 -2.928 0.086 1.00 91.06 469 ASN A O 1
ATOM 3790 N N . VAL A 1 470 ? 11.755 -2.078 -0.907 1.00 89.31 470 VAL A N 1
ATOM 3791 C CA . VAL A 1 470 ? 12.719 -3.053 -0.358 1.00 89.31 470 VAL A CA 1
ATOM 3792 C C . VAL A 1 470 ? 13.384 -2.479 0.888 1.00 89.31 470 VAL A C 1
ATOM 3794 O O . VAL A 1 470 ? 14.242 -1.608 0.798 1.00 89.31 470 VAL A O 1
ATOM 3797 N N . ILE A 1 471 ? 12.997 -2.961 2.066 1.00 88.06 471 ILE A N 1
ATOM 3798 C CA . ILE A 1 471 ? 13.431 -2.395 3.352 1.00 88.06 471 ILE A CA 1
ATOM 3799 C C . ILE A 1 471 ? 14.568 -3.184 4.008 1.00 88.06 471 ILE A C 1
ATOM 3801 O O . ILE A 1 471 ? 15.207 -2.662 4.923 1.00 88.06 471 ILE A O 1
ATOM 3805 N N . GLY A 1 472 ? 14.807 -4.419 3.554 1.00 84.06 472 GLY A N 1
ATOM 3806 C CA . GLY A 1 472 ? 15.826 -5.305 4.115 1.00 84.06 472 GLY A CA 1
ATOM 3807 C C . GLY A 1 472 ? 15.330 -6.190 5.253 1.00 84.06 472 GLY A C 1
ATOM 3808 O O . GLY A 1 472 ? 14.149 -6.188 5.600 1.00 84.06 472 GLY A O 1
ATOM 3809 N N . SER A 1 473 ? 16.251 -6.939 5.861 1.00 75.31 473 SER A N 1
ATOM 3810 C CA . SER A 1 473 ? 15.962 -7.879 6.959 1.00 75.31 473 SER A CA 1
ATOM 3811 C C . SER A 1 473 ? 16.732 -7.605 8.254 1.00 75.31 473 SER A C 1
ATOM 3813 O O . SER A 1 473 ? 16.751 -8.454 9.142 1.00 75.31 473 SER A O 1
ATOM 3815 N N . SER A 1 474 ? 17.362 -6.436 8.395 1.00 77.75 474 SER A N 1
ATOM 3816 C CA . SER A 1 474 ? 18.117 -6.117 9.611 1.00 77.75 474 SER A CA 1
ATOM 3817 C C . SER A 1 474 ? 17.219 -6.028 10.857 1.00 77.75 474 SER A C 1
ATOM 3819 O O . SER A 1 474 ? 16.027 -5.707 10.790 1.00 77.75 474 SER A O 1
ATOM 3821 N N . LEU A 1 475 ? 17.804 -6.292 12.030 1.00 75.88 475 LEU A N 1
ATOM 3822 C CA . LEU A 1 475 ? 17.099 -6.278 13.320 1.00 75.88 475 LEU A CA 1
ATOM 3823 C C . LEU A 1 475 ? 16.436 -4.929 13.631 1.00 75.88 475 LEU A C 1
ATOM 3825 O O . LEU A 1 475 ? 15.331 -4.900 14.183 1.00 75.88 475 LEU A O 1
ATOM 3829 N N . ASP A 1 476 ? 17.077 -3.825 13.250 1.00 81.94 476 ASP A N 1
ATOM 3830 C CA . ASP A 1 476 ? 16.526 -2.481 13.426 1.00 81.94 476 ASP A CA 1
ATOM 3831 C C . ASP A 1 476 ? 15.260 -2.297 12.585 1.00 81.94 476 ASP A C 1
ATOM 3833 O O . ASP A 1 476 ? 14.241 -1.840 13.101 1.00 81.94 476 ASP A O 1
ATOM 3837 N N . ARG A 1 477 ? 15.266 -2.758 11.325 1.00 85.06 477 ARG A N 1
ATOM 3838 C CA . ARG A 1 477 ? 14.095 -2.696 10.431 1.00 85.06 477 ARG A CA 1
ATOM 3839 C C . ARG A 1 477 ? 12.947 -3.548 10.950 1.00 85.06 477 ARG A C 1
ATOM 3841 O O . ARG A 1 477 ? 11.804 -3.094 10.955 1.00 85.06 477 ARG A O 1
ATOM 3848 N N . SER A 1 478 ? 13.238 -4.755 11.438 1.00 79.00 478 SER A N 1
ATOM 3849 C CA . SER A 1 478 ? 12.216 -5.597 12.073 1.00 79.00 478 SER A CA 1
ATOM 3850 C C . SER A 1 478 ? 11.623 -4.906 13.302 1.00 79.00 478 SER A C 1
ATOM 3852 O O . SER A 1 478 ? 10.406 -4.874 13.476 1.00 79.00 478 SER A O 1
ATOM 3854 N N . SER A 1 479 ? 12.463 -4.303 14.144 1.00 82.25 479 SER A N 1
ATOM 3855 C CA . SER A 1 479 ? 12.023 -3.596 15.351 1.00 82.25 479 SER A CA 1
ATOM 3856 C C . SER A 1 479 ? 11.137 -2.393 15.024 1.00 82.25 479 SER A C 1
ATOM 3858 O O . SER A 1 479 ? 10.094 -2.218 15.652 1.00 82.25 479 SER A O 1
ATOM 3860 N N . GLU A 1 480 ? 11.504 -1.615 14.005 1.00 89.56 480 GLU A N 1
ATOM 3861 C CA . GLU A 1 480 ? 10.707 -0.499 13.495 1.00 89.56 480 GLU A CA 1
ATOM 3862 C C . GLU A 1 480 ? 9.356 -0.971 12.936 1.00 89.56 480 GLU A C 1
ATOM 3864 O O . GLU A 1 480 ? 8.334 -0.365 13.253 1.00 89.56 480 GLU A O 1
ATOM 3869 N N . LEU A 1 481 ? 9.316 -2.067 12.165 1.00 87.62 481 LEU A N 1
ATOM 3870 C CA . LEU A 1 481 ? 8.075 -2.611 11.593 1.00 87.62 481 LEU A CA 1
ATOM 3871 C C . LEU A 1 481 ? 7.146 -3.241 12.646 1.00 87.62 481 LEU A C 1
ATOM 3873 O O . LEU A 1 481 ? 5.931 -3.300 12.456 1.00 87.62 481 LEU A O 1
ATOM 3877 N N . ASN A 1 482 ? 7.687 -3.689 13.778 1.00 84.50 482 ASN A N 1
ATOM 3878 C CA . ASN A 1 482 ? 6.883 -4.282 14.846 1.00 84.50 482 ASN A CA 1
ATOM 3879 C C . ASN A 1 482 ? 5.995 -3.262 15.559 1.00 84.50 482 ASN A C 1
ATOM 3881 O O . ASN A 1 482 ? 4.912 -3.620 16.009 1.00 84.50 482 ASN A O 1
ATOM 3885 N N . ILE A 1 483 ? 6.425 -2.004 15.633 1.00 88.56 483 ILE A N 1
ATOM 3886 C CA . ILE A 1 483 ? 5.690 -0.926 16.300 1.00 88.56 483 ILE A CA 1
ATOM 3887 C C . ILE A 1 483 ? 4.327 -0.642 15.648 1.00 88.56 483 ILE A C 1
ATOM 3889 O O . ILE A 1 483 ? 3.329 -0.645 16.372 1.00 88.56 483 ILE A O 1
ATOM 3893 N N . PRO A 1 484 ? 4.210 -0.427 14.322 1.00 91.56 484 PRO A N 1
ATOM 3894 C CA . PRO A 1 484 ? 2.907 -0.220 13.702 1.00 91.56 484 PRO A CA 1
ATOM 3895 C C . PRO A 1 484 ? 2.009 -1.466 13.788 1.00 91.56 484 PRO A C 1
ATOM 3897 O O . PRO A 1 484 ? 0.809 -1.324 14.017 1.00 91.56 484 PRO A O 1
ATOM 3900 N N . ALA A 1 485 ? 2.574 -2.678 13.707 1.00 89.00 485 ALA A N 1
ATOM 3901 C CA . ALA A 1 485 ? 1.822 -3.922 13.897 1.00 89.00 485 ALA A CA 1
ATOM 3902 C C . ALA A 1 485 ? 1.277 -4.061 15.333 1.00 89.00 485 ALA A C 1
ATOM 3904 O O . ALA A 1 485 ? 0.137 -4.471 15.545 1.00 89.00 485 ALA A O 1
ATOM 3905 N N . GLU A 1 486 ? 2.081 -3.690 16.329 1.00 88.00 486 GLU A N 1
ATOM 3906 C CA . GLU A 1 486 ? 1.688 -3.674 17.737 1.00 88.00 486 GLU A CA 1
ATOM 3907 C C . GLU A 1 486 ? 0.630 -2.607 18.028 1.00 88.00 486 GLU A C 1
ATOM 3909 O O . GLU A 1 486 ? -0.340 -2.878 18.734 1.00 88.00 486 GLU A O 1
ATOM 3914 N N . CYS A 1 487 ? 0.779 -1.420 17.439 1.00 90.62 487 CYS A N 1
ATOM 3915 C CA . CYS A 1 487 ? -0.215 -0.359 17.520 1.00 90.62 487 CYS A CA 1
ATOM 3916 C C . CYS A 1 487 ? -1.563 -0.818 16.949 1.00 90.62 487 CYS A C 1
ATOM 3918 O O . CYS A 1 487 ? -2.582 -0.662 17.620 1.00 90.62 487 CYS A O 1
ATOM 3920 N N . PHE A 1 488 ? -1.565 -1.457 15.771 1.00 93.31 488 PHE A N 1
ATOM 3921 C CA . PHE A 1 488 ? -2.776 -2.044 15.196 1.00 93.31 488 PHE A CA 1
ATOM 3922 C C . PHE A 1 488 ? -3.412 -3.063 16.143 1.00 93.31 488 PHE A C 1
ATOM 3924 O O . PHE A 1 488 ? -4.600 -2.953 16.437 1.00 93.31 488 PHE A O 1
ATOM 3931 N N . LYS A 1 489 ? -2.624 -4.020 16.655 1.00 89.50 489 LYS A N 1
ATOM 3932 C CA . LYS A 1 489 ? -3.124 -5.051 17.571 1.00 89.50 489 LYS A CA 1
ATOM 3933 C C . LYS A 1 489 ? -3.803 -4.431 18.793 1.00 89.50 489 LYS A C 1
ATOM 3935 O O . LYS A 1 489 ? -4.923 -4.796 19.113 1.00 89.50 489 LYS A O 1
ATOM 3940 N N . ILE A 1 490 ? -3.143 -3.485 19.459 1.00 88.81 490 ILE A N 1
ATOM 3941 C CA . ILE A 1 490 ? -3.675 -2.883 20.686 1.00 88.81 490 ILE A CA 1
ATOM 3942 C C . ILE A 1 490 ? -4.937 -2.069 20.401 1.00 88.81 490 ILE A C 1
ATOM 3944 O O . ILE A 1 490 ? -5.911 -2.200 21.137 1.00 88.81 490 ILE A O 1
ATOM 3948 N N . ILE A 1 491 ? -4.946 -1.256 19.338 1.00 92.44 491 ILE A N 1
ATOM 3949 C CA . ILE A 1 491 ? -6.151 -0.513 18.946 1.00 92.44 491 ILE A CA 1
ATOM 3950 C C . ILE A 1 491 ? -7.291 -1.497 18.678 1.00 92.44 491 ILE A C 1
ATOM 3952 O O . ILE A 1 491 ? -8.386 -1.295 19.195 1.00 92.44 491 ILE A O 1
ATOM 3956 N N . ARG A 1 492 ? -7.033 -2.585 17.944 1.00 91.50 492 ARG A N 1
ATOM 3957 C CA . ARG A 1 492 ? -8.028 -3.631 17.705 1.00 91.50 492 ARG A CA 1
ATOM 3958 C C . ARG A 1 492 ? -8.556 -4.234 18.999 1.00 91.50 492 ARG A C 1
ATOM 3960 O O . ARG A 1 492 ? -9.763 -4.193 19.196 1.00 91.50 492 ARG A O 1
ATOM 3967 N N . ASP A 1 493 ? -7.685 -4.722 19.876 1.00 87.69 493 ASP A N 1
ATOM 3968 C CA . ASP A 1 493 ? -8.080 -5.368 21.134 1.00 87.69 493 ASP A CA 1
ATOM 3969 C C . ASP A 1 493 ? -8.918 -4.409 22.011 1.00 87.69 493 ASP A C 1
ATOM 3971 O O . ASP A 1 493 ? -9.920 -4.807 22.607 1.00 87.69 493 ASP A O 1
ATOM 3975 N N . CYS A 1 494 ? -8.562 -3.117 22.049 1.00 91.88 494 CYS A N 1
ATOM 3976 C CA . CYS A 1 494 ? -9.349 -2.095 22.738 1.00 91.88 494 CYS A CA 1
ATOM 3977 C C . CYS A 1 494 ? -10.736 -1.901 22.110 1.00 91.88 494 CYS A C 1
ATOM 3979 O O . CYS A 1 494 ? -11.729 -1.842 22.831 1.00 91.88 494 CYS A O 1
ATOM 3981 N N . ILE A 1 495 ? -10.824 -1.784 20.784 1.00 93.75 495 ILE A N 1
ATOM 3982 C CA . ILE A 1 495 ? -12.101 -1.578 20.090 1.00 93.75 495 ILE A CA 1
ATOM 3983 C C . ILE A 1 495 ? -12.982 -2.825 20.167 1.00 93.75 495 ILE A C 1
ATOM 3985 O O . ILE A 1 495 ? -14.182 -2.695 20.372 1.00 93.75 495 ILE A O 1
ATOM 3989 N N . GLU A 1 496 ? -12.408 -4.019 20.072 1.00 88.88 496 GLU A N 1
ATOM 3990 C CA . GLU A 1 496 ? -13.100 -5.293 20.275 1.00 88.88 496 GLU A CA 1
ATOM 3991 C C . GLU A 1 496 ? -13.707 -5.383 21.679 1.00 88.88 496 GLU A C 1
ATOM 3993 O O . GLU A 1 496 ? -14.894 -5.685 21.815 1.00 88.88 496 GLU A O 1
ATOM 3998 N N . PHE A 1 497 ? -12.950 -5.003 22.713 1.00 89.88 497 PHE A N 1
ATOM 3999 C CA . PHE A 1 497 ? -13.487 -4.897 24.068 1.00 89.88 497 PHE A CA 1
ATOM 4000 C C . PHE A 1 497 ? -14.653 -3.898 24.149 1.00 89.88 497 PHE A C 1
ATOM 4002 O O . PHE A 1 497 ? -15.702 -4.217 24.704 1.00 89.88 497 PHE A O 1
ATOM 4009 N N . LEU A 1 498 ? -14.506 -2.700 23.571 1.00 93.44 498 LEU A N 1
ATOM 4010 C CA . LEU A 1 498 ? -15.561 -1.680 23.596 1.00 93.44 498 LEU A CA 1
ATOM 4011 C C . LEU A 1 498 ? -16.815 -2.109 22.822 1.00 93.44 498 LEU A C 1
ATOM 4013 O O . LEU A 1 498 ? -17.920 -1.858 23.297 1.00 93.44 498 LEU A O 1
ATOM 4017 N N . ARG A 1 499 ? -16.665 -2.783 21.674 1.00 92.31 499 ARG A N 1
ATOM 4018 C CA . ARG A 1 499 ? -17.788 -3.341 20.907 1.00 92.31 499 ARG A CA 1
ATOM 4019 C C . ARG A 1 499 ? -18.597 -4.317 21.762 1.00 92.31 499 ARG A C 1
ATOM 4021 O O . ARG A 1 499 ? -19.812 -4.172 21.822 1.00 92.31 499 ARG A O 1
ATOM 4028 N N . ALA A 1 500 ? -17.935 -5.236 22.471 1.00 88.00 500 ALA A N 1
ATOM 4029 C CA . ALA A 1 500 ? -18.609 -6.178 23.365 1.00 88.00 500 ALA A CA 1
ATOM 4030 C C . ALA A 1 500 ? -19.368 -5.460 24.495 1.00 88.00 500 ALA A C 1
ATOM 4032 O O . ALA A 1 500 ? -20.523 -5.767 24.756 1.00 88.00 500 ALA A O 1
ATOM 4033 N N . GLN A 1 501 ? -18.756 -4.450 25.124 1.00 90.25 501 GLN A N 1
ATOM 4034 C CA . GLN A 1 501 ? -19.402 -3.707 26.214 1.00 90.25 501 GLN A CA 1
ATOM 4035 C C . GLN A 1 501 ? -20.620 -2.893 25.759 1.00 90.25 501 GLN A C 1
ATOM 4037 O O . GLN A 1 501 ? -21.621 -2.835 26.472 1.00 90.25 501 GLN A O 1
ATOM 4042 N N . VAL A 1 502 ? -20.551 -2.265 24.582 1.00 92.06 502 VAL A N 1
ATOM 4043 C CA . VAL A 1 502 ? -21.693 -1.536 24.009 1.00 92.06 502 VAL A CA 1
ATOM 4044 C C . VAL A 1 502 ? -22.794 -2.504 23.576 1.00 92.06 502 VAL A C 1
ATOM 4046 O O . VAL A 1 502 ? -23.971 -2.220 23.779 1.00 92.06 502 VAL A O 1
ATOM 4049 N N . GLU A 1 503 ? -22.431 -3.659 23.023 1.00 88.44 503 GLU A N 1
ATOM 4050 C CA . GLU A 1 503 ? -23.383 -4.696 22.626 1.00 88.44 503 GLU A CA 1
ATOM 4051 C C . GLU A 1 503 ? -24.133 -5.291 23.825 1.00 88.44 503 GLU A C 1
ATOM 4053 O O . GLU A 1 503 ? -25.364 -5.339 23.799 1.00 88.44 503 GLU A O 1
ATOM 4058 N N . ASP A 1 504 ? -23.419 -5.664 24.892 1.00 87.00 504 ASP A N 1
ATOM 4059 C CA . ASP A 1 504 ? -24.016 -6.150 26.143 1.00 87.00 504 ASP A CA 1
ATOM 4060 C C . ASP A 1 504 ? -24.998 -5.117 26.712 1.00 87.00 504 ASP A C 1
ATOM 4062 O O . ASP A 1 504 ? -26.126 -5.448 27.077 1.00 87.00 504 ASP A O 1
ATOM 4066 N N . TYR A 1 505 ? -24.609 -3.838 26.703 1.00 88.00 505 TYR A N 1
ATOM 4067 C CA . TYR A 1 505 ? -25.471 -2.741 27.131 1.00 88.00 505 TYR A CA 1
ATOM 4068 C C . TYR A 1 505 ? -26.740 -2.611 26.281 1.00 88.00 505 TYR A C 1
ATOM 4070 O O . TYR A 1 505 ? -27.838 -2.503 26.830 1.00 88.00 505 TYR A O 1
ATOM 4078 N N . LEU A 1 506 ? -26.615 -2.626 24.949 1.00 88.56 506 LEU A N 1
ATOM 4079 C CA . LEU A 1 506 ? -27.764 -2.524 24.046 1.00 88.56 506 LEU A CA 1
ATOM 4080 C C . LEU A 1 506 ? -28.716 -3.714 24.236 1.00 88.56 506 LEU A C 1
ATOM 4082 O O . LEU A 1 506 ? -29.936 -3.544 24.234 1.00 88.56 506 LEU A O 1
ATOM 4086 N N . PHE A 1 507 ? -28.171 -4.909 24.463 1.00 85.38 507 PHE A N 1
ATOM 4087 C CA . PHE A 1 507 ? -28.953 -6.114 24.713 1.00 85.38 507 PHE A CA 1
ATOM 4088 C C . PHE A 1 507 ? -29.668 -6.098 26.074 1.00 85.38 507 PHE A C 1
ATOM 4090 O O . PHE A 1 507 ? -30.846 -6.455 26.159 1.00 85.38 507 PHE A O 1
ATOM 4097 N N . ASP A 1 508 ? -28.996 -5.654 27.135 1.00 81.38 508 ASP A N 1
ATOM 4098 C CA . ASP A 1 508 ? -29.579 -5.559 28.475 1.00 81.38 508 ASP A CA 1
ATOM 4099 C C . ASP A 1 508 ? -30.598 -4.421 28.593 1.00 81.38 508 ASP A C 1
ATOM 4101 O O . ASP A 1 508 ? -31.604 -4.565 29.297 1.00 81.38 508 ASP A O 1
ATOM 4105 N N . TYR A 1 509 ? -30.407 -3.315 27.867 1.00 74.25 509 TYR A N 1
ATOM 4106 C CA . TYR A 1 509 ? -31.369 -2.213 27.820 1.00 74.25 509 TYR A CA 1
ATOM 4107 C C . TYR A 1 509 ? -32.729 -2.676 27.288 1.00 74.25 509 TYR A C 1
ATOM 4109 O O . TYR A 1 509 ? -33.762 -2.362 27.887 1.00 74.25 509 TYR A O 1
ATOM 4117 N N . ILE A 1 510 ? -32.723 -3.495 26.226 1.00 73.12 510 ILE A N 1
ATOM 4118 C CA . ILE A 1 510 ? -33.927 -4.143 25.678 1.00 73.12 510 ILE A CA 1
ATOM 4119 C C . ILE A 1 510 ? -34.640 -4.979 26.753 1.00 73.12 510 ILE A C 1
ATOM 4121 O O . ILE A 1 510 ? -35.864 -5.103 26.726 1.00 73.12 510 ILE A O 1
ATOM 4125 N N . LYS A 1 511 ? -33.895 -5.540 27.714 1.00 71.12 511 LYS A N 1
ATOM 4126 C CA . LYS A 1 511 ? -34.447 -6.391 28.770 1.00 71.12 511 LYS A CA 1
ATOM 4127 C C . LYS A 1 511 ? -34.923 -5.631 30.010 1.00 71.12 511 LYS A C 1
ATOM 4129 O O . LYS A 1 511 ? -35.924 -6.064 30.567 1.00 71.12 511 LYS A O 1
ATOM 4134 N N . ASN A 1 512 ? -34.244 -4.568 30.471 1.00 64.81 512 ASN A N 1
ATOM 4135 C CA . ASN A 1 512 ? -34.444 -4.055 31.844 1.00 64.81 512 ASN A CA 1
ATOM 4136 C C . ASN A 1 512 ? -34.316 -2.523 32.100 1.00 64.81 512 ASN A C 1
ATOM 4138 O O . ASN A 1 512 ? -34.318 -2.138 33.266 1.00 64.81 512 ASN A O 1
ATOM 4142 N N . GLN A 1 513 ? -34.243 -1.634 31.095 1.00 63.06 513 GLN A N 1
ATOM 4143 C CA . GLN A 1 513 ? -34.334 -0.148 31.231 1.00 63.06 513 GLN A CA 1
ATOM 4144 C C . GLN A 1 513 ? -33.616 0.540 32.436 1.00 63.06 513 GLN A C 1
ATOM 4146 O O . GLN A 1 513 ? -34.120 1.532 32.965 1.00 63.06 513 GLN A O 1
ATOM 4151 N N . SER A 1 514 ? -32.460 0.067 32.919 1.00 60.88 514 SER A N 1
ATOM 4152 C CA . SER A 1 514 ? -31.990 0.484 34.258 1.00 60.88 514 SER A CA 1
ATOM 4153 C C . SER A 1 514 ? -30.784 1.432 34.327 1.00 60.88 514 SER A C 1
ATOM 4155 O O . SER A 1 514 ? -30.526 1.965 35.406 1.00 60.88 514 SER A O 1
ATOM 4157 N N . ASN A 1 515 ? -30.054 1.722 33.241 1.00 69.50 515 ASN A N 1
ATOM 4158 C CA . ASN A 1 515 ? -28.964 2.713 33.279 1.00 69.50 515 ASN A CA 1
ATOM 4159 C C . ASN A 1 515 ? -28.599 3.228 31.879 1.00 69.50 515 ASN A C 1
ATOM 4161 O O . ASN A 1 515 ? -28.616 2.441 30.943 1.00 69.50 515 ASN A O 1
ATOM 4165 N N . ASN A 1 516 ? -28.214 4.505 31.744 1.00 84.25 516 ASN A N 1
ATOM 4166 C CA . ASN A 1 516 ? -27.806 5.105 30.456 1.00 84.25 516 ASN A CA 1
ATOM 4167 C C . ASN A 1 516 ? -26.276 5.098 30.230 1.00 84.25 516 ASN A C 1
ATOM 4169 O O . ASN A 1 516 ? -25.762 5.649 29.252 1.00 84.25 516 ASN A O 1
ATOM 4173 N N . ARG A 1 517 ? -25.529 4.515 31.175 1.00 91.50 517 ARG A N 1
ATOM 4174 C CA . ARG A 1 517 ? -24.062 4.520 31.239 1.00 91.50 517 ARG A CA 1
ATOM 4175 C C . ARG A 1 517 ? -23.515 3.100 31.327 1.00 91.50 517 ARG A C 1
ATOM 4177 O O . ARG A 1 517 ? -24.098 2.260 32.011 1.00 91.50 517 ARG A O 1
ATOM 4184 N N . LEU A 1 518 ? -22.343 2.868 30.736 1.00 92.31 518 LEU A N 1
ATOM 4185 C CA . LEU A 1 518 ? -21.594 1.620 30.898 1.00 92.31 518 LEU A CA 1
ATOM 4186 C C . LEU A 1 518 ? -20.939 1.583 32.285 1.00 92.31 518 LEU A C 1
ATOM 4188 O O . LEU A 1 518 ? -20.000 2.335 32.560 1.00 92.31 518 LEU A O 1
ATOM 4192 N N . GLN A 1 519 ? -21.424 0.698 33.155 1.00 91.06 519 GLN A N 1
ATOM 4193 C CA . GLN A 1 519 ? -20.953 0.535 34.537 1.00 91.06 519 GLN A CA 1
ATOM 4194 C C . GLN A 1 519 ? -19.779 -0.452 34.633 1.00 91.06 519 GLN A C 1
ATOM 4196 O O . GLN A 1 519 ? -19.828 -1.433 35.370 1.00 91.06 519 GLN A O 1
ATOM 4201 N N . ASN A 1 520 ? -18.719 -0.214 33.859 1.00 89.75 520 ASN A N 1
ATOM 4202 C CA . ASN A 1 520 ? -17.527 -1.062 33.846 1.00 89.75 520 ASN A CA 1
ATOM 4203 C C . ASN A 1 520 ? -16.252 -0.205 33.915 1.00 89.75 520 ASN A C 1
ATOM 4205 O O . ASN A 1 520 ? -15.916 0.504 32.967 1.00 89.75 520 ASN A O 1
ATOM 4209 N N . GLU A 1 521 ? -15.508 -0.301 35.021 1.00 92.56 521 GLU A N 1
ATOM 4210 C CA . GLU A 1 521 ? -14.253 0.444 35.224 1.00 92.56 521 GLU A CA 1
ATOM 4211 C C . GLU A 1 521 ? -13.180 0.106 34.178 1.00 92.56 521 GLU A C 1
ATOM 4213 O O . GLU A 1 521 ? -12.423 0.977 33.749 1.00 92.56 521 GLU A O 1
ATOM 4218 N N . THR A 1 522 ? -13.143 -1.137 33.688 1.00 90.62 522 THR A N 1
ATOM 4219 C CA . THR A 1 522 ? -12.222 -1.532 32.610 1.00 90.62 522 THR A CA 1
ATOM 4220 C C . THR A 1 522 ? -12.539 -0.781 31.317 1.00 90.62 522 THR A C 1
ATOM 4222 O O . THR A 1 522 ? -11.618 -0.352 30.627 1.00 90.62 522 THR A O 1
ATOM 4225 N N . THR A 1 523 ? -13.820 -0.522 31.025 1.00 93.38 523 THR A N 1
ATOM 4226 C CA . THR A 1 523 ? -14.228 0.329 29.887 1.00 93.38 523 THR A CA 1
ATOM 4227 C C . THR A 1 523 ? -13.660 1.730 30.021 1.00 93.38 523 THR A C 1
ATOM 4229 O O . THR A 1 523 ? -13.092 2.254 29.065 1.00 93.38 523 THR A O 1
ATOM 4232 N N . PHE A 1 524 ? -13.740 2.320 31.214 1.00 95.19 524 PHE A N 1
ATOM 4233 C CA . PHE A 1 524 ? -13.143 3.626 31.475 1.00 95.19 524 PHE A CA 1
ATOM 4234 C C . PHE A 1 524 ? -11.620 3.613 31.295 1.00 95.19 524 PHE A C 1
ATOM 4236 O O . PHE A 1 524 ? -11.072 4.525 30.680 1.00 95.19 524 PHE A O 1
ATOM 4243 N N . HIS A 1 525 ? -10.926 2.570 31.756 1.00 93.25 525 HIS A N 1
ATOM 4244 C CA . HIS A 1 525 ? -9.480 2.439 31.561 1.00 93.25 525 HIS A CA 1
ATOM 4245 C C . HIS A 1 525 ? -9.077 2.276 30.091 1.00 93.25 525 HIS A C 1
ATOM 4247 O O . HIS A 1 525 ? -8.129 2.928 29.653 1.00 93.25 525 HIS A O 1
ATOM 4253 N N . VAL A 1 526 ? -9.801 1.459 29.321 1.00 93.50 526 VAL A N 1
ATOM 4254 C CA . VAL A 1 526 ? -9.585 1.302 27.873 1.00 93.50 526 VAL A CA 1
ATOM 4255 C C . VAL A 1 526 ? -9.832 2.626 27.154 1.00 93.50 526 VAL A C 1
ATOM 4257 O O . VAL A 1 526 ? -9.010 3.062 26.348 1.00 93.50 526 VAL A O 1
ATOM 4260 N N . LEU A 1 527 ? -10.920 3.316 27.493 1.00 95.62 527 LEU A N 1
ATOM 4261 C CA . LEU A 1 527 ? -11.252 4.603 26.903 1.00 95.62 527 LEU A CA 1
ATOM 4262 C C . LEU A 1 527 ? -10.201 5.672 27.244 1.00 95.62 527 LEU A C 1
ATOM 4264 O O . LEU A 1 527 ? -9.751 6.398 26.361 1.00 95.62 527 LEU A O 1
ATOM 4268 N N . ARG A 1 528 ? -9.733 5.709 28.497 1.00 94.62 528 ARG A N 1
ATOM 4269 C CA . ARG A 1 528 ? -8.631 6.572 28.946 1.00 94.62 528 ARG A CA 1
ATOM 4270 C C . ARG A 1 528 ? -7.318 6.253 28.240 1.00 94.62 528 ARG A C 1
ATOM 4272 O O . ARG A 1 528 ? -6.552 7.169 27.959 1.00 94.62 528 ARG A O 1
ATOM 4279 N N . TYR A 1 529 ? -7.040 4.983 27.950 1.00 93.38 529 TYR A N 1
ATOM 4280 C CA . TYR A 1 529 ? -5.872 4.607 27.158 1.00 93.38 529 TYR A CA 1
ATOM 4281 C C . TYR A 1 529 ? -5.959 5.212 25.752 1.00 93.38 529 TYR A C 1
ATOM 4283 O O . TYR A 1 529 ? -5.043 5.932 25.352 1.00 93.38 529 TYR A O 1
ATOM 4291 N N . LEU A 1 530 ? -7.082 5.005 25.056 1.00 94.62 530 LEU A N 1
ATOM 4292 C CA . LEU A 1 530 ? -7.312 5.542 23.711 1.00 94.62 530 LEU A CA 1
ATOM 4293 C C . LEU A 1 530 ? -7.331 7.078 23.675 1.00 94.62 530 LEU A C 1
ATOM 4295 O O . LEU A 1 530 ? -6.886 7.671 22.694 1.00 94.62 530 LEU A O 1
ATOM 4299 N N . ALA A 1 531 ? -7.763 7.724 24.759 1.00 95.94 531 ALA A N 1
ATOM 4300 C CA . ALA A 1 531 ? -7.762 9.177 24.895 1.00 95.94 531 ALA A CA 1
ATOM 4301 C C . ALA A 1 531 ? -6.359 9.804 24.760 1.00 95.94 531 ALA A C 1
ATOM 4303 O O . ALA A 1 531 ? -6.247 10.947 24.336 1.00 95.94 531 ALA A O 1
ATOM 4304 N N . ASN A 1 532 ? -5.280 9.053 25.027 1.00 93.62 532 ASN A N 1
ATOM 4305 C CA . ASN A 1 532 ? -3.908 9.550 24.840 1.00 93.62 532 ASN A CA 1
ATOM 4306 C C . ASN A 1 532 ? -3.517 9.767 23.366 1.00 93.62 532 ASN A C 1
ATOM 4308 O O . ASN A 1 532 ? -2.434 10.290 23.100 1.00 93.62 532 ASN A O 1
ATOM 4312 N N . PHE A 1 533 ? -4.332 9.307 22.412 1.00 93.38 533 PHE A N 1
ATOM 4313 C CA . PHE A 1 533 ? -4.080 9.472 20.979 1.00 93.38 533 PHE A CA 1
ATOM 4314 C C . PHE A 1 533 ? -4.758 10.708 20.370 1.00 93.38 533 PHE A C 1
ATOM 4316 O O . PHE A 1 533 ? -4.556 10.971 19.185 1.00 93.38 533 PHE A O 1
ATOM 4323 N N . ILE A 1 534 ? -5.546 11.455 21.148 1.00 94.44 534 ILE A N 1
ATOM 4324 C CA . ILE A 1 534 ? -6.269 12.651 20.693 1.00 94.44 534 ILE A CA 1
ATOM 4325 C C . ILE A 1 534 ? -5.828 13.898 21.477 1.00 94.44 534 ILE A C 1
ATOM 4327 O O . ILE A 1 534 ? -4.933 13.820 22.313 1.00 94.44 534 ILE A O 1
ATOM 4331 N N . ASP A 1 535 ? -6.429 15.056 21.185 1.00 93.81 535 ASP A N 1
ATOM 4332 C CA . ASP A 1 535 ? -6.156 16.305 21.907 1.00 93.81 535 ASP A CA 1
ATOM 4333 C C . ASP A 1 535 ? -6.490 16.188 23.403 1.00 93.81 535 ASP A C 1
ATOM 4335 O O . ASP A 1 535 ? -7.584 15.749 23.769 1.00 93.81 535 ASP A O 1
ATOM 4339 N N . ASP A 1 536 ? -5.563 16.631 24.257 1.00 94.25 536 ASP A N 1
ATOM 4340 C CA . ASP A 1 536 ? -5.664 16.498 25.713 1.00 94.25 536 ASP A CA 1
ATOM 4341 C C . ASP A 1 536 ? -6.900 17.217 26.284 1.00 94.25 536 ASP A C 1
ATOM 4343 O O . ASP A 1 536 ? -7.508 16.723 27.233 1.00 94.25 536 ASP A O 1
ATOM 4347 N N . ASN A 1 537 ? -7.322 18.357 25.720 1.00 95.44 537 ASN A N 1
ATOM 4348 C CA . ASN A 1 537 ? -8.495 19.074 26.232 1.00 95.44 537 ASN A CA 1
ATOM 4349 C C . ASN A 1 537 ? -9.777 18.297 25.929 1.00 95.44 537 ASN A C 1
ATOM 4351 O O . ASN A 1 537 ? -10.622 18.125 26.806 1.00 95.44 537 ASN A O 1
ATOM 4355 N N . ILE A 1 538 ? -9.895 17.785 24.700 1.00 95.19 538 ILE A N 1
ATOM 4356 C CA . ILE A 1 538 ? -11.030 16.958 24.270 1.00 95.19 538 ILE A CA 1
ATOM 4357 C C . ILE A 1 538 ? -11.088 15.665 25.091 1.00 95.19 538 ILE A C 1
ATOM 4359 O O . ILE A 1 538 ? -12.169 15.259 25.525 1.00 95.19 538 ILE A O 1
ATOM 4363 N N . ALA A 1 539 ? -9.932 15.032 25.307 1.00 96.12 539 ALA A N 1
ATOM 4364 C CA . ALA A 1 539 ? -9.788 13.833 26.121 1.00 96.12 539 ALA A CA 1
ATOM 4365 C C . ALA A 1 539 ? -10.240 14.068 27.567 1.00 96.12 539 ALA A C 1
ATOM 4367 O O . ALA A 1 539 ? -11.084 13.324 28.062 1.00 96.12 539 ALA A O 1
ATOM 4368 N N . ASN A 1 540 ? -9.712 15.101 28.228 1.00 96.62 540 ASN A N 1
ATOM 4369 C CA . ASN A 1 540 ? -10.043 15.402 29.621 1.00 96.62 540 ASN A CA 1
ATOM 4370 C C . ASN A 1 540 ? -11.531 15.718 29.780 1.00 96.62 540 ASN A C 1
ATOM 4372 O O . ASN A 1 540 ? -12.181 15.114 30.623 1.00 96.62 540 ASN A O 1
ATOM 4376 N N . GLU A 1 541 ? -12.107 16.545 28.902 1.00 96.25 541 GLU A N 1
ATOM 4377 C CA . GLU A 1 541 ? -13.540 16.859 28.946 1.00 96.25 541 GLU A CA 1
ATOM 4378 C C . GLU A 1 541 ? -14.417 15.596 28.829 1.00 96.25 541 GLU A C 1
ATOM 4380 O O . GLU A 1 541 ? -15.413 15.444 29.537 1.00 96.25 541 GLU A O 1
ATOM 4385 N N . ALA A 1 542 ? -14.041 14.656 27.956 1.00 96.56 542 ALA A N 1
ATOM 4386 C CA . ALA A 1 542 ? -14.757 13.393 27.804 1.00 96.56 542 ALA A CA 1
ATOM 4387 C C . ALA A 1 542 ? -14.594 12.467 29.023 1.00 96.56 542 ALA A C 1
ATOM 4389 O O . ALA A 1 542 ? -15.553 11.799 29.421 1.00 96.56 542 ALA A O 1
ATOM 4390 N N . LEU A 1 543 ? -13.398 12.404 29.613 1.00 97.06 543 LEU A N 1
ATOM 4391 C CA . LEU A 1 543 ? -13.108 11.553 30.769 1.00 97.06 543 LEU A CA 1
ATOM 4392 C C . LEU A 1 543 ? -13.717 12.100 32.065 1.00 97.06 543 LEU A C 1
ATOM 4394 O O . LEU A 1 543 ? -14.225 11.309 32.858 1.00 97.06 543 LEU A O 1
ATOM 4398 N N . ASP A 1 544 ? -13.742 13.419 32.248 1.00 96.56 544 ASP A N 1
ATOM 4399 C CA . ASP A 1 544 ? -14.346 14.080 33.410 1.00 96.56 544 ASP A CA 1
ATOM 4400 C C . ASP A 1 544 ? -15.847 13.773 33.503 1.00 96.56 544 ASP A C 1
ATOM 4402 O O . ASP A 1 544 ? -16.375 13.538 34.586 1.00 96.56 544 ASP A O 1
ATOM 4406 N N . ALA A 1 545 ? -16.534 13.636 32.364 1.00 95.75 545 ALA A N 1
ATOM 4407 C CA . ALA A 1 545 ? -17.941 13.229 32.324 1.00 95.75 545 ALA A CA 1
ATOM 4408 C C . ALA A 1 545 ? -18.204 11.781 32.804 1.00 95.75 545 ALA A C 1
ATOM 4410 O O . ALA A 1 545 ? -19.367 11.395 32.982 1.00 95.75 545 ALA A O 1
ATOM 4411 N N . CYS A 1 546 ? -17.156 10.971 33.006 1.00 96.19 546 CYS A N 1
ATOM 4412 C CA . CYS A 1 546 ? -17.244 9.609 33.544 1.00 96.19 546 CYS A CA 1
ATOM 4413 C C . CYS A 1 546 ? -17.107 9.550 35.076 1.00 96.19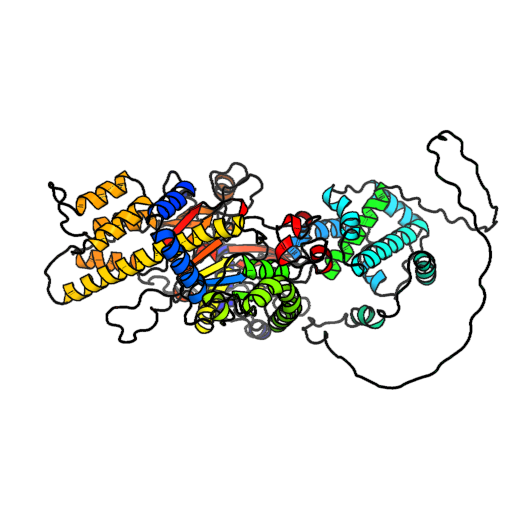 546 CYS A C 1
ATOM 4415 O O . CYS A 1 546 ? -17.276 8.475 35.658 1.00 96.19 546 CYS A O 1
ATOM 4417 N N . VAL A 1 547 ? -16.781 10.664 35.737 1.00 95.25 547 VAL A N 1
ATOM 4418 C CA . VAL A 1 547 ? -16.579 10.740 37.191 1.00 95.25 547 VAL A CA 1
ATOM 4419 C C . VAL A 1 547 ? -17.473 11.811 37.823 1.00 95.25 547 VAL A C 1
ATOM 4421 O O . VAL A 1 547 ? -18.003 12.676 37.134 1.00 95.25 547 VAL A O 1
ATOM 4424 N N . ASP A 1 548 ? -17.701 11.725 39.133 1.00 93.81 548 ASP A N 1
ATOM 4425 C CA . ASP A 1 548 ? -18.365 12.784 39.901 1.00 93.81 548 ASP A CA 1
ATOM 4426 C C . ASP A 1 548 ? -17.371 13.856 40.396 1.00 93.81 548 ASP A C 1
ATOM 4428 O O . ASP A 1 548 ? -16.160 13.754 40.201 1.00 93.81 548 ASP A O 1
ATOM 4432 N N . GLU A 1 549 ? -17.873 14.881 41.094 1.00 91.12 549 GLU A N 1
ATOM 4433 C CA . GLU A 1 549 ? -17.053 15.956 41.685 1.00 91.12 549 GLU A CA 1
ATOM 4434 C C . GLU A 1 549 ? -15.993 15.452 42.684 1.00 91.12 549 GLU A C 1
ATOM 4436 O O . GLU A 1 549 ? -15.034 16.160 42.990 1.00 91.12 549 GLU A O 1
ATOM 4441 N N . LYS A 1 550 ? -16.152 14.230 43.209 1.00 93.00 550 LYS A N 1
ATOM 4442 C CA . LYS A 1 550 ? -15.210 13.580 44.129 1.00 93.00 550 LYS A CA 1
ATOM 4443 C C . LYS A 1 550 ? -14.233 12.651 43.403 1.00 93.00 550 LYS A C 1
ATOM 4445 O O . LYS A 1 550 ? -13.481 11.946 44.073 1.00 93.00 550 LYS A O 1
ATOM 4450 N N . LEU A 1 551 ? -14.225 12.662 42.067 1.00 89.44 551 LEU A N 1
ATOM 4451 C CA . LEU A 1 551 ? -13.440 11.777 41.202 1.00 89.44 551 LEU A CA 1
ATOM 4452 C C . LEU A 1 551 ? -13.812 10.290 41.343 1.00 89.44 551 LEU A C 1
ATOM 4454 O O . LEU A 1 551 ? -12.998 9.408 41.064 1.00 89.44 551 LEU A O 1
ATOM 4458 N N . THR A 1 552 ? -15.044 9.999 41.761 1.00 93.44 552 THR A N 1
ATOM 4459 C CA . THR A 1 552 ? -15.589 8.638 41.818 1.00 93.44 552 THR A CA 1
ATOM 4460 C C . THR A 1 552 ? -16.149 8.267 40.452 1.00 93.44 552 THR A C 1
ATOM 4462 O O . THR A 1 552 ? -16.891 9.046 39.860 1.00 93.44 552 THR A O 1
ATOM 4465 N N . PHE A 1 553 ? -15.825 7.079 39.940 1.00 95.19 553 PHE A N 1
ATOM 4466 C CA . PHE A 1 553 ? -16.362 6.597 38.666 1.00 95.19 553 PHE A CA 1
ATOM 4467 C C . PHE A 1 553 ? -17.889 6.430 38.727 1.00 95.19 553 PHE A C 1
ATOM 4469 O O . PHE A 1 553 ? -18.409 5.762 39.617 1.00 95.19 553 PHE A O 1
ATOM 4476 N N . THR A 1 554 ? -18.607 7.029 37.771 1.00 94.25 554 THR A N 1
ATOM 4477 C CA . THR A 1 554 ? -20.085 7.006 37.690 1.00 94.25 554 THR A CA 1
ATOM 4478 C C . THR A 1 554 ? -20.621 6.247 36.470 1.00 94.25 554 THR A C 1
ATOM 4480 O O . THR A 1 554 ? -21.834 6.189 36.242 1.00 94.25 554 THR A O 1
ATOM 4483 N N . GLY A 1 555 ? -19.729 5.645 35.681 1.00 94.69 555 GLY A N 1
ATOM 4484 C CA . GLY A 1 555 ? -20.054 4.978 34.424 1.00 94.69 555 GLY A CA 1
ATOM 4485 C C . GLY A 1 555 ? -19.712 5.829 33.202 1.00 94.69 555 GLY A C 1
ATOM 4486 O O . GLY A 1 555 ? -19.758 7.060 33.246 1.00 94.69 555 GLY A O 1
ATOM 4487 N N . VAL A 1 556 ? -19.403 5.167 32.086 1.00 96.56 556 VAL A N 1
ATOM 4488 C CA . VAL A 1 556 ? -19.067 5.824 30.813 1.00 96.56 556 VAL A CA 1
ATOM 4489 C C . VAL A 1 556 ? -20.353 6.136 30.038 1.00 96.56 556 VAL A C 1
ATOM 4491 O O . VAL A 1 556 ? -21.062 5.202 29.657 1.00 96.56 556 VAL A O 1
ATOM 4494 N N . PRO A 1 557 ? -20.689 7.413 29.789 1.00 95.31 557 PRO A N 1
ATOM 4495 C CA . PRO A 1 557 ? -21.836 7.777 28.965 1.00 95.31 557 PRO A CA 1
ATOM 4496 C C . PRO A 1 557 ? -21.461 7.748 27.468 1.00 95.31 557 PRO A C 1
ATOM 4498 O O . PRO A 1 557 ? -20.288 7.913 27.114 1.00 95.31 557 PRO A O 1
ATOM 4501 N N . TYR A 1 558 ? -22.447 7.595 26.573 1.00 94.31 558 TYR A N 1
ATOM 4502 C CA . TYR A 1 558 ? -22.195 7.560 25.121 1.00 94.31 558 TYR A CA 1
ATOM 4503 C C . TYR A 1 558 ? -21.416 8.782 24.596 1.00 94.31 558 TYR A C 1
ATOM 4505 O O . TYR A 1 558 ? -20.536 8.581 23.754 1.00 94.31 558 TYR A O 1
ATOM 4513 N N . PRO A 1 559 ? -21.640 10.030 25.081 1.00 95.19 559 PRO A N 1
ATOM 4514 C CA . PRO A 1 559 ? -20.929 11.190 24.562 1.00 95.19 559 PRO A CA 1
ATOM 4515 C C . PRO A 1 559 ? -19.431 11.098 24.822 1.00 95.19 559 PRO A C 1
ATOM 4517 O O . PRO A 1 559 ? -18.655 11.479 23.956 1.00 95.19 559 PRO A O 1
ATOM 4520 N N . SER A 1 560 ? -19.005 10.556 25.968 1.00 96.81 560 SER A N 1
ATOM 4521 C CA . SER A 1 560 ? -17.583 10.377 26.282 1.00 96.81 560 SER A CA 1
ATOM 4522 C C . SER A 1 560 ? -16.917 9.406 25.312 1.00 96.81 560 SER A C 1
ATOM 4524 O O . SER A 1 560 ? -15.837 9.689 24.791 1.00 96.81 560 SER A O 1
ATOM 4526 N N . LEU A 1 561 ? -17.581 8.280 25.026 1.00 97.00 561 LEU A N 1
ATOM 4527 C CA . LEU A 1 561 ? -17.069 7.281 24.093 1.00 97.00 561 LEU A CA 1
ATOM 4528 C C . LEU A 1 561 ? -17.026 7.828 22.661 1.00 97.00 561 LEU A C 1
ATOM 4530 O O . LEU A 1 561 ? -15.977 7.771 22.018 1.00 97.00 561 LEU A O 1
ATOM 4534 N N . HIS A 1 562 ? -18.127 8.420 22.184 1.00 95.69 562 HIS A N 1
ATOM 4535 C CA . HIS A 1 562 ? -18.202 9.012 20.844 1.00 95.69 562 HIS A CA 1
ATOM 4536 C C . HIS A 1 562 ? -17.232 10.181 20.680 1.00 95.69 562 HIS A C 1
ATOM 4538 O O . HIS A 1 562 ? -16.634 10.339 19.622 1.00 95.69 562 HIS A O 1
ATOM 4544 N N . LYS A 1 563 ? -17.015 10.988 21.723 1.00 95.75 563 LYS A N 1
ATOM 4545 C CA . LYS A 1 563 ? -16.069 12.107 21.685 1.00 95.75 563 LYS A CA 1
ATOM 4546 C C . LYS A 1 563 ? -14.632 11.619 21.554 1.00 95.75 563 LYS A C 1
ATOM 4548 O O . LYS A 1 563 ? -13.904 12.154 20.723 1.00 95.75 563 LYS A O 1
ATOM 4553 N N . ILE A 1 564 ? -14.227 10.587 22.292 1.00 97.69 564 ILE A N 1
ATOM 4554 C CA . ILE A 1 564 ? -12.857 10.065 22.201 1.00 97.69 564 ILE A CA 1
ATOM 4555 C C . ILE A 1 564 ? -12.636 9.322 20.880 1.00 97.69 564 ILE A C 1
ATOM 4557 O O . ILE A 1 564 ? -11.726 9.662 20.122 1.00 97.69 564 ILE A O 1
ATOM 4561 N N . LEU A 1 565 ? -13.487 8.346 20.563 1.00 97.56 565 LEU A N 1
ATOM 4562 C CA . LEU A 1 565 ? -13.318 7.528 19.359 1.00 97.56 565 LEU A CA 1
ATOM 4563 C C . LEU A 1 565 ? -13.629 8.300 18.080 1.00 97.56 565 LEU A C 1
ATOM 4565 O O . LEU A 1 565 ? -12.925 8.146 17.086 1.00 97.56 565 LEU A O 1
ATOM 4569 N N . GLY A 1 566 ? -14.626 9.181 18.111 1.00 95.75 566 GLY A N 1
ATOM 4570 C CA . GLY A 1 566 ? -14.972 10.030 16.982 1.00 95.75 566 GLY A CA 1
ATOM 4571 C C . GLY A 1 566 ? -13.865 11.015 16.626 1.00 95.75 566 GLY A C 1
ATOM 4572 O O . GLY A 1 566 ? -13.633 11.239 15.443 1.00 95.75 566 GLY A O 1
ATOM 4573 N N . ASN A 1 567 ? -13.107 11.529 17.600 1.00 95.44 567 ASN A N 1
ATOM 4574 C CA . ASN A 1 567 ? -11.915 12.331 17.301 1.00 95.44 567 ASN A CA 1
ATOM 4575 C C . ASN A 1 567 ? -10.745 11.473 16.798 1.00 95.44 567 ASN A C 1
ATOM 4577 O O . ASN A 1 567 ? -10.050 11.885 15.871 1.00 95.44 567 ASN A O 1
ATOM 4581 N N . LEU A 1 568 ? -10.551 10.268 17.343 1.00 96.12 568 LEU A N 1
ATOM 4582 C CA . LEU A 1 568 ? -9.489 9.355 16.905 1.00 96.12 568 LEU A CA 1
ATOM 4583 C C . LEU A 1 568 ? -9.684 8.889 15.448 1.00 96.12 568 LEU A C 1
ATOM 4585 O O . LEU A 1 568 ? -8.765 8.945 14.622 1.00 96.12 568 LEU A O 1
ATOM 4589 N N . PHE A 1 569 ? -10.897 8.449 15.119 1.00 96.62 569 PHE A N 1
ATOM 4590 C CA . PHE A 1 569 ? -11.242 7.871 13.819 1.00 96.62 569 PHE A CA 1
ATOM 4591 C C . PHE A 1 569 ? -11.871 8.867 12.845 1.00 96.62 569 PHE A C 1
ATOM 4593 O O . PHE A 1 569 ? -12.019 8.536 11.674 1.00 96.62 569 PHE A O 1
ATOM 4600 N N . HIS A 1 570 ? -12.177 10.091 13.285 1.00 94.81 570 HIS A N 1
ATOM 4601 C CA . HIS A 1 570 ? -12.847 11.125 12.491 1.00 94.81 570 HIS A CA 1
ATOM 4602 C C . HIS A 1 570 ? -14.276 10.729 12.069 1.00 94.81 570 HIS A C 1
ATOM 4604 O O . HIS A 1 570 ? -14.638 10.758 10.888 1.00 94.81 570 HIS A O 1
ATOM 4610 N N . TRP A 1 571 ? -15.080 10.310 13.052 1.00 94.81 571 TRP A N 1
ATOM 4611 C CA . TRP A 1 571 ? -16.501 10.004 12.864 1.00 94.81 571 TRP A CA 1
ATOM 4612 C C . TRP A 1 571 ? -17.317 11.268 12.636 1.00 94.81 571 TRP A C 1
ATOM 4614 O O . TRP A 1 571 ? -16.986 12.343 13.136 1.00 94.81 571 TRP A O 1
ATOM 4624 N N . GLN A 1 572 ? -18.431 11.120 11.921 1.00 91.31 572 GLN A N 1
ATOM 4625 C CA . GLN A 1 572 ? -19.391 12.211 11.819 1.00 91.31 572 GLN A CA 1
ATOM 4626 C C . GLN A 1 572 ? -20.111 12.417 13.162 1.00 91.31 572 GLN A C 1
ATOM 4628 O O . GLN A 1 572 ? -20.223 11.477 13.964 1.00 91.31 572 GLN A O 1
ATOM 4633 N N . PRO A 1 573 ? -20.627 13.630 13.420 1.00 91.06 573 PRO A N 1
ATOM 4634 C CA . PRO A 1 573 ? -21.564 13.848 14.510 1.00 91.06 573 PRO A CA 1
ATOM 4635 C C . PRO A 1 573 ? -22.733 12.863 14.427 1.00 91.06 573 PRO A C 1
ATOM 4637 O O . PRO A 1 573 ? -23.181 12.506 13.334 1.00 91.06 573 PRO A O 1
ATOM 4640 N N . LEU A 1 574 ? -23.231 12.432 15.587 1.00 92.69 574 LEU A N 1
ATOM 4641 C CA . LEU A 1 574 ? -24.441 11.620 15.639 1.00 92.69 574 LEU A CA 1
ATOM 4642 C C . LEU A 1 574 ? -25.610 12.401 15.035 1.00 92.69 574 LEU A C 1
ATOM 4644 O O . LEU A 1 574 ? -25.743 13.611 15.238 1.00 92.69 574 LEU A O 1
ATOM 4648 N N . THR A 1 575 ? -26.468 11.699 14.302 1.00 92.06 575 THR A N 1
ATOM 4649 C CA . THR A 1 575 ? -27.711 12.290 13.810 1.00 92.06 575 THR A CA 1
ATOM 4650 C C . THR A 1 575 ? -28.645 12.594 14.988 1.00 92.06 575 THR A C 1
ATOM 4652 O O . THR A 1 575 ? -28.512 11.967 16.052 1.00 92.06 575 THR A O 1
ATOM 4655 N N . PRO A 1 576 ? -29.574 13.561 14.841 1.00 92.81 576 PRO A N 1
ATOM 4656 C CA . PRO A 1 576 ? -30.546 13.863 15.885 1.00 92.81 576 PRO A CA 1
ATOM 4657 C C . PRO A 1 576 ? -31.252 12.594 16.367 1.00 92.81 576 PRO A C 1
ATOM 4659 O O . PRO A 1 576 ? -31.756 11.818 15.560 1.00 92.81 576 PRO A O 1
ATOM 4662 N N . HIS A 1 577 ? -31.267 12.394 17.680 1.00 90.31 577 HIS A N 1
ATOM 4663 C CA . HIS A 1 577 ? -31.838 11.227 18.343 1.00 90.31 577 HIS A CA 1
ATOM 4664 C C . HIS A 1 577 ? -32.701 11.677 19.518 1.00 90.31 577 HIS A C 1
ATOM 4666 O O . HIS A 1 577 ? -32.498 12.748 20.093 1.00 90.31 577 HIS A O 1
ATOM 4672 N N . SER A 1 578 ? -33.689 10.859 19.848 1.00 86.62 578 SER A N 1
ATOM 4673 C CA . SER A 1 578 ? -34.665 11.106 20.903 1.00 86.62 578 SER A CA 1
ATOM 4674 C C . SER A 1 578 ? -34.308 10.420 22.223 1.00 86.62 578 SER A C 1
ATOM 4676 O O . SER A 1 578 ? -34.788 10.837 23.277 1.00 86.62 578 SER A O 1
ATOM 4678 N N . THR A 1 579 ? -33.450 9.393 22.182 1.00 89.06 579 THR A N 1
ATOM 4679 C CA . THR A 1 579 ? -33.051 8.609 23.358 1.00 89.06 579 THR A CA 1
ATOM 4680 C C . THR A 1 579 ? -31.552 8.309 23.380 1.00 89.06 579 THR A C 1
ATOM 4682 O O . THR A 1 579 ? -30.905 8.218 22.336 1.00 89.06 579 THR A O 1
ATOM 4685 N N . ASP A 1 580 ? -31.002 8.079 24.576 1.00 87.94 580 ASP A N 1
ATOM 4686 C CA . ASP A 1 580 ? -29.616 7.609 24.736 1.00 87.94 580 ASP A CA 1
ATOM 4687 C C . ASP A 1 580 ? -29.406 6.226 24.100 1.00 87.94 580 ASP A C 1
ATOM 4689 O O . ASP A 1 580 ? -28.304 5.909 23.660 1.00 87.94 580 ASP A O 1
ATOM 4693 N N . PHE A 1 581 ? -30.458 5.404 24.017 1.00 89.25 581 PHE A N 1
ATOM 4694 C CA . PHE A 1 581 ? -30.407 4.114 23.333 1.00 89.25 581 PHE A CA 1
ATOM 4695 C C . PHE A 1 581 ? -30.125 4.284 21.836 1.00 89.25 581 PHE A C 1
ATOM 4697 O O . PHE A 1 581 ? -29.176 3.693 21.330 1.00 89.25 581 PHE A O 1
ATOM 4704 N N . GLU A 1 582 ? -30.867 5.164 21.153 1.00 92.12 582 GLU A N 1
ATOM 4705 C CA . GLU A 1 582 ? -30.621 5.501 19.742 1.00 92.12 582 GLU A CA 1
ATOM 4706 C C . GLU A 1 582 ? -29.207 6.070 19.530 1.00 92.12 582 GLU A C 1
ATOM 4708 O O . GLU A 1 582 ? -28.566 5.801 18.512 1.00 92.12 582 GLU A O 1
ATOM 4713 N N . ALA A 1 583 ? -28.685 6.841 20.490 1.00 93.62 583 ALA A N 1
ATOM 4714 C CA . ALA A 1 583 ? -27.317 7.353 20.434 1.00 93.62 583 ALA A CA 1
ATOM 4715 C C . ALA A 1 583 ? -26.268 6.235 20.552 1.00 93.62 583 ALA A C 1
ATOM 4717 O O . ALA A 1 583 ? -25.286 6.223 19.802 1.00 93.62 583 ALA A O 1
ATOM 4718 N N . TRP A 1 584 ? -26.482 5.274 21.455 1.00 94.31 584 TRP A N 1
ATOM 4719 C CA . TRP A 1 584 ? -25.638 4.088 21.590 1.00 94.31 584 TRP A CA 1
ATOM 4720 C C . TRP A 1 584 ? -25.714 3.184 20.354 1.00 94.31 584 TRP A C 1
ATOM 4722 O O . TRP A 1 584 ? -24.674 2.703 19.911 1.00 94.31 584 TRP A O 1
ATOM 4732 N N . GLU A 1 585 ? -26.888 3.011 19.740 1.00 93.56 585 GLU A N 1
ATOM 4733 C CA . GLU A 1 585 ? -27.034 2.272 18.478 1.00 93.56 585 GLU A CA 1
ATOM 4734 C C . GLU A 1 585 ? -26.241 2.930 17.346 1.00 93.56 585 GLU A C 1
ATOM 4736 O O . GLU A 1 585 ? -25.488 2.260 16.638 1.00 93.56 585 GLU A O 1
ATOM 4741 N N . GLN A 1 586 ? -26.351 4.252 17.187 1.00 94.94 586 GLN A N 1
ATOM 4742 C CA . GLN A 1 586 ? -25.556 4.977 16.194 1.00 94.94 586 GLN A CA 1
ATOM 4743 C C . GLN A 1 586 ? -24.053 4.894 16.492 1.00 94.94 586 GLN A C 1
ATOM 4745 O O . GLN A 1 586 ? -23.251 4.703 15.579 1.00 94.94 586 GLN A O 1
ATOM 4750 N N . THR A 1 587 ? -23.659 4.996 17.762 1.00 94.56 587 THR A N 1
ATOM 4751 C CA . THR A 1 587 ? -22.263 4.819 18.191 1.00 94.56 587 THR A CA 1
ATOM 4752 C C . THR A 1 587 ? -21.758 3.414 17.847 1.00 94.56 587 THR A C 1
ATOM 4754 O O . THR A 1 587 ? -20.650 3.266 17.327 1.00 94.56 587 THR A O 1
ATOM 4757 N N . MET A 1 588 ? -22.584 2.382 18.045 1.00 93.50 588 MET A N 1
ATOM 4758 C CA . MET A 1 588 ? -22.260 1.008 17.669 1.00 93.50 588 MET A CA 1
ATOM 4759 C C . MET A 1 588 ? -22.069 0.866 16.153 1.00 93.50 588 MET A C 1
ATOM 4761 O O . MET A 1 588 ? -21.101 0.246 15.725 1.00 93.50 588 MET A O 1
ATOM 4765 N N . GLN A 1 589 ? -22.900 1.512 15.325 1.00 93.56 589 GLN A N 1
ATOM 4766 C CA . GLN A 1 589 ? -22.728 1.499 13.860 1.00 93.56 589 GLN A CA 1
ATOM 4767 C C . GLN A 1 589 ? -21.362 2.044 13.411 1.00 93.56 589 GLN A C 1
ATOM 4769 O O . GLN A 1 589 ? -20.816 1.591 12.403 1.00 93.56 589 GLN A O 1
ATOM 4774 N N . TRP A 1 590 ? -20.797 3.013 14.136 1.00 94.69 590 TRP A N 1
ATOM 4775 C CA . TRP A 1 590 ? -19.438 3.498 13.887 1.00 94.69 590 TRP A CA 1
ATOM 4776 C C . TRP A 1 590 ? -18.370 2.537 14.421 1.00 94.69 590 TRP A C 1
ATOM 4778 O O . TRP A 1 590 ? -17.415 2.225 13.707 1.00 94.69 590 TRP A O 1
ATOM 4788 N N . LEU A 1 591 ? -18.546 2.020 15.641 1.00 93.31 591 LEU A N 1
ATOM 4789 C CA . LEU A 1 591 ? -17.655 1.021 16.240 1.00 93.31 591 LEU A CA 1
ATOM 4790 C C . LEU A 1 591 ? -17.523 -0.244 15.383 1.00 93.31 591 LEU A C 1
ATOM 4792 O O . LEU A 1 591 ? -16.427 -0.789 15.273 1.00 93.31 591 LEU A O 1
ATOM 4796 N N . GLU A 1 592 ? -18.607 -0.707 14.760 1.00 91.38 592 GLU A N 1
ATOM 4797 C CA . GLU A 1 592 ? -18.640 -1.923 13.935 1.00 91.38 592 GLU A CA 1
ATOM 4798 C C . GLU A 1 592 ? -17.838 -1.820 12.636 1.00 91.38 592 GLU A C 1
ATOM 4800 O O . GLU A 1 592 ? -17.509 -2.849 12.042 1.00 91.38 592 GLU A O 1
ATOM 4805 N N . LYS A 1 593 ? -17.483 -0.609 12.191 1.00 93.00 593 LYS A N 1
ATOM 4806 C CA . LYS A 1 593 ? -16.622 -0.441 11.016 1.00 93.00 593 LYS A CA 1
ATOM 4807 C C . LYS A 1 593 ? -15.257 -1.088 11.261 1.00 93.00 593 LYS A C 1
ATOM 4809 O O . LYS A 1 593 ? -14.724 -0.981 12.373 1.00 93.00 593 LYS A O 1
ATOM 4814 N N . PRO A 1 594 ? -14.662 -1.733 10.244 1.00 93.75 594 PRO A N 1
ATOM 4815 C CA . PRO A 1 594 ? -13.381 -2.397 10.413 1.00 93.75 594 PRO A CA 1
ATOM 4816 C C . PRO A 1 594 ? -12.268 -1.389 10.674 1.00 93.75 594 PRO A C 1
ATOM 4818 O O . PRO A 1 594 ? -12.297 -0.257 10.185 1.00 93.75 594 PRO A O 1
ATOM 4821 N N . ILE A 1 595 ? -11.268 -1.815 11.429 1.00 95.00 595 ILE A N 1
ATOM 4822 C CA . ILE A 1 595 ? -10.119 -0.984 11.784 1.00 95.00 595 ILE A CA 1
ATOM 4823 C C . ILE A 1 595 ? -9.084 -1.010 10.663 1.00 95.00 595 ILE A C 1
ATOM 4825 O O . ILE A 1 595 ? -8.761 -2.069 10.121 1.00 95.00 595 ILE A O 1
ATOM 4829 N N . SER A 1 596 ? -8.544 0.166 10.343 1.00 95.31 596 SER A N 1
ATOM 4830 C CA . SER A 1 596 ? -7.463 0.334 9.371 1.00 95.31 596 SER A CA 1
ATOM 4831 C C . SER A 1 596 ? -6.370 1.230 9.943 1.00 95.31 596 SER A C 1
ATOM 4833 O O . SER A 1 596 ? -6.639 2.357 10.358 1.00 95.31 596 SER A O 1
ATOM 4835 N N . VAL A 1 597 ? -5.127 0.750 9.960 1.00 96.44 597 VAL A N 1
ATOM 4836 C CA . VAL A 1 597 ? -3.963 1.527 10.410 1.00 96.44 597 VAL A CA 1
ATOM 4837 C C . VAL A 1 597 ? -2.969 1.659 9.270 1.00 96.44 597 VAL A C 1
ATOM 4839 O O . VAL A 1 597 ? -2.459 0.664 8.763 1.00 96.44 597 VAL A O 1
ATOM 4842 N N . PHE A 1 598 ? -2.664 2.896 8.896 1.00 96.75 598 PHE A N 1
ATOM 4843 C CA . PHE A 1 598 ? -1.708 3.226 7.846 1.00 96.75 598 PHE A CA 1
ATOM 4844 C C . PHE A 1 598 ? -0.458 3.842 8.468 1.00 96.75 598 PHE A C 1
ATOM 4846 O O . PHE A 1 598 ? -0.519 4.907 9.086 1.00 96.75 598 PHE A O 1
ATOM 4853 N N . GLY A 1 599 ? 0.682 3.184 8.279 1.00 96.06 599 GLY A N 1
ATOM 4854 C CA . GLY A 1 599 ? 1.984 3.774 8.546 1.00 96.06 599 GLY A CA 1
ATOM 4855 C C . GLY A 1 599 ? 2.330 4.771 7.453 1.00 96.06 599 GLY A C 1
ATOM 4856 O O . GLY A 1 599 ? 2.414 4.392 6.291 1.00 96.06 599 GLY A O 1
ATOM 4857 N N . VAL A 1 600 ? 2.539 6.033 7.815 1.00 96.50 600 VAL A N 1
ATOM 4858 C CA . VAL A 1 600 ? 2.896 7.125 6.904 1.00 96.50 600 VAL A CA 1
ATOM 4859 C C . VAL A 1 600 ? 4.271 7.673 7.257 1.00 96.50 600 VAL A C 1
ATOM 4861 O O . VAL A 1 600 ? 4.621 7.812 8.425 1.00 96.50 600 VAL A O 1
ATOM 4864 N N . VAL A 1 601 ? 5.078 7.989 6.253 1.00 95.81 601 VAL A N 1
ATOM 4865 C CA . VAL A 1 601 ? 6.441 8.502 6.456 1.00 95.81 601 VAL A CA 1
ATOM 4866 C C . VAL A 1 601 ? 6.467 10.008 6.278 1.00 95.81 601 VAL A C 1
ATOM 4868 O O . VAL A 1 601 ? 5.644 10.560 5.549 1.00 95.81 601 VAL A O 1
ATOM 4871 N N . ARG A 1 602 ? 7.425 10.696 6.904 1.00 94.81 602 ARG A N 1
ATOM 4872 C CA . ARG A 1 602 ? 7.670 12.113 6.600 1.00 94.81 602 ARG A CA 1
ATOM 4873 C C . ARG A 1 602 ? 7.953 12.282 5.107 1.00 94.81 602 ARG A C 1
ATOM 4875 O O . ARG A 1 602 ? 8.682 11.480 4.519 1.00 94.81 602 ARG A O 1
ATOM 4882 N N . LYS A 1 603 ? 7.334 13.304 4.514 1.00 92.12 603 LYS A N 1
ATOM 4883 C CA . LYS A 1 603 ? 7.454 13.613 3.088 1.00 92.12 603 LYS A CA 1
ATOM 4884 C C . LYS A 1 603 ? 8.779 14.319 2.805 1.00 92.12 603 LYS A C 1
ATOM 4886 O O . LYS A 1 603 ? 9.126 15.283 3.484 1.00 92.12 603 LYS A O 1
ATOM 4891 N N . GLU A 1 604 ? 9.471 13.881 1.763 1.00 90.81 604 GLU A N 1
ATOM 4892 C CA . GLU A 1 604 ? 10.653 14.542 1.208 1.00 90.81 604 GLU A CA 1
ATOM 4893 C C . GLU A 1 604 ? 10.316 15.267 -0.105 1.00 90.81 604 GLU A C 1
ATOM 4895 O O . GLU A 1 604 ? 9.257 15.075 -0.706 1.00 90.81 604 GLU A O 1
ATOM 4900 N N . VAL A 1 605 ? 11.224 16.124 -0.580 1.00 86.38 605 VAL A N 1
ATOM 4901 C CA . VAL A 1 605 ? 11.025 16.894 -1.825 1.00 86.38 605 VAL A CA 1
ATOM 4902 C C . VAL A 1 605 ? 10.908 15.975 -3.048 1.00 86.38 605 VAL A C 1
ATOM 4904 O O . VAL A 1 605 ? 10.143 16.273 -3.962 1.00 86.38 605 VAL A O 1
ATOM 4907 N N . ALA A 1 606 ? 11.634 14.853 -3.044 1.00 82.38 606 ALA A N 1
ATOM 4908 C CA . ALA A 1 606 ? 11.608 13.850 -4.108 1.00 82.38 606 ALA A CA 1
ATOM 4909 C C . ALA A 1 606 ? 10.337 12.977 -4.098 1.00 82.38 606 ALA A C 1
ATOM 4911 O O . ALA A 1 606 ? 10.058 12.278 -5.076 1.00 82.38 606 ALA A O 1
ATOM 4912 N N . ASP A 1 607 ? 9.542 13.018 -3.023 1.00 85.69 607 ASP A N 1
ATOM 4913 C CA . ASP A 1 607 ? 8.304 12.250 -2.945 1.00 85.69 607 ASP A CA 1
ATOM 4914 C C . ASP A 1 607 ? 7.217 12.880 -3.806 1.00 85.69 607 ASP A C 1
ATOM 4916 O O . ASP A 1 607 ? 6.609 13.897 -3.458 1.00 85.69 607 ASP A O 1
ATOM 4920 N N . VAL A 1 608 ? 6.951 12.211 -4.924 1.00 81.62 608 VAL A N 1
ATOM 4921 C CA . VAL A 1 608 ? 5.816 12.484 -5.802 1.00 81.62 608 VAL A CA 1
ATOM 4922 C C . VAL A 1 608 ? 4.757 11.402 -5.600 1.00 81.62 608 VAL A C 1
ATOM 4924 O O . VAL A 1 608 ? 5.045 10.213 -5.789 1.00 81.62 608 VAL A O 1
ATOM 4927 N N . GLY A 1 609 ? 3.551 11.827 -5.222 1.00 85.62 609 GLY A N 1
ATOM 4928 C CA . GLY A 1 609 ? 2.362 10.993 -5.041 1.00 85.62 609 GLY A CA 1
ATOM 4929 C C . GLY A 1 609 ? 1.439 11.529 -3.944 1.00 85.62 609 GLY A C 1
ATOM 4930 O O . GLY A 1 609 ? 1.632 12.642 -3.453 1.00 85.62 609 GLY A O 1
ATOM 4931 N N . GLY A 1 610 ? 0.424 10.737 -3.608 1.00 88.12 610 GLY A N 1
ATOM 4932 C CA . GLY A 1 610 ? -0.588 11.075 -2.613 1.00 88.12 610 GLY A CA 1
ATOM 4933 C C . GLY A 1 610 ? -0.139 11.012 -1.152 1.00 88.12 610 GLY A C 1
ATOM 4934 O O . GLY A 1 610 ? 1.007 10.694 -0.822 1.00 88.12 610 GLY A O 1
ATOM 4935 N N . GLY A 1 611 ? -1.078 11.293 -0.252 1.00 93.69 611 GLY A N 1
ATOM 4936 C CA . GLY A 1 611 ? -0.843 11.280 1.187 1.00 93.69 611 GLY A CA 1
ATOM 4937 C C . GLY A 1 611 ? -2.104 11.523 2.022 1.00 93.69 611 GLY A C 1
ATOM 4938 O O . GLY A 1 611 ? -3.197 11.700 1.481 1.00 93.69 611 GLY A O 1
ATOM 4939 N N . PRO A 1 612 ? -1.965 11.521 3.357 1.00 96.81 612 PRO A N 1
ATOM 4940 C CA . PRO A 1 612 ? -3.086 11.665 4.276 1.00 96.81 612 PRO A CA 1
ATOM 4941 C C . PRO A 1 612 ? -3.610 13.111 4.317 1.00 96.81 612 PRO A C 1
ATOM 4943 O O . PRO A 1 612 ? -2.867 14.060 4.595 1.00 96.81 612 PRO A O 1
ATOM 4946 N N . VAL A 1 613 ? -4.908 13.273 4.072 1.00 96.88 613 VAL A N 1
ATOM 4947 C CA . VAL A 1 613 ? -5.610 14.560 4.029 1.00 96.88 613 VAL A CA 1
ATOM 4948 C C . VAL A 1 613 ? -6.979 14.483 4.703 1.00 96.88 613 VAL A C 1
ATOM 4950 O O . VAL A 1 613 ? -7.577 13.415 4.839 1.00 96.88 613 VAL A O 1
ATOM 4953 N N . PHE A 1 614 ? -7.485 15.645 5.102 1.00 96.50 614 PHE A N 1
ATOM 4954 C CA . PHE A 1 614 ? -8.906 15.864 5.325 1.00 96.50 614 PHE A CA 1
ATOM 4955 C C . PHE A 1 614 ? -9.542 16.279 4.001 1.00 96.50 614 PHE A C 1
ATOM 4957 O O . PHE A 1 614 ? -9.018 17.157 3.312 1.00 96.50 614 PHE A O 1
ATOM 4964 N N . ALA A 1 615 ? -10.658 15.655 3.649 1.00 94.38 615 ALA A N 1
ATOM 4965 C CA . ALA A 1 615 ? -11.333 15.840 2.373 1.00 94.38 615 ALA A CA 1
ATOM 4966 C C . ALA A 1 615 ? -12.838 16.027 2.569 1.00 94.38 615 ALA A C 1
ATOM 4968 O O . ALA A 1 615 ? -13.418 15.458 3.496 1.00 94.38 615 ALA A O 1
ATOM 4969 N N . ALA A 1 616 ? -13.456 16.798 1.675 1.00 91.56 616 ALA A N 1
ATOM 4970 C CA . ALA A 1 616 ? -14.905 16.940 1.603 1.00 91.56 616 ALA A CA 1
ATOM 4971 C C . ALA A 1 616 ? -15.444 16.038 0.491 1.00 91.56 616 ALA A C 1
ATOM 4973 O O . ALA A 1 616 ? -15.036 16.159 -0.665 1.00 91.56 616 ALA A O 1
ATOM 4974 N N . LEU A 1 617 ? -16.360 15.137 0.828 1.00 87.31 617 LEU A N 1
ATOM 4975 C CA . LEU A 1 617 ? -17.048 14.317 -0.162 1.00 87.31 617 LEU A CA 1
ATOM 4976 C C . LEU A 1 617 ? -18.216 15.091 -0.800 1.00 87.31 617 LEU A C 1
ATOM 4978 O O . LEU A 1 617 ? -18.692 16.075 -0.229 1.00 87.31 617 LEU A O 1
ATOM 4982 N N . PRO A 1 618 ? -18.723 14.651 -1.970 1.00 80.62 618 PRO A N 1
ATOM 4983 C CA . PRO A 1 618 ? -19.825 15.332 -2.659 1.00 80.62 618 PRO A CA 1
ATOM 4984 C C . PRO A 1 618 ? -21.126 15.452 -1.849 1.00 80.62 618 PRO A C 1
ATOM 4986 O O . PRO A 1 618 ? -21.933 16.334 -2.121 1.00 80.62 618 PRO A O 1
ATOM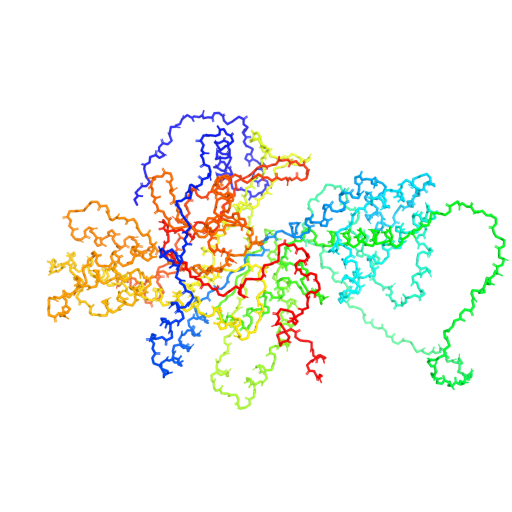 4989 N N . ASP A 1 619 ? -21.332 14.581 -0.859 1.00 82.56 619 ASP A N 1
ATOM 4990 C CA . ASP A 1 619 ? -22.478 14.616 0.061 1.00 82.56 619 ASP A CA 1
ATOM 4991 C C . ASP A 1 619 ? -22.299 15.618 1.221 1.00 82.56 619 ASP A C 1
ATOM 4993 O O . ASP A 1 619 ? -23.164 15.720 2.089 1.00 82.56 619 ASP A O 1
ATOM 4997 N N . GLY A 1 620 ? -21.188 16.361 1.239 1.00 83.88 620 GLY A N 1
ATOM 4998 C CA . GLY A 1 620 ? -20.843 17.334 2.273 1.00 83.88 620 GLY A CA 1
ATOM 4999 C C . GLY A 1 620 ? -20.181 16.729 3.510 1.00 83.88 620 GLY A C 1
ATOM 5000 O O . GLY A 1 620 ? -19.857 17.473 4.436 1.00 83.88 620 GLY A O 1
ATOM 5001 N N . THR A 1 621 ? -19.966 15.410 3.551 1.00 87.25 621 THR A N 1
ATOM 5002 C CA . THR A 1 621 ? -19.268 14.773 4.673 1.00 87.25 621 THR A CA 1
ATOM 5003 C C . THR A 1 621 ? -17.775 15.085 4.638 1.00 87.25 621 THR A C 1
ATOM 5005 O O . THR A 1 621 ? -17.136 15.057 3.584 1.00 87.25 621 THR A O 1
ATOM 5008 N N . THR A 1 622 ? -17.207 15.363 5.811 1.00 92.25 622 THR A N 1
ATOM 5009 C CA . THR A 1 622 ? -15.766 15.590 5.965 1.00 92.25 622 THR A CA 1
ATOM 5010 C C . THR A 1 622 ? -15.114 14.325 6.480 1.00 92.25 622 THR A C 1
ATOM 5012 O O . THR A 1 622 ? -15.480 13.829 7.543 1.00 92.25 622 THR A O 1
ATOM 5015 N N . ILE A 1 623 ? -14.135 13.804 5.751 1.00 93.88 623 ILE A N 1
ATOM 5016 C CA . ILE A 1 623 ? -13.466 12.553 6.099 1.00 93.88 623 ILE A CA 1
ATOM 5017 C C . ILE A 1 623 ? -11.954 12.726 6.185 1.00 93.88 623 ILE A C 1
ATOM 5019 O O . ILE A 1 623 ? -11.365 13.623 5.581 1.00 93.88 623 ILE A O 1
ATOM 5023 N N . LYS A 1 624 ? -11.317 11.808 6.907 1.00 94.69 624 LYS A N 1
ATOM 5024 C CA . LYS A 1 624 ? -9.880 11.564 6.845 1.00 94.69 624 LYS A CA 1
ATOM 5025 C C . LYS A 1 624 ? -9.630 10.499 5.778 1.00 94.69 624 LYS A C 1
ATOM 5027 O O . LYS A 1 624 ? -10.287 9.460 5.799 1.00 94.69 624 LYS A O 1
ATOM 5032 N N . LEU A 1 625 ? -8.711 10.754 4.853 1.00 94.88 625 LEU A N 1
ATOM 5033 C CA . LEU A 1 625 ? -8.496 9.933 3.660 1.00 94.88 625 LEU A CA 1
ATOM 5034 C C . LEU A 1 625 ? -7.015 9.892 3.279 1.00 94.88 625 LEU A C 1
ATOM 5036 O O . LEU A 1 625 ? -6.322 10.905 3.352 1.00 94.88 625 LEU A O 1
ATOM 5040 N N . CYS A 1 626 ? -6.531 8.739 2.824 1.00 94.69 626 CYS A N 1
ATOM 5041 C CA . CYS A 1 626 ? -5.253 8.642 2.128 1.00 94.69 626 CYS A CA 1
ATOM 5042 C C . CYS A 1 626 ? -5.471 8.855 0.626 1.00 94.69 626 CYS A C 1
ATOM 5044 O O . CYS A 1 626 ? -5.720 7.895 -0.095 1.00 94.69 626 CYS A O 1
ATOM 5046 N N . LEU A 1 627 ? -5.393 10.105 0.172 1.00 94.38 627 LEU A N 1
ATOM 5047 C CA . LEU A 1 627 ? -5.753 10.503 -1.189 1.00 94.38 627 LEU A CA 1
ATOM 5048 C C . LEU A 1 627 ? -4.562 10.372 -2.144 1.00 94.38 627 LEU A C 1
ATOM 5050 O O . LEU A 1 627 ? -3.479 10.875 -1.843 1.00 94.38 627 LEU A O 1
ATOM 5054 N N . GLU A 1 628 ? -4.766 9.765 -3.311 1.00 91.38 628 GLU A N 1
ATOM 5055 C CA . GLU A 1 628 ? -3.811 9.766 -4.415 1.00 91.38 628 GLU A CA 1
ATOM 5056 C C . GLU A 1 628 ? -3.845 11.088 -5.185 1.00 91.38 628 GLU A C 1
ATOM 5058 O O . GLU A 1 628 ? -4.894 11.678 -5.437 1.00 91.38 628 GLU A O 1
ATOM 5063 N N . MET A 1 629 ? -2.670 11.548 -5.619 1.00 90.12 629 MET A N 1
ATOM 5064 C CA . MET A 1 629 ? -2.525 12.844 -6.291 1.00 90.12 629 MET A CA 1
ATOM 5065 C C . MET A 1 629 ? -3.463 13.032 -7.508 1.00 90.12 629 MET A C 1
ATOM 5067 O O . MET A 1 629 ? -3.982 14.135 -7.652 1.00 90.12 629 MET A O 1
ATOM 5071 N N . PRO A 1 630 ? -3.740 12.021 -8.365 1.00 89.62 630 PRO A N 1
ATOM 5072 C CA . PRO A 1 630 ? -4.676 12.169 -9.485 1.00 89.62 630 PRO A CA 1
ATOM 5073 C C . PRO A 1 630 ? -6.148 12.387 -9.100 1.00 89.62 630 PRO A C 1
ATOM 5075 O O . PRO A 1 630 ? -6.921 12.806 -9.959 1.00 89.62 630 PRO A O 1
ATOM 5078 N N . HIS A 1 631 ? -6.551 12.103 -7.855 1.00 90.75 631 HIS A N 1
ATOM 5079 C CA . HIS A 1 631 ? -7.891 12.436 -7.359 1.00 90.75 631 HIS A CA 1
ATOM 5080 C C . HIS A 1 631 ? -7.978 13.868 -6.826 1.00 90.75 631 HIS A C 1
ATOM 5082 O O . HIS A 1 631 ? -9.077 14.369 -6.618 1.00 90.75 631 HIS A O 1
ATOM 5088 N N . ALA A 1 632 ? -6.858 14.554 -6.611 1.00 91.75 632 ALA A N 1
ATOM 5089 C CA . ALA A 1 632 ? -6.882 15.980 -6.325 1.00 91.75 632 ALA A CA 1
ATOM 5090 C C . ALA A 1 632 ? -7.016 16.768 -7.636 1.00 91.75 632 ALA A C 1
ATOM 5092 O O . ALA A 1 632 ? -6.435 16.403 -8.662 1.00 91.75 632 ALA A O 1
ATOM 5093 N N . ASN A 1 633 ? -7.762 17.874 -7.611 1.00 91.38 633 ASN A N 1
ATOM 5094 C CA . ASN A 1 633 ? -7.704 18.834 -8.714 1.00 91.38 633 ASN A CA 1
ATOM 5095 C C . ASN A 1 633 ? -6.283 19.439 -8.810 1.00 91.38 633 ASN A C 1
ATOM 5097 O O . ASN A 1 633 ? -5.485 19.333 -7.880 1.00 91.38 633 ASN A O 1
ATOM 5101 N N . GLU A 1 634 ? -5.936 20.063 -9.939 1.00 91.06 634 GLU A N 1
ATOM 5102 C CA . GLU A 1 634 ? -4.562 20.541 -10.170 1.00 91.06 634 GLU A CA 1
ATOM 5103 C C . GLU A 1 634 ? -4.077 21.587 -9.152 1.00 91.06 634 GLU A C 1
ATOM 5105 O O . GLU A 1 634 ? -2.875 21.671 -8.882 1.00 91.06 634 GLU A O 1
ATOM 5110 N N . GLU A 1 635 ? -4.989 22.399 -8.615 1.00 93.31 635 GLU A N 1
ATOM 5111 C CA . GLU A 1 635 ? -4.683 23.409 -7.603 1.00 93.31 635 GLU A CA 1
ATOM 5112 C C . GLU A 1 635 ? -4.336 22.736 -6.273 1.00 93.31 635 GLU A C 1
ATOM 5114 O O . GLU A 1 635 ? -3.218 22.905 -5.780 1.00 93.31 635 GLU A O 1
ATOM 5119 N N . ASP A 1 636 ? -5.221 21.869 -5.783 1.00 94.56 636 ASP A N 1
ATOM 5120 C CA . ASP A 1 636 ? -5.040 21.076 -4.568 1.00 94.56 636 ASP A CA 1
ATOM 5121 C C . ASP A 1 636 ? -3.801 20.175 -4.663 1.00 94.56 636 ASP A C 1
ATOM 5123 O O . ASP A 1 636 ? -2.991 20.107 -3.736 1.00 94.56 636 ASP A O 1
ATOM 5127 N N . ALA A 1 637 ? -3.584 19.516 -5.804 1.00 93.50 637 ALA A N 1
ATOM 5128 C CA . ALA A 1 637 ? -2.417 18.667 -6.020 1.00 93.50 637 ALA A CA 1
ATOM 5129 C C . ALA A 1 637 ? -1.109 19.458 -5.864 1.00 93.50 637 ALA A C 1
ATOM 5131 O O . ALA A 1 637 ? -0.153 18.989 -5.237 1.00 93.50 637 ALA A O 1
ATOM 5132 N N . ARG A 1 638 ? -1.064 20.684 -6.396 1.00 92.25 638 ARG A N 1
ATOM 5133 C CA . ARG A 1 638 ? 0.101 21.568 -6.291 1.00 92.25 638 ARG A CA 1
ATOM 5134 C C . ARG A 1 638 ? 0.265 22.121 -4.879 1.00 92.25 638 ARG A C 1
ATOM 5136 O O . ARG A 1 638 ? 1.387 22.154 -4.373 1.00 92.25 638 ARG A O 1
ATOM 5143 N N . GLU A 1 639 ? -0.834 22.544 -4.26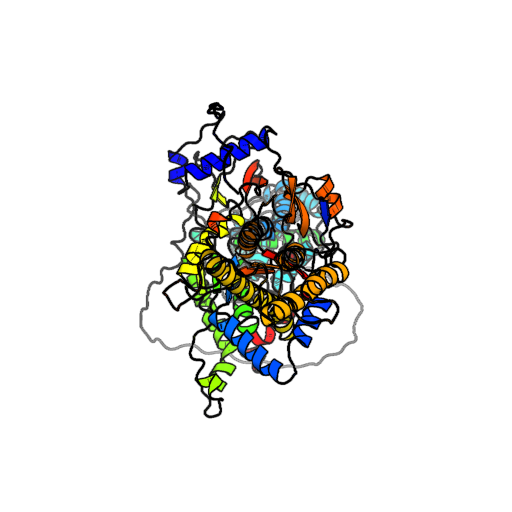3 1.00 94.94 639 GLU A N 1
ATOM 5144 C CA . GLU A 1 639 ? -0.862 23.142 -2.931 1.00 94.94 639 GLU A CA 1
ATOM 5145 C C . GLU A 1 639 ? -0.493 22.142 -1.834 1.00 94.94 639 GLU A C 1
ATOM 5147 O O . GLU A 1 639 ? 0.218 22.502 -0.896 1.00 94.94 639 GLU A O 1
ATOM 5152 N N . TYR A 1 640 ? -0.935 20.890 -1.942 1.00 94.56 640 TYR A N 1
ATOM 5153 C CA . TYR A 1 640 ? -0.737 19.882 -0.903 1.00 94.56 640 TYR A CA 1
ATOM 5154 C C . TYR A 1 640 ? 0.403 18.919 -1.222 1.00 94.56 640 TYR A C 1
ATOM 5156 O O . TYR A 1 640 ? 1.287 18.746 -0.384 1.00 94.56 640 TYR A O 1
ATOM 5164 N N . PHE A 1 641 ? 0.441 18.326 -2.416 1.00 93.31 641 PHE A N 1
ATOM 5165 C CA . PHE A 1 641 ? 1.384 17.244 -2.736 1.00 93.31 641 PHE A CA 1
ATOM 5166 C C . PHE A 1 641 ? 2.656 17.704 -3.461 1.00 93.31 641 PHE A C 1
ATOM 5168 O O . PHE A 1 641 ? 3.629 16.949 -3.540 1.00 93.31 641 PHE A O 1
ATOM 5175 N N . GLY A 1 642 ? 2.698 18.952 -3.936 1.00 88.62 642 GLY A N 1
ATOM 5176 C CA . GLY A 1 642 ? 3.859 19.516 -4.623 1.00 88.62 642 GLY A CA 1
ATOM 5177 C C . GLY A 1 642 ? 5.158 19.541 -3.785 1.00 88.62 642 GLY A C 1
ATOM 5178 O O . GLY A 1 642 ? 5.149 19.294 -2.574 1.00 88.62 642 GLY A O 1
ATOM 5179 N N . PRO A 1 643 ? 6.309 19.894 -4.394 1.00 84.50 643 PRO A N 1
ATOM 5180 C CA . PRO A 1 643 ? 7.615 19.945 -3.715 1.00 84.50 643 PRO A CA 1
ATOM 5181 C C . PRO A 1 643 ? 7.667 20.861 -2.481 1.00 84.50 643 PRO A C 1
ATOM 5183 O O . PRO A 1 643 ? 8.471 20.646 -1.579 1.00 84.50 643 PRO A O 1
ATOM 5186 N N . ARG A 1 644 ? 6.809 21.889 -2.444 1.00 84.50 644 ARG A N 1
ATOM 5187 C CA . ARG A 1 644 ? 6.617 22.817 -1.314 1.00 84.50 644 ARG A CA 1
ATOM 5188 C C . ARG A 1 644 ? 5.177 22.787 -0.792 1.00 84.50 644 ARG A C 1
ATOM 5190 O O . ARG A 1 644 ? 4.685 23.793 -0.290 1.00 84.50 644 ARG A O 1
ATOM 5197 N N . GLY A 1 645 ? 4.490 21.669 -1.007 1.00 89.50 645 GLY A N 1
ATOM 5198 C CA . GLY A 1 645 ? 3.097 21.517 -0.628 1.00 89.50 645 GLY A CA 1
ATOM 5199 C C . GLY A 1 645 ? 2.901 21.398 0.885 1.00 89.50 645 GLY A C 1
ATOM 5200 O O . GLY A 1 645 ? 3.843 21.154 1.640 1.00 89.50 645 GLY A O 1
ATOM 5201 N N . LYS A 1 646 ? 1.657 21.577 1.331 1.00 94.00 646 LYS A N 1
ATOM 5202 C CA . LYS A 1 646 ? 1.247 21.524 2.743 1.00 94.00 646 LYS A CA 1
ATOM 5203 C C . LYS A 1 646 ? 1.228 20.106 3.332 1.00 94.00 646 LYS A C 1
ATOM 5205 O O . LYS A 1 646 ? 1.192 19.970 4.555 1.00 94.00 646 LYS A O 1
ATOM 5210 N N . ALA A 1 647 ? 1.224 19.052 2.510 1.00 94.75 647 ALA A N 1
ATOM 5211 C CA . ALA A 1 647 ? 1.242 17.677 2.999 1.00 94.75 647 ALA A CA 1
ATOM 5212 C C . ALA A 1 647 ? 2.565 17.379 3.718 1.00 94.75 647 ALA A C 1
ATOM 5214 O O . ALA A 1 647 ? 3.652 17.558 3.172 1.00 94.75 647 ALA A O 1
ATOM 5215 N N . THR A 1 648 ? 2.468 16.902 4.958 1.00 94.56 648 THR A N 1
ATOM 5216 C CA . THR A 1 648 ? 3.644 16.657 5.813 1.00 94.56 648 THR A CA 1
ATOM 5217 C C . THR A 1 648 ? 4.162 15.222 5.734 1.00 94.56 648 THR A C 1
ATOM 5219 O O . THR A 1 648 ? 5.301 14.951 6.120 1.00 94.56 648 THR A O 1
ATOM 5222 N N . HIS A 1 649 ? 3.325 14.306 5.249 1.00 96.12 649 HIS A N 1
ATOM 5223 C CA . HIS A 1 649 ? 3.597 12.877 5.192 1.00 96.12 649 HIS A CA 1
ATOM 5224 C C . HIS A 1 649 ? 3.199 12.296 3.836 1.00 96.12 649 HIS A C 1
ATOM 5226 O O . HIS A 1 649 ? 2.371 12.860 3.122 1.00 96.12 649 HIS A O 1
ATOM 5232 N N . PHE A 1 650 ? 3.802 11.161 3.512 1.00 93.62 650 PHE A N 1
ATOM 5233 C CA . PHE A 1 650 ? 3.598 10.381 2.301 1.00 93.62 650 PHE A CA 1
ATOM 5234 C C . PHE A 1 650 ? 3.128 8.967 2.672 1.00 93.62 650 PHE A C 1
ATOM 5236 O O . PHE A 1 650 ? 3.488 8.459 3.739 1.00 93.62 650 PHE A O 1
ATOM 5243 N N . ASN A 1 651 ? 2.337 8.330 1.805 1.00 91.56 651 ASN A N 1
ATOM 5244 C CA . ASN A 1 651 ? 1.867 6.959 2.009 1.00 91.56 651 ASN A CA 1
ATOM 5245 C C . ASN A 1 651 ? 2.840 5.923 1.401 1.00 91.56 651 ASN A C 1
ATOM 5247 O O . ASN A 1 651 ? 2.867 5.761 0.182 1.00 91.56 651 ASN A O 1
ATOM 5251 N N . PRO A 1 652 ? 3.599 5.166 2.212 1.00 88.19 652 PRO A N 1
ATOM 5252 C CA . PRO A 1 652 ? 4.507 4.125 1.737 1.00 88.19 652 PRO A CA 1
ATOM 5253 C C . PRO A 1 652 ? 3.803 2.813 1.353 1.00 88.19 652 PRO A C 1
ATOM 5255 O O . PRO A 1 652 ? 4.487 1.859 0.983 1.00 88.19 652 PRO A O 1
ATOM 5258 N N . VAL A 1 653 ? 2.469 2.739 1.477 1.00 86.06 653 VAL A N 1
ATOM 5259 C CA . VAL A 1 653 ? 1.691 1.494 1.372 1.00 86.06 653 VAL A CA 1
ATOM 5260 C C . VAL A 1 653 ? 2.147 0.482 2.427 1.00 86.06 653 VAL A C 1
ATOM 5262 O O . VAL A 1 653 ? 2.549 -0.644 2.141 1.00 86.06 653 VAL A O 1
ATOM 5265 N N . LEU A 1 654 ? 2.130 0.933 3.679 1.00 91.50 654 LEU A N 1
ATOM 5266 C CA . LEU A 1 654 ? 2.334 0.110 4.865 1.00 91.50 654 LEU A CA 1
ATOM 5267 C C . LEU A 1 654 ? 1.031 0.171 5.653 1.00 91.50 654 LEU A C 1
ATOM 5269 O O . LEU A 1 654 ? 0.786 1.142 6.368 1.00 91.50 654 LEU A O 1
ATOM 5273 N N . ALA A 1 655 ? 0.160 -0.815 5.458 1.00 93.88 655 ALA A N 1
ATOM 5274 C CA . ALA A 1 655 ? -1.204 -0.738 5.965 1.00 93.88 655 ALA A CA 1
ATOM 5275 C C . ALA A 1 655 ? -1.683 -2.060 6.567 1.00 93.88 655 ALA A C 1
ATOM 5277 O O . ALA A 1 655 ? -1.449 -3.127 6.003 1.00 93.88 655 ALA A O 1
ATOM 5278 N N . PHE A 1 656 ? -2.358 -1.965 7.710 1.00 94.50 656 PHE A N 1
ATOM 5279 C CA . PHE A 1 656 ? -2.925 -3.076 8.466 1.00 94.50 656 PHE A CA 1
ATOM 5280 C C . PHE A 1 656 ? -4.446 -2.952 8.504 1.00 94.50 656 PHE A C 1
ATOM 5282 O O . PHE A 1 656 ? -4.969 -1.876 8.798 1.00 94.50 656 PHE A O 1
ATOM 5289 N N . PHE A 1 657 ? -5.142 -4.056 8.251 1.00 93.00 657 PHE A N 1
ATOM 5290 C CA . PHE A 1 657 ? -6.596 -4.109 8.128 1.00 93.00 657 PHE A CA 1
ATOM 5291 C C . PHE A 1 657 ? -7.174 -5.222 8.985 1.00 93.00 657 PHE A C 1
ATOM 5293 O O . PHE A 1 657 ? -6.600 -6.306 9.078 1.00 93.00 657 PHE A O 1
ATOM 5300 N N . GLU A 1 658 ? -8.330 -4.971 9.582 1.00 93.25 658 GLU A N 1
ATOM 5301 C CA . GLU A 1 658 ? -9.121 -5.985 10.274 1.00 93.25 658 GLU A CA 1
ATOM 5302 C C . GLU A 1 658 ? -9.832 -6.892 9.255 1.00 93.25 658 GLU A C 1
ATOM 5304 O O . GLU A 1 658 ? -10.632 -6.419 8.454 1.00 93.25 658 GLU A O 1
ATOM 5309 N N . LEU A 1 659 ? -9.550 -8.198 9.271 1.00 91.81 659 LEU A N 1
ATOM 5310 C CA . LEU A 1 659 ? -10.249 -9.203 8.453 1.00 91.81 659 LEU A CA 1
ATOM 5311 C C . LEU A 1 659 ? -11.474 -9.779 9.161 1.00 91.81 659 LEU A C 1
ATOM 5313 O O . LEU A 1 659 ? -12.399 -10.270 8.507 1.00 91.81 659 LEU A O 1
ATOM 5317 N N . LYS A 1 660 ? -11.472 -9.746 10.495 1.00 87.50 660 LYS A N 1
ATOM 5318 C CA . LYS A 1 660 ? -12.533 -10.294 11.333 1.00 87.50 660 LYS A CA 1
ATOM 5319 C C . LYS A 1 660 ? -12.785 -9.406 12.540 1.00 87.50 660 LYS A C 1
ATOM 5321 O O . LYS A 1 660 ? -11.839 -9.036 13.236 1.00 87.50 660 LYS A O 1
ATOM 5326 N N . THR A 1 661 ? -14.056 -9.095 12.766 1.00 80.19 661 THR A N 1
ATOM 5327 C CA . THR A 1 661 ? -14.529 -8.381 13.954 1.00 80.19 661 THR A CA 1
ATOM 5328 C C . THR A 1 661 ? -14.582 -9.322 15.155 1.00 80.19 661 THR A C 1
ATOM 5330 O O . THR A 1 661 ? -14.156 -10.473 15.064 1.00 80.19 661 THR A O 1
ATOM 5333 N N . HIS A 1 662 ? -15.124 -8.853 16.279 1.00 72.06 662 HIS A N 1
ATOM 5334 C CA . HIS A 1 662 ? -15.299 -9.660 17.484 1.00 72.06 662 HIS A CA 1
ATOM 5335 C C . HIS A 1 662 ? -16.410 -10.707 17.327 1.00 72.06 662 HIS A C 1
ATOM 5337 O O . HIS A 1 662 ? -17.240 -10.624 16.414 1.00 72.06 662 HIS A O 1
ATOM 5343 N N . THR A 1 663 ? -16.399 -11.713 18.205 1.00 66.12 663 THR A N 1
ATOM 5344 C CA . THR A 1 663 ? -17.498 -12.690 18.327 1.00 66.12 663 THR A CA 1
ATOM 5345 C C . THR A 1 663 ? -18.592 -12.072 19.186 1.00 66.12 663 THR A C 1
ATOM 5347 O O . THR A 1 663 ? -18.298 -11.581 20.277 1.00 66.12 663 THR A O 1
ATOM 5350 N N . ARG A 1 664 ? -19.842 -12.086 18.719 1.00 65.00 664 ARG A N 1
ATOM 5351 C CA . ARG A 1 664 ? -20.951 -11.508 19.490 1.00 65.00 664 ARG A CA 1
ATOM 5352 C C . ARG A 1 664 ? -21.347 -12.444 20.630 1.00 65.00 664 ARG A C 1
ATOM 5354 O O . ARG A 1 664 ? -21.356 -13.660 20.459 1.00 65.00 664 ARG A O 1
ATOM 5361 N N . ALA A 1 665 ? -21.726 -11.899 21.787 1.00 54.59 665 ALA A N 1
ATOM 5362 C CA . ALA A 1 665 ? -22.009 -12.691 22.994 1.00 54.59 665 ALA A CA 1
ATOM 5363 C C . ALA A 1 665 ? -23.138 -13.735 22.820 1.00 54.59 665 ALA A C 1
ATOM 5365 O O . ALA A 1 665 ? -23.176 -14.741 23.527 1.00 54.59 665 ALA A O 1
ATOM 5366 N N . PHE A 1 666 ? -24.054 -13.515 21.872 1.00 56.72 666 PHE A N 1
ATOM 5367 C CA . PHE A 1 666 ? -25.153 -14.432 21.550 1.00 56.72 666 PHE A CA 1
ATOM 5368 C C . PHE A 1 666 ? -24.835 -15.419 20.414 1.00 56.72 666 PHE A C 1
ATOM 5370 O O . PHE A 1 666 ? -25.662 -16.281 20.107 1.00 56.72 666 PHE A O 1
ATOM 5377 N N . GLU A 1 667 ? -23.675 -15.305 19.761 1.00 60.91 667 GLU A N 1
ATOM 5378 C CA . GLU A 1 667 ? -23.256 -16.255 18.734 1.00 60.91 667 GLU A CA 1
ATOM 5379 C C . GLU A 1 667 ? -22.834 -17.567 19.410 1.00 60.91 667 GLU A C 1
ATOM 5381 O O . GLU A 1 667 ? -21.863 -17.646 20.156 1.00 60.91 667 GLU A O 1
ATOM 5386 N N . SER A 1 668 ? -23.596 -18.633 19.154 1.00 49.34 668 SER A N 1
ATOM 5387 C CA . SER A 1 668 ? -23.441 -19.952 19.787 1.00 49.34 668 SER A CA 1
ATOM 5388 C C . SER A 1 668 ? -22.152 -20.704 19.417 1.00 49.34 668 SER A C 1
ATOM 5390 O O . SER A 1 668 ? -21.929 -21.812 19.903 1.00 49.34 668 SER A O 1
ATOM 5392 N N . THR A 1 669 ? -21.330 -20.158 18.520 1.00 54.12 669 THR A N 1
ATOM 5393 C CA . THR A 1 669 ? -20.099 -20.787 18.024 1.00 54.12 669 THR A CA 1
ATOM 5394 C C . THR A 1 669 ? -18.866 -20.178 18.693 1.00 54.12 669 THR A C 1
ATOM 5396 O O . THR A 1 669 ? -18.596 -18.998 18.487 1.00 54.12 669 THR A O 1
ATOM 5399 N N . PRO A 1 670 ? -18.067 -20.962 19.439 1.00 52.31 670 PRO A N 1
ATOM 5400 C CA . PRO A 1 670 ? -16.941 -20.453 20.224 1.00 52.31 670 PRO A CA 1
ATOM 5401 C C . PRO A 1 670 ? -15.656 -20.242 19.400 1.00 52.31 670 PRO A C 1
ATOM 5403 O O . PRO A 1 670 ? -14.558 -20.471 19.901 1.00 52.31 670 PRO A O 1
ATOM 5406 N N . SER A 1 671 ? -15.742 -19.859 18.126 1.00 55.53 671 SER A N 1
ATOM 5407 C CA . SER A 1 671 ? -14.566 -19.871 17.251 1.00 55.53 671 SER A CA 1
ATOM 5408 C C . SER A 1 671 ? -14.602 -18.771 16.195 1.00 55.53 671 SER A C 1
ATOM 5410 O O . SER A 1 671 ? -15.190 -18.959 15.132 1.00 55.53 671 SER A O 1
ATOM 5412 N N . ILE A 1 672 ? -13.860 -17.696 16.486 1.00 63.00 672 ILE A N 1
ATOM 5413 C CA . ILE A 1 672 ? -13.421 -16.634 15.571 1.00 63.00 672 ILE A CA 1
ATOM 5414 C C . ILE A 1 672 ? -14.553 -15.670 15.170 1.00 63.00 672 ILE A C 1
ATOM 5416 O O . ILE A 1 672 ? -15.580 -16.086 14.643 1.00 63.00 672 ILE A O 1
ATOM 5420 N N . GLY A 1 673 ? -14.354 -14.368 15.402 1.00 71.81 673 GLY A N 1
ATOM 5421 C CA . GLY A 1 673 ? -15.400 -13.369 15.181 1.00 71.81 673 GLY A CA 1
ATOM 5422 C C . GLY A 1 673 ? -15.770 -13.142 13.710 1.00 71.81 673 GLY A C 1
ATOM 5423 O O . GLY A 1 673 ? -15.189 -13.726 12.787 1.00 71.81 673 GLY A O 1
ATOM 5424 N N . LYS A 1 674 ? -16.807 -12.328 13.481 1.00 81.31 674 LYS A N 1
ATOM 5425 C CA . LYS A 1 674 ? -17.466 -12.216 12.170 1.00 81.31 674 LYS A CA 1
ATOM 5426 C C . LYS A 1 674 ? -16.515 -11.699 11.083 1.00 81.31 674 LYS A C 1
ATOM 5428 O O . LYS A 1 674 ? -15.813 -10.707 11.255 1.00 81.31 674 LYS A O 1
ATOM 5433 N N . LYS A 1 675 ? -16.533 -12.351 9.916 1.00 87.38 675 LYS A N 1
ATOM 5434 C CA . LYS A 1 675 ? -15.774 -11.931 8.727 1.00 87.38 675 LYS A CA 1
ATOM 5435 C C . LYS A 1 675 ? -16.173 -10.518 8.282 1.00 87.38 675 LYS A C 1
ATOM 5437 O O . LYS A 1 675 ? -17.361 -10.225 8.141 1.00 87.38 675 LYS A O 1
ATOM 5442 N N . VAL A 1 676 ? -15.179 -9.677 8.002 1.00 88.44 676 VAL A N 1
ATOM 5443 C CA . VAL A 1 676 ? -15.383 -8.373 7.364 1.00 88.44 676 VAL A CA 1
ATOM 5444 C C . VAL A 1 676 ? -15.652 -8.590 5.876 1.00 88.44 676 VAL A C 1
ATOM 5446 O O . VAL A 1 676 ? -14.807 -9.089 5.137 1.00 88.44 676 VAL A O 1
ATOM 5449 N N . GLU A 1 677 ? -16.840 -8.201 5.426 1.00 85.19 677 GLU A N 1
ATOM 5450 C CA . GLU A 1 677 ? -17.233 -8.271 4.017 1.00 85.19 677 GLU A CA 1
ATOM 5451 C C . GLU A 1 677 ? -16.780 -7.003 3.279 1.00 85.19 677 GLU A C 1
ATOM 5453 O O . GLU A 1 677 ? -17.564 -6.082 3.046 1.00 85.19 677 GLU A O 1
ATOM 5458 N N . PHE A 1 678 ? -15.496 -6.933 2.923 1.00 85.12 678 PHE A N 1
ATOM 5459 C CA . PHE A 1 678 ? -14.907 -5.747 2.288 1.00 85.12 678 PHE A CA 1
ATOM 5460 C C . PHE A 1 678 ? -15.566 -5.357 0.958 1.00 85.12 678 PHE A C 1
ATOM 5462 O O . PHE A 1 678 ? -15.613 -4.177 0.618 1.00 85.12 678 PHE A O 1
ATOM 5469 N N . SER A 1 679 ? -16.148 -6.313 0.234 1.00 79.12 679 SER A N 1
ATOM 5470 C CA . SER A 1 679 ? -16.937 -6.044 -0.972 1.00 79.12 679 SER A CA 1
ATOM 5471 C C . SER A 1 679 ? -18.136 -5.117 -0.714 1.00 79.12 679 SER A C 1
ATOM 5473 O O . SER A 1 679 ? -18.482 -4.324 -1.586 1.00 79.12 679 SER A O 1
ATOM 5475 N N . LYS A 1 680 ? -18.727 -5.140 0.492 1.00 83.69 680 LYS A N 1
ATOM 5476 C CA . LYS A 1 680 ? -19.803 -4.220 0.913 1.00 83.69 680 LYS A CA 1
ATOM 5477 C C . LYS A 1 680 ? -19.301 -2.838 1.339 1.00 83.69 680 LYS A C 1
ATOM 5479 O O . LYS A 1 680 ? -20.109 -1.930 1.508 1.00 83.69 680 LYS A O 1
ATOM 5484 N N . LEU A 1 681 ? -17.993 -2.685 1.537 1.00 82.88 681 LEU A N 1
ATOM 5485 C CA . LEU A 1 681 ? -17.343 -1.420 1.895 1.00 82.88 681 LEU A CA 1
ATOM 5486 C C . LEU A 1 681 ? -16.808 -0.676 0.670 1.00 82.88 681 LEU A C 1
ATOM 5488 O O . LEU A 1 681 ? -16.229 0.398 0.822 1.00 82.88 681 LEU A O 1
ATOM 5492 N N . PHE A 1 682 ? -16.980 -1.244 -0.527 1.00 85.31 682 PHE A N 1
ATOM 5493 C CA . PHE A 1 682 ? -16.603 -0.598 -1.771 1.00 85.31 682 PHE A CA 1
ATOM 5494 C C . PHE A 1 682 ? -17.410 0.690 -1.947 1.00 85.31 682 PHE A C 1
ATOM 5496 O O . PHE A 1 682 ? -18.622 0.661 -2.162 1.00 85.31 682 PHE A O 1
ATOM 5503 N N . ASP A 1 683 ? -16.727 1.822 -1.843 1.00 85.12 683 ASP A N 1
ATOM 5504 C CA . ASP A 1 683 ? -17.332 3.134 -1.988 1.00 85.12 683 ASP A CA 1
ATOM 5505 C C . ASP A 1 683 ? -17.106 3.647 -3.410 1.00 85.12 683 ASP A C 1
ATOM 5507 O O . ASP A 1 683 ? -15.998 3.995 -3.822 1.00 85.12 683 ASP A O 1
ATOM 5511 N N . GLU A 1 684 ? -18.197 3.673 -4.170 1.00 80.50 684 GLU A N 1
ATOM 5512 C CA . GLU A 1 684 ? -18.198 3.988 -5.596 1.00 80.50 684 GLU A CA 1
ATOM 5513 C C . GLU A 1 684 ? -17.782 5.426 -5.923 1.00 80.50 684 GLU A C 1
ATOM 5515 O O . GLU A 1 684 ? -17.573 5.748 -7.094 1.00 80.50 684 GLU A O 1
ATOM 5520 N N . ARG A 1 685 ? -17.649 6.290 -4.910 1.00 83.81 685 ARG A N 1
ATOM 5521 C CA . ARG A 1 685 ? -17.175 7.668 -5.069 1.00 83.81 685 ARG A CA 1
ATOM 5522 C C . ARG A 1 685 ? -15.674 7.737 -5.361 1.00 83.81 685 ARG A C 1
ATOM 5524 O O . ARG A 1 685 ? -15.237 8.713 -5.961 1.00 83.81 685 ARG A O 1
ATOM 5531 N N . PHE A 1 686 ? -14.897 6.720 -4.980 1.00 88.12 686 PHE A N 1
ATOM 5532 C CA . PHE A 1 686 ? -13.438 6.699 -5.144 1.00 88.12 686 PHE A CA 1
ATOM 5533 C C . PHE A 1 686 ? -13.024 5.961 -6.424 1.00 88.12 686 PHE A C 1
ATOM 5535 O O . PHE A 1 686 ? -12.693 4.771 -6.410 1.00 88.12 686 PHE A O 1
ATOM 5542 N N . TRP A 1 687 ? -13.051 6.670 -7.554 1.00 91.56 687 TRP A N 1
ATOM 5543 C CA . TRP A 1 687 ? -12.543 6.161 -8.827 1.00 91.56 687 TRP A CA 1
ATOM 5544 C C . TRP A 1 687 ? -11.945 7.266 -9.712 1.00 91.56 687 TRP A C 1
ATOM 5546 O O . TRP A 1 687 ? -12.443 8.390 -9.781 1.00 91.56 687 TRP A O 1
ATOM 5556 N N . LEU A 1 688 ? -10.907 6.896 -10.462 1.00 91.56 688 LEU A N 1
ATOM 5557 C CA . LEU A 1 688 ? -10.176 7.749 -11.389 1.00 91.56 688 LEU A CA 1
ATOM 5558 C C . LEU A 1 688 ? -10.584 7.485 -12.832 1.00 91.56 688 LEU A C 1
ATOM 5560 O O . LEU A 1 688 ? -10.596 6.343 -13.304 1.00 91.56 688 LEU A O 1
ATOM 5564 N N . LEU A 1 689 ? -10.759 8.571 -13.586 1.00 92.88 689 LEU A N 1
ATOM 5565 C CA . LEU A 1 689 ? -10.600 8.531 -15.033 1.00 92.88 689 LEU A CA 1
ATOM 5566 C C . LEU A 1 689 ? -9.104 8.586 -15.368 1.00 92.88 689 LEU A C 1
ATOM 5568 O O . LEU A 1 689 ? -8.527 9.652 -15.592 1.00 92.88 689 LEU A O 1
ATOM 5572 N N . SER A 1 690 ? -8.471 7.420 -15.416 1.00 91.81 690 SER A N 1
ATOM 5573 C CA . SER A 1 690 ? -7.056 7.300 -15.747 1.00 91.81 690 SER A CA 1
ATOM 5574 C C . SER A 1 690 ? -6.815 7.617 -17.213 1.00 91.81 690 SER A C 1
ATOM 5576 O O . SER A 1 690 ? -7.246 6.869 -18.083 1.00 91.81 690 SER A O 1
ATOM 5578 N N . LYS A 1 691 ? -6.086 8.703 -17.490 1.00 91.69 691 LYS A N 1
ATOM 5579 C CA . LYS A 1 691 ? -5.660 9.119 -18.836 1.00 91.69 691 LYS A CA 1
ATOM 5580 C C . LYS A 1 691 ? -4.193 8.755 -19.031 1.00 91.69 691 LYS A C 1
ATOM 5582 O O . LYS A 1 691 ? -3.340 9.209 -18.270 1.00 91.69 691 LYS A O 1
ATOM 5587 N N . LYS A 1 692 ? -3.894 7.898 -20.005 1.00 88.19 692 LYS A N 1
ATOM 5588 C CA . LYS A 1 692 ? -2.544 7.367 -20.255 1.00 88.19 692 LYS A CA 1
ATOM 5589 C C . LYS A 1 692 ? -2.285 7.247 -21.752 1.00 88.19 692 LYS A C 1
ATOM 5591 O O . LYS A 1 692 ? -3.192 7.379 -22.564 1.00 88.19 692 LYS A O 1
ATOM 5596 N N . GLU A 1 693 ? -1.042 6.979 -22.116 1.00 85.62 693 GLU A N 1
ATOM 5597 C CA . GLU A 1 693 ? -0.678 6.625 -23.484 1.00 85.62 693 GLU A CA 1
ATOM 5598 C C . GLU A 1 693 ? -0.526 5.104 -23.595 1.00 85.62 693 GLU A C 1
ATOM 5600 O O . GLU A 1 693 ? 0.051 4.457 -22.718 1.00 85.62 693 GLU A O 1
ATOM 5605 N N . TYR A 1 694 ? -1.064 4.519 -24.661 1.00 83.50 694 TYR A N 1
ATOM 5606 C CA . TYR A 1 694 ? -0.897 3.112 -24.996 1.00 83.50 694 TYR A CA 1
ATOM 5607 C C . TYR A 1 694 ? -0.493 2.996 -26.464 1.00 83.50 694 TYR A C 1
ATOM 5609 O O . TYR A 1 694 ? -1.238 3.420 -27.346 1.00 83.50 694 TYR A O 1
ATOM 5617 N N . LYS A 1 695 ? 0.705 2.451 -26.722 1.00 80.00 695 LYS A N 1
ATOM 5618 C CA . LYS A 1 695 ? 1.294 2.329 -28.069 1.00 80.00 695 LYS A CA 1
ATOM 5619 C C . LYS A 1 695 ? 1.237 3.646 -28.871 1.00 80.00 695 LYS A C 1
ATOM 5621 O O . LYS A 1 695 ? 0.775 3.662 -30.009 1.00 80.00 695 LYS A O 1
ATOM 5626 N N . GLY A 1 696 ? 1.639 4.768 -28.266 1.00 79.12 696 GLY A N 1
ATOM 5627 C CA . GLY A 1 696 ? 1.609 6.079 -28.929 1.00 79.12 696 GLY A CA 1
ATOM 5628 C C . GLY A 1 696 ? 0.228 6.738 -29.013 1.00 79.12 696 GLY A C 1
ATOM 5629 O O . GLY A 1 696 ? 0.113 7.842 -29.536 1.00 79.12 696 GLY A O 1
ATOM 5630 N N . THR A 1 697 ? -0.833 6.081 -28.531 1.00 85.12 697 THR A N 1
ATOM 5631 C CA . THR A 1 697 ? -2.206 6.599 -28.606 1.00 85.12 697 THR A CA 1
ATOM 5632 C C . THR A 1 697 ? -2.716 7.006 -27.223 1.00 85.12 697 THR A C 1
ATOM 5634 O O . THR A 1 697 ? -2.664 6.190 -26.299 1.00 85.12 697 THR A O 1
ATOM 5637 N N . PRO A 1 698 ? -3.262 8.224 -27.054 1.00 93.25 698 PRO A N 1
ATOM 5638 C CA . PRO A 1 698 ? -3.960 8.606 -25.832 1.00 93.25 698 PRO A CA 1
ATOM 5639 C C . PRO A 1 698 ? -5.198 7.732 -25.600 1.00 93.25 698 PRO A C 1
ATOM 5641 O O . PRO A 1 698 ? -6.080 7.635 -26.457 1.00 93.25 698 PRO A O 1
ATOM 5644 N N . VAL A 1 699 ? -5.269 7.120 -24.424 1.00 94.88 699 VAL A N 1
ATOM 5645 C CA . VAL A 1 699 ? -6.370 6.271 -23.969 1.00 94.88 699 VAL A CA 1
ATOM 5646 C C . VAL A 1 699 ? -6.816 6.682 -22.571 1.00 94.88 699 VAL A C 1
ATOM 5648 O O . VAL A 1 699 ? -6.037 7.225 -21.784 1.00 94.88 699 VAL A O 1
ATOM 5651 N N . CYS A 1 700 ? -8.060 6.374 -22.229 1.00 95.19 700 CYS A N 1
ATOM 5652 C CA . CYS A 1 700 ? -8.571 6.486 -20.874 1.00 95.19 700 CYS A CA 1
ATOM 5653 C C . CYS A 1 700 ? -9.234 5.191 -20.401 1.00 95.19 700 CYS A C 1
ATOM 5655 O O . CYS A 1 700 ? -9.607 4.338 -21.208 1.00 95.19 700 CYS A O 1
ATOM 5657 N N . TYR A 1 701 ? -9.332 5.010 -19.087 1.00 94.88 701 TYR A N 1
ATOM 5658 C CA . TYR A 1 701 ? -10.030 3.880 -18.481 1.00 94.88 701 TYR A CA 1
ATOM 5659 C C . TYR A 1 701 ? -10.392 4.157 -17.017 1.00 94.88 701 TYR A C 1
ATOM 5661 O O . TYR A 1 701 ? -9.869 5.082 -16.398 1.00 94.88 701 TYR A O 1
ATOM 5669 N N . HIS A 1 702 ? -11.306 3.347 -16.485 1.00 94.31 702 HIS A N 1
ATOM 5670 C CA . HIS A 1 702 ? -11.759 3.387 -15.092 1.00 94.31 702 HIS A CA 1
ATOM 5671 C C . HIS A 1 702 ? -10.733 2.698 -14.180 1.00 94.31 702 HIS A C 1
ATOM 5673 O O . HIS A 1 702 ? -10.336 1.564 -14.450 1.00 94.31 702 HIS A O 1
ATOM 5679 N N . GLU A 1 703 ? -10.267 3.387 -13.142 1.00 93.00 703 GLU A N 1
ATOM 5680 C CA . GLU A 1 703 ? -9.272 2.868 -12.198 1.00 93.00 703 GLU A CA 1
ATOM 5681 C C . GLU A 1 703 ? -9.709 3.143 -10.752 1.00 93.00 703 GLU A C 1
ATOM 5683 O O . GLU A 1 703 ? -10.150 4.243 -10.438 1.00 93.00 703 GLU A O 1
ATOM 5688 N N . THR A 1 704 ? -9.574 2.165 -9.858 1.00 92.25 704 THR A N 1
ATOM 5689 C CA . THR A 1 704 ? -9.819 2.326 -8.416 1.00 92.25 704 THR A CA 1
ATOM 5690 C C . THR A 1 704 ? -8.550 2.151 -7.592 1.00 92.25 704 THR A C 1
ATOM 5692 O O . THR A 1 704 ? -7.622 1.423 -7.967 1.00 92.25 704 THR A O 1
ATOM 5695 N N . VAL A 1 705 ? -8.519 2.801 -6.428 1.00 90.19 705 VAL A N 1
ATOM 5696 C CA . VAL A 1 705 ? -7.354 2.869 -5.541 1.00 90.19 705 VAL A CA 1
ATOM 5697 C C . VAL A 1 705 ? -7.713 2.257 -4.187 1.00 90.19 705 VAL A C 1
ATOM 5699 O O . VAL A 1 705 ? -8.530 2.780 -3.437 1.00 90.19 705 VAL A O 1
ATOM 5702 N N . LEU A 1 706 ? -7.062 1.146 -3.840 1.00 88.31 706 LEU A N 1
ATOM 5703 C CA . LEU A 1 706 ? -7.284 0.417 -2.585 1.00 88.31 706 LEU A CA 1
ATOM 5704 C C . LEU A 1 706 ? -7.130 1.323 -1.366 1.00 88.31 706 LEU A C 1
ATOM 5706 O O . LEU A 1 706 ? -8.020 1.376 -0.533 1.00 88.31 706 LEU A O 1
ATOM 5710 N N . HIS A 1 707 ? -6.030 2.073 -1.282 1.00 86.75 707 HIS A N 1
ATOM 5711 C CA . HIS A 1 707 ? -5.723 2.927 -0.132 1.00 86.75 707 HIS A CA 1
ATOM 5712 C C . HIS A 1 707 ? -6.765 4.013 0.122 1.00 86.75 707 HIS A C 1
ATOM 5714 O O . HIS A 1 707 ? -6.855 4.492 1.240 1.00 86.75 707 HIS A O 1
ATOM 5720 N N . GLU A 1 708 ? -7.570 4.379 -0.869 1.00 91.06 708 GLU A N 1
ATOM 5721 C CA . GLU A 1 708 ? -8.682 5.302 -0.667 1.00 91.06 708 GLU A CA 1
ATOM 5722 C C . GLU A 1 708 ? -9.942 4.558 -0.244 1.00 91.06 708 GLU A C 1
ATOM 5724 O O . GLU A 1 708 ? -10.622 5.009 0.664 1.00 91.06 708 GLU A O 1
ATOM 5729 N N . LEU A 1 709 ? -10.218 3.381 -0.815 1.00 90.25 709 LEU A N 1
ATOM 5730 C CA . LEU A 1 709 ? -11.378 2.552 -0.459 1.00 90.25 709 LEU A CA 1
ATOM 5731 C C . LEU A 1 709 ? -11.333 2.022 0.983 1.00 90.25 709 LEU A C 1
ATOM 5733 O O . LEU A 1 709 ? -12.370 1.946 1.640 1.00 90.25 709 LEU A O 1
ATOM 5737 N N . ILE A 1 710 ? -10.144 1.658 1.473 1.00 87.50 710 ILE A N 1
ATOM 5738 C CA . ILE A 1 710 ? -9.942 1.118 2.833 1.00 87.50 710 ILE A CA 1
ATOM 5739 C C . ILE A 1 710 ? -9.091 2.024 3.731 1.00 87.50 710 ILE A C 1
ATOM 5741 O O . ILE A 1 710 ? -8.933 1.748 4.912 1.00 87.50 710 ILE A O 1
ATOM 5745 N N . GLY A 1 711 ? -8.552 3.123 3.201 1.00 90.12 711 GLY A N 1
ATOM 5746 C CA . GLY A 1 711 ? -7.873 4.168 3.975 1.00 90.12 711 GLY A CA 1
ATOM 5747 C C . GLY A 1 711 ? -8.682 5.456 4.034 1.00 90.12 711 GLY A C 1
ATOM 5748 O O . GLY A 1 711 ? -8.126 6.544 3.881 1.00 90.12 711 GLY A O 1
ATOM 5749 N N . ASN A 1 712 ? -9.992 5.333 4.269 1.00 92.50 712 ASN A N 1
ATOM 5750 C CA . ASN A 1 712 ? -10.894 6.454 4.516 1.00 92.50 712 ASN A CA 1
ATOM 5751 C C . ASN A 1 712 ? -11.722 6.246 5.795 1.00 92.50 712 ASN A C 1
ATOM 5753 O O . ASN A 1 712 ? -12.097 5.121 6.131 1.00 92.50 712 ASN A O 1
ATOM 5757 N N . SER A 1 713 ? -12.041 7.334 6.498 1.00 94.62 713 SER A N 1
ATOM 5758 C CA . SER A 1 713 ? -12.855 7.285 7.720 1.00 94.62 713 SER A CA 1
ATOM 5759 C C . SER A 1 713 ? -14.364 7.157 7.474 1.00 94.62 713 SER A C 1
ATOM 5761 O O . SER A 1 713 ? -15.139 7.011 8.421 1.00 94.62 713 SER A O 1
ATOM 5763 N N . ALA A 1 714 ? -14.813 7.205 6.216 1.00 91.38 714 ALA A N 1
ATOM 5764 C CA . ALA A 1 714 ? -16.215 6.996 5.867 1.00 91.38 714 ALA A CA 1
ATOM 5765 C C . ALA A 1 714 ? -16.608 5.517 6.005 1.00 91.38 714 ALA A C 1
ATOM 5767 O O . ALA A 1 714 ? -17.689 5.224 6.522 1.00 91.38 714 ALA A O 1
ATOM 5768 N N . THR A 1 715 ? -15.740 4.585 5.608 1.00 90.31 715 THR A N 1
ATOM 5769 C CA . THR A 1 715 ? -16.012 3.137 5.620 1.00 90.31 715 THR A CA 1
ATOM 5770 C C . THR A 1 715 ? -15.222 2.371 6.678 1.00 90.31 715 THR A C 1
ATOM 5772 O O . THR A 1 715 ? -15.611 1.255 7.022 1.00 90.31 715 THR A O 1
ATOM 5775 N N . THR A 1 716 ? -14.166 2.963 7.246 1.00 93.81 716 THR A N 1
ATOM 5776 C CA . THR A 1 716 ? -13.286 2.297 8.220 1.00 93.81 716 THR A CA 1
ATOM 5777 C C . THR A 1 716 ? -13.007 3.154 9.456 1.00 93.81 716 THR A C 1
ATOM 5779 O O . THR A 1 716 ? -13.051 4.383 9.414 1.00 93.81 716 THR A O 1
ATOM 5782 N N . ASN A 1 717 ? -12.664 2.500 10.563 1.00 96.31 717 ASN A N 1
ATOM 5783 C CA . ASN A 1 717 ? -12.054 3.130 11.729 1.00 96.31 717 ASN A CA 1
ATOM 5784 C C . ASN A 1 717 ? -10.562 3.355 11.445 1.00 96.31 717 ASN A C 1
ATOM 5786 O O . ASN A 1 717 ? -9.707 2.536 11.787 1.00 96.31 717 ASN A O 1
ATOM 5790 N N . LEU A 1 718 ? -10.279 4.453 10.738 1.00 96.62 718 LEU A N 1
ATOM 5791 C CA . LEU A 1 718 ? -8.967 4.774 10.177 1.00 96.62 718 LEU A CA 1
ATOM 5792 C C . LEU A 1 718 ? -8.058 5.508 11.165 1.00 96.62 718 LEU A C 1
ATOM 5794 O O . LEU A 1 718 ? -8.421 6.552 11.714 1.00 96.62 718 LEU A O 1
ATOM 5798 N N . VAL A 1 719 ? -6.809 5.061 11.267 1.00 97.12 719 VAL A N 1
ATOM 5799 C CA . VAL A 1 719 ? -5.729 5.757 11.975 1.00 97.12 719 VAL A CA 1
ATOM 5800 C C . VAL A 1 719 ? -4.492 5.863 11.086 1.00 97.12 719 VAL A C 1
ATOM 5802 O O . VAL A 1 719 ? -4.042 4.879 10.506 1.00 97.12 719 VAL A O 1
ATOM 5805 N N . PHE A 1 720 ? -3.909 7.061 11.019 1.00 97.94 720 PHE A N 1
ATOM 5806 C CA . PHE A 1 720 ? -2.574 7.265 10.462 1.00 97.94 720 PHE A CA 1
ATOM 5807 C C . PHE A 1 720 ? -1.555 7.313 11.591 1.00 97.94 720 PHE A C 1
ATOM 5809 O O . PHE A 1 720 ? -1.735 8.061 12.553 1.00 97.94 720 PHE A O 1
ATOM 5816 N N . ILE A 1 721 ? -0.473 6.558 11.451 1.00 96.88 721 ILE A N 1
ATOM 5817 C CA . ILE A 1 721 ? 0.656 6.579 12.378 1.00 96.88 721 ILE A CA 1
ATOM 5818 C C . ILE A 1 721 ? 1.919 6.966 11.624 1.00 96.88 721 ILE A C 1
ATOM 5820 O O . ILE A 1 721 ? 2.219 6.418 10.568 1.00 96.88 721 ILE A O 1
ATOM 5824 N N . GLU A 1 722 ? 2.664 7.928 12.149 1.00 97.38 722 GLU A N 1
ATOM 5825 C CA . GLU A 1 722 ? 3.979 8.258 11.615 1.00 97.38 722 GLU A CA 1
ATOM 5826 C C . GLU A 1 722 ? 4.925 7.075 11.853 1.00 97.38 722 GLU A C 1
ATOM 5828 O O . GLU A 1 722 ? 5.012 6.571 12.973 1.00 97.38 722 GLU A O 1
ATOM 5833 N N . VAL A 1 723 ? 5.637 6.640 10.814 1.00 96.00 723 VAL A N 1
ATOM 5834 C CA . VAL A 1 723 ? 6.651 5.580 10.887 1.00 96.00 723 VAL A CA 1
ATOM 5835 C C . VAL A 1 723 ? 8.013 6.084 10.394 1.00 96.00 723 VAL A C 1
ATOM 5837 O O . VAL A 1 723 ? 8.071 7.039 9.608 1.00 96.00 723 VAL A O 1
ATOM 5840 N N . PRO A 1 724 ? 9.127 5.466 10.832 1.00 94.94 724 PRO A N 1
ATOM 5841 C CA . PRO A 1 724 ? 10.459 5.824 10.379 1.00 94.94 724 PRO A CA 1
ATOM 5842 C C . PRO A 1 724 ? 10.577 5.738 8.862 1.00 94.94 724 PRO A C 1
ATOM 5844 O O . PRO A 1 724 ? 10.128 4.779 8.230 1.00 94.94 724 PRO A O 1
ATOM 5847 N N . ARG A 1 725 ? 11.237 6.741 8.279 1.00 92.31 725 ARG A N 1
ATOM 5848 C CA . ARG A 1 725 ? 11.467 6.839 6.831 1.00 92.31 725 ARG A CA 1
ATOM 5849 C C . ARG A 1 725 ? 12.213 5.629 6.272 1.00 92.31 725 ARG A C 1
ATOM 5851 O O . ARG A 1 725 ? 12.034 5.252 5.126 1.00 92.31 725 ARG A O 1
ATOM 5858 N N . THR A 1 726 ? 13.009 4.990 7.108 1.00 91.00 726 THR A N 1
ATOM 5859 C CA . THR A 1 726 ? 13.747 3.771 6.815 1.00 91.00 726 THR A CA 1
ATOM 5860 C C . THR A 1 726 ? 12.899 2.559 6.422 1.00 91.00 726 THR A C 1
ATOM 5862 O O . THR A 1 726 ? 13.421 1.648 5.783 1.00 91.00 726 THR A O 1
ATOM 5865 N N . LEU A 1 727 ? 11.605 2.540 6.760 1.00 91.12 727 LEU A N 1
ATOM 5866 C CA . LEU A 1 727 ? 10.647 1.534 6.283 1.00 91.12 727 LEU A CA 1
ATOM 5867 C C . LEU A 1 727 ? 10.116 1.842 4.868 1.00 91.12 727 LEU A C 1
ATOM 5869 O O . LEU A 1 727 ? 9.212 1.163 4.372 1.00 91.12 727 LEU A O 1
ATOM 5873 N N . PHE A 1 728 ? 10.659 2.872 4.215 1.00 92.12 728 PHE A N 1
ATOM 5874 C CA . PHE A 1 728 ? 10.280 3.308 2.883 1.00 92.12 728 PHE A CA 1
ATOM 5875 C C . PHE A 1 728 ? 11.507 3.549 2.000 1.00 92.12 728 PHE A C 1
ATOM 5877 O O . PHE A 1 728 ? 12.143 4.601 2.029 1.00 92.12 728 PHE A O 1
ATOM 5884 N N . ARG A 1 729 ? 11.801 2.549 1.175 1.00 89.81 729 ARG A N 1
ATOM 5885 C CA . ARG A 1 729 ? 12.828 2.540 0.137 1.00 89.81 729 ARG A CA 1
ATOM 5886 C C . ARG A 1 729 ? 12.216 2.001 -1.168 1.00 89.81 729 ARG A C 1
ATOM 5888 O O . ARG A 1 729 ? 12.408 0.833 -1.518 1.00 89.81 729 ARG A O 1
ATOM 5895 N N . PRO A 1 730 ? 11.390 2.815 -1.850 1.00 89.31 730 PRO A N 1
ATOM 5896 C CA . PRO A 1 730 ? 10.734 2.424 -3.090 1.00 89.31 730 PRO A CA 1
ATOM 5897 C C . PRO A 1 730 ? 11.704 2.474 -4.272 1.00 89.31 730 PRO A C 1
ATOM 5899 O O . PRO A 1 730 ? 12.538 3.368 -4.367 1.00 89.31 730 PRO A O 1
ATOM 5902 N N . HIS A 1 731 ? 11.507 1.578 -5.229 1.00 89.50 731 HIS A N 1
ATOM 5903 C CA . HIS A 1 731 ? 12.206 1.585 -6.509 1.00 89.50 731 HIS A CA 1
ATOM 5904 C C . HIS A 1 731 ? 11.235 1.979 -7.617 1.00 89.50 731 HIS A C 1
ATOM 5906 O O . HIS A 1 731 ? 10.469 1.142 -8.086 1.00 89.50 731 HIS A O 1
ATOM 5912 N N . LYS A 1 732 ? 11.203 3.245 -8.036 1.00 86.31 732 LYS A N 1
ATOM 5913 C CA . LYS A 1 732 ? 10.275 3.749 -9.065 1.00 86.31 732 LYS A CA 1
ATOM 5914 C C . LYS A 1 732 ? 10.845 3.616 -10.480 1.00 86.31 732 LYS A C 1
ATOM 5916 O O . LYS A 1 732 ? 10.076 3.324 -11.396 1.00 86.31 732 LYS A O 1
ATOM 5921 N N . SER A 1 733 ? 12.157 3.770 -10.638 1.00 88.94 733 SER A N 1
ATOM 5922 C CA . SER A 1 733 ? 12.909 3.613 -11.889 1.00 88.94 733 SER A CA 1
ATOM 5923 C C . SER A 1 733 ? 14.004 2.557 -11.731 1.00 88.94 733 SER A C 1
ATOM 5925 O O . SER A 1 733 ? 14.459 2.277 -10.621 1.00 88.94 733 SER A O 1
ATOM 5927 N N . TYR A 1 734 ? 14.452 1.976 -12.844 1.00 88.69 734 TYR A N 1
ATOM 5928 C CA . TYR A 1 734 ? 15.572 1.037 -12.868 1.00 88.69 734 TYR A CA 1
ATOM 5929 C C . TYR A 1 734 ? 16.828 1.609 -12.200 1.00 88.69 734 TYR A C 1
ATOM 5931 O O . TYR A 1 734 ? 17.514 0.897 -11.467 1.00 88.69 734 TYR A O 1
ATOM 5939 N N . PHE A 1 735 ? 17.074 2.911 -12.365 1.00 88.31 735 PHE A N 1
ATOM 5940 C CA . PHE A 1 735 ? 18.223 3.588 -11.764 1.00 88.31 735 PHE A CA 1
ATOM 5941 C C . PHE A 1 735 ? 18.218 3.586 -10.236 1.00 88.31 735 PHE A C 1
ATOM 5943 O O . PHE A 1 735 ? 19.291 3.618 -9.648 1.00 88.31 735 PHE A O 1
ATOM 5950 N N . ASP A 1 736 ? 17.054 3.454 -9.591 1.00 88.19 736 ASP A N 1
ATOM 5951 C CA . ASP A 1 736 ? 16.989 3.316 -8.131 1.00 88.19 736 ASP A CA 1
ATOM 5952 C C . ASP A 1 736 ? 17.661 2.016 -7.660 1.00 88.19 736 ASP A C 1
ATOM 5954 O O . ASP A 1 736 ? 18.053 1.907 -6.502 1.00 88.19 736 ASP A O 1
ATOM 5958 N N . SER A 1 737 ? 17.779 1.025 -8.553 1.00 87.31 737 SER A N 1
ATOM 5959 C CA . SER A 1 737 ? 18.314 -0.318 -8.282 1.00 87.31 737 SER A CA 1
ATOM 5960 C C . SER A 1 737 ? 19.763 -0.485 -8.747 1.00 87.31 737 SER A C 1
ATOM 5962 O O . SER A 1 737 ? 20.471 -1.347 -8.233 1.00 87.31 737 SER A O 1
ATOM 5964 N N . LEU A 1 738 ? 20.231 0.352 -9.676 1.00 82.94 738 LEU A N 1
ATOM 5965 C CA . LEU A 1 738 ? 21.566 0.243 -10.259 1.00 82.94 738 LEU A CA 1
ATOM 5966 C C . LEU A 1 738 ? 22.660 0.412 -9.189 1.00 82.94 738 LEU A C 1
ATOM 5968 O O . LEU A 1 738 ? 22.676 1.403 -8.462 1.00 82.94 738 LEU A O 1
ATOM 5972 N N . GLY A 1 739 ? 23.576 -0.556 -9.108 1.00 78.94 739 GLY A N 1
ATOM 5973 C CA . GLY A 1 739 ? 24.700 -0.546 -8.165 1.00 78.94 739 GLY A CA 1
ATOM 5974 C C . GLY A 1 739 ? 24.355 -0.940 -6.723 1.00 78.94 739 GLY A C 1
ATOM 5975 O O . GLY A 1 739 ? 25.242 -0.902 -5.875 1.00 78.94 739 GLY A O 1
ATOM 5976 N N . ASN A 1 740 ? 23.105 -1.317 -6.422 1.00 86.75 740 ASN A N 1
ATOM 5977 C CA . ASN A 1 740 ? 22.780 -1.896 -5.118 1.00 86.75 740 ASN A CA 1
ATOM 5978 C C . ASN A 1 740 ? 23.095 -3.401 -5.120 1.00 86.75 740 ASN A C 1
ATOM 5980 O O . ASN A 1 740 ? 22.694 -4.118 -6.036 1.00 86.75 740 ASN A O 1
ATOM 5984 N N . ASP A 1 741 ? 23.746 -3.873 -4.061 1.00 86.25 741 ASP A N 1
ATOM 5985 C CA . ASP A 1 741 ? 24.002 -5.290 -3.778 1.00 86.25 741 ASP A CA 1
ATOM 5986 C C . ASP A 1 741 ? 23.160 -5.774 -2.578 1.00 86.25 741 ASP A C 1
ATOM 5988 O O . ASP A 1 741 ? 22.427 -4.997 -1.947 1.00 86.25 741 ASP A O 1
ATOM 5992 N N . ARG A 1 742 ? 23.252 -7.060 -2.218 1.00 85.06 742 ARG A N 1
ATOM 5993 C CA . ARG A 1 742 ? 22.557 -7.606 -1.032 1.00 85.06 742 ARG A CA 1
ATOM 5994 C C . ARG A 1 742 ? 22.907 -6.843 0.260 1.00 85.06 742 ARG A C 1
ATOM 5996 O O . ARG A 1 742 ? 22.001 -6.587 1.064 1.00 85.06 742 ARG A O 1
ATOM 6003 N N . ARG A 1 743 ? 24.160 -6.384 0.417 1.00 81.81 743 ARG A N 1
ATOM 6004 C CA . ARG A 1 743 ? 24.641 -5.564 1.560 1.00 81.81 743 ARG A CA 1
ATOM 6005 C C . ARG A 1 743 ? 23.941 -4.244 1.667 1.00 81.81 743 ARG A C 1
ATOM 6007 O O . ARG A 1 743 ? 23.496 -3.834 2.738 1.00 81.81 743 ARG A O 1
ATOM 6014 N N . THR A 1 744 ? 23.792 -3.597 0.530 1.00 83.31 744 THR A N 1
ATOM 6015 C CA . THR A 1 744 ? 23.150 -2.301 0.423 1.00 83.31 744 THR A CA 1
ATOM 6016 C C . THR A 1 744 ? 21.711 -2.346 0.941 1.00 83.31 744 THR A C 1
ATOM 6018 O O . THR A 1 744 ? 21.228 -1.359 1.504 1.00 83.31 744 THR A O 1
ATOM 6021 N N . TYR A 1 745 ? 21.035 -3.491 0.831 1.00 80.69 745 TYR A N 1
ATOM 6022 C CA . TYR A 1 745 ? 19.708 -3.726 1.404 1.00 80.69 745 TYR A CA 1
ATOM 6023 C C . TYR A 1 745 ? 19.713 -4.391 2.787 1.00 80.69 745 TYR A C 1
ATOM 6025 O O . TYR A 1 745 ? 18.653 -4.507 3.396 1.00 80.69 745 TYR A O 1
ATOM 6033 N N . GLY A 1 746 ? 20.862 -4.807 3.319 1.00 78.25 746 GLY A N 1
ATOM 6034 C CA . GLY A 1 746 ? 20.950 -5.521 4.593 1.00 78.25 746 GLY A CA 1
ATOM 6035 C C . GLY A 1 746 ? 20.420 -6.956 4.518 1.00 78.25 746 GLY A C 1
ATOM 6036 O O . GLY A 1 746 ? 19.745 -7.409 5.448 1.00 78.25 746 GLY A O 1
ATOM 6037 N N . PHE A 1 747 ? 20.693 -7.648 3.407 1.00 76.75 747 PHE A N 1
ATOM 6038 C CA . PHE A 1 747 ? 20.407 -9.074 3.209 1.00 76.75 747 PHE A CA 1
ATOM 6039 C C . PHE A 1 747 ? 21.632 -9.979 3.396 1.00 76.75 747 PHE A C 1
ATOM 6041 O O . PHE A 1 747 ? 21.574 -11.158 3.069 1.00 76.75 747 PHE A O 1
ATOM 6048 N N . ASP A 1 748 ? 22.739 -9.468 3.927 1.00 66.50 748 ASP A N 1
ATOM 6049 C CA . ASP A 1 748 ? 24.007 -10.214 4.006 1.00 66.50 748 ASP A CA 1
ATOM 6050 C C . ASP A 1 748 ? 23.900 -11.494 4.796 1.00 66.50 748 ASP A C 1
ATOM 6052 O O . ASP A 1 748 ? 24.447 -12.517 4.419 1.00 66.50 748 ASP A O 1
ATOM 6056 N N . GLU A 1 749 ? 23.142 -11.466 5.881 1.00 63.16 749 GLU A N 1
ATOM 6057 C CA . GLU A 1 749 ? 22.958 -12.645 6.713 1.00 63.16 749 GLU A CA 1
ATOM 6058 C C . GLU A 1 749 ? 21.944 -13.612 6.086 1.00 63.16 749 GLU A C 1
ATOM 6060 O O . GLU A 1 749 ? 22.110 -14.827 6.159 1.00 63.16 749 GLU A O 1
ATOM 6065 N N . THR A 1 750 ? 20.909 -13.091 5.426 1.00 61.81 750 THR A N 1
ATOM 6066 C CA . THR A 1 750 ? 19.753 -13.834 4.891 1.00 61.81 750 THR A CA 1
ATOM 6067 C C . THR A 1 750 ? 19.966 -14.395 3.490 1.00 61.81 750 THR A C 1
ATOM 6069 O O . THR A 1 750 ? 19.306 -15.369 3.136 1.00 61.81 750 THR A O 1
ATOM 6072 N N . LEU A 1 751 ? 20.852 -13.793 2.698 1.00 65.69 751 LEU A N 1
ATOM 6073 C CA . LEU A 1 751 ? 21.140 -14.142 1.305 1.00 65.69 751 LEU A CA 1
ATOM 6074 C C . LEU A 1 751 ? 22.645 -14.349 1.035 1.00 65.69 751 LEU A C 1
ATOM 6076 O O . LEU A 1 751 ? 23.041 -14.421 -0.127 1.00 65.69 751 LEU A O 1
ATOM 6080 N N . ALA A 1 752 ? 23.504 -14.445 2.055 1.00 60.31 752 ALA A N 1
ATOM 6081 C CA . ALA A 1 752 ? 24.923 -14.766 1.848 1.00 60.31 752 ALA A CA 1
ATOM 6082 C C . ALA A 1 752 ? 25.116 -16.097 1.105 1.00 60.31 752 ALA A C 1
ATOM 6084 O O . ALA A 1 752 ? 24.370 -17.045 1.321 1.00 60.31 752 ALA A O 1
ATOM 6085 N N . THR A 1 753 ? 26.146 -16.203 0.264 1.00 57.78 753 THR A N 1
ATOM 6086 C CA . THR A 1 753 ? 26.515 -17.503 -0.312 1.00 57.78 753 THR A CA 1
ATOM 6087 C C . THR A 1 753 ? 27.310 -18.324 0.706 1.00 57.78 753 THR A C 1
ATOM 6089 O O . THR A 1 753 ? 27.882 -17.795 1.664 1.00 57.78 753 THR A O 1
ATOM 6092 N N . THR A 1 754 ? 27.371 -19.643 0.507 1.00 47.69 754 THR A N 1
ATOM 6093 C CA . THR A 1 754 ? 28.172 -20.548 1.348 1.00 47.69 754 THR A CA 1
ATOM 6094 C C . THR A 1 754 ? 29.656 -20.162 1.347 1.00 47.69 754 THR A C 1
ATOM 6096 O O . THR A 1 754 ? 30.335 -20.315 2.357 1.00 47.69 754 THR A O 1
ATOM 6099 N N . GLU A 1 755 ? 30.158 -19.630 0.230 1.00 46.59 755 GLU A N 1
ATOM 6100 C CA . GLU A 1 755 ? 31.539 -19.163 0.086 1.00 46.59 755 GLU A CA 1
ATOM 6101 C C . GLU A 1 755 ? 31.801 -17.892 0.901 1.00 46.59 755 GLU A C 1
ATOM 6103 O O . GLU A 1 755 ? 32.806 -17.836 1.606 1.00 46.59 755 GLU A O 1
ATOM 6108 N N . THR A 1 756 ? 30.881 -16.916 0.894 1.00 50.75 756 THR A N 1
ATOM 6109 C CA . THR A 1 756 ? 31.023 -15.688 1.697 1.00 50.75 756 THR A CA 1
ATOM 6110 C C . THR A 1 756 ? 30.904 -15.942 3.200 1.00 50.75 756 THR A C 1
ATOM 6112 O O . THR A 1 756 ? 31.428 -15.156 3.975 1.00 50.75 756 THR A O 1
ATOM 6115 N N . ARG A 1 757 ? 30.211 -17.009 3.627 1.00 45.56 757 ARG A N 1
ATOM 6116 C CA . ARG A 1 757 ? 30.068 -17.384 5.053 1.00 45.56 757 ARG A CA 1
ATOM 6117 C C . ARG A 1 757 ? 31.263 -18.143 5.620 1.00 45.56 757 ARG A C 1
ATOM 6119 O O . ARG A 1 757 ? 31.439 -18.174 6.833 1.00 45.56 757 ARG A O 1
ATOM 6126 N N . ASN A 1 758 ? 32.031 -18.807 4.757 1.00 40.03 758 ASN A N 1
ATOM 6127 C CA . ASN A 1 758 ? 33.228 -19.554 5.148 1.00 40.03 758 ASN A CA 1
ATOM 6128 C C . ASN A 1 758 ? 34.480 -18.662 5.253 1.00 40.03 758 ASN A C 1
ATOM 6130 O O . ASN A 1 758 ? 35.520 -19.139 5.714 1.00 40.03 758 ASN A O 1
ATOM 6134 N N . PHE A 1 759 ? 34.376 -17.406 4.812 1.00 32.81 759 PHE A N 1
ATOM 6135 C CA . PHE A 1 759 ? 35.372 -16.342 4.941 1.00 32.81 759 PHE A CA 1
ATOM 6136 C C . PHE A 1 759 ? 35.025 -15.433 6.122 1.00 32.81 759 PHE A C 1
ATOM 6138 O O . PHE A 1 759 ? 35.977 -14.962 6.786 1.00 32.81 759 PHE A O 1
#

Radius of gyration: 32.25 Å; chains: 1; bounding box: 98×69×96 Å